Protein 7X0Q (pdb70)

Radius of gyration: 29.82 Å; Cα contacts (8 Å, |Δi|>4): 1550; chains: 2; bounding box: 82×81×78 Å

Nearest PDB structures (foldseek):
  7x0q-assembly1_A  TM=1.003E+00  e=7.543E-80  Acetivibrio thermocellus
  7x0q-assembly1_B  TM=9.774E-01  e=6.008E-69  Acetivibrio thermocellus
  4khz-assembly1_B  TM=9.292E-01  e=1.402E-46  Escherichia coli DH1
  8hps-assembly1_D  TM=8.990E-01  e=1.127E-43  Mycolicibacterium smegmatis MC2 155
  8hpr-assembly1_D  TM=8.866E-01  e=1.127E-43  Mycolicibacterium smegmatis MC2 155

Foldseek 3Di:
DKWWAQFWDADPPRRIQAGGDTDDDDWLFFEEEEEAPSLCLVVVLCQVQQNDATPDTFMDQPHDTPRPPHNLRQQEAEDEPVPDQDQPDFLLVSLLPNCCPPPPPPVLSVVQLVVLCVLLVNVVRRGPGSVVDDLLSVLSSSVNSRSSSLGQEYEYEASLPRDDDPSSVVVQVSVQVVSVPSSGHYYYYHHDQCCLQPHGQWYWYGDSNYTQDIGRSVCLQQPRFFQCSQQVHDPPGWFKAKWAWAQDPNWIWIDGPHAIATADPPDHDDRHGHIWMKTDHQQQFEAPVVQCVVQVVQKAKWAWADWDADQQWIWTWTDGHNGIDIHTYHRDDPDDHGDIGITGHNNVRMWIAHPVVRTTPD/DKWWAQFWDADPPRHTQAGGDGDDDDWLFAEEEEEDPSLNSVVVLCQLLPNDATPDTFMDQPHDTCSPPHNVPQQEQEQAPPLDFDQPAFLQVSLQPLVDPPPVSVVLLCVLCLLVCNVRRGPGVVVDDQQNVLSSSVSSSLSRLGQEYRYAASRVSPDVVSSVSVLVVVQVSSVPSSHHYYYYDHDQVSQQPRGQWYWYGYNNRTQDIGHSVCLQQPPFFQCSQQPHDPPGWDKFKWAWECDPNWIWTDGDNAIGIADDPDDPVRHRHIWMKTGGQAQFEQDVVCCVVQVNAKAKWAWADWDADQQWIWTWTGGRHDIDIHTYHGDDPDDHGDIGIIGGNNVRMWIAHPPVRTTPD

Structure (mmCIF, N/CA/C/O backbone):
data_7X0Q
#
_entry.id   7X0Q
#
_cell.length_a   104.390
_cell.length_b   104.390
_cell.length_c   167.780
_cell.angle_alpha   90.000
_cell.angle_beta   90.000
_cell.angle_gamma   90.000
#
_symmetry.space_group_name_H-M   'P 43 21 2'
#
loop_
_atom_site.group_PDB
_atom_site.id
_atom_site.type_symbol
_atom_site.label_atom_id
_atom_site.label_alt_id
_atom_site.label_comp_id
_atom_site.label_asym_id
_atom_site.label_entity_id
_atom_site.label_seq_id
_atom_site.pdbx_PDB_ins_code
_atom_site.Cartn_x
_atom_site.Cartn_y
_atom_site.Cartn_z
_atom_site.occupancy
_atom_site.B_iso_or_equiv
_atom_site.auth_seq_id
_atom_site.auth_comp_id
_atom_site.auth_asym_id
_atom_site.auth_atom_id
_atom_site.pdbx_PDB_model_num
ATOM 1 N N . SER A 1 3 ? 13.520 4.316 22.333 1.00 79.81 3 SER A N 1
ATOM 2 C CA . SER A 1 3 ? 13.170 5.731 22.432 1.00 95.23 3 SER A CA 1
ATOM 3 C C . SER A 1 3 ? 13.502 6.477 21.134 1.00 96.68 3 SER A C 1
ATOM 4 O O . SER A 1 3 ? 14.563 6.268 20.545 1.00 78.80 3 SER A O 1
ATOM 7 N N . VAL A 1 4 ? 12.589 7.343 20.689 1.00 75.53 4 VAL A N 1
ATOM 8 C CA . VAL A 1 4 ? 12.793 8.168 19.500 1.00 74.31 4 VAL A CA 1
ATOM 9 C C . VAL A 1 4 ? 12.360 9.593 19.812 1.00 95.06 4 VAL A C 1
ATOM 10 O O . VAL A 1 4 ? 11.310 9.817 20.423 1.00 102.06 4 VAL A O 1
ATOM 14 N N . LYS A 1 5 ? 13.183 10.556 19.399 1.00 75.95 5 LYS A N 1
ATOM 15 C CA . LYS A 1 5 ? 12.912 11.974 19.589 1.00 85.81 5 LYS A CA 1
ATOM 16 C C . LYS A 1 5 ? 13.064 12.671 18.249 1.00 84.70 5 LYS A C 1
ATOM 17 O O . LYS A 1 5 ? 14.034 12.427 17.525 1.00 88.12 5 LYS A O 1
ATOM 23 N N . LEU A 1 6 ? 12.096 13.516 17.914 1.00 78.02 6 LEU A N 1
ATOM 24 C CA . LEU A 1 6 ? 12.176 14.386 16.744 1.00 90.58 6 LEU A CA 1
ATOM 25 C C . LEU A 1 6 ? 12.031 15.825 17.227 1.00 93.72 6 LEU A C 1
ATOM 26 O O . LEU A 1 6 ? 10.941 16.236 17.645 1.00 75.66 6 LEU A O 1
ATOM 31 N N . LYS A 1 7 ? 13.123 16.586 17.167 1.00 96.66 7 LYS A N 1
ATOM 32 C CA . LYS A 1 7 ? 13.168 17.948 17.695 1.00 99.50 7 LYS A CA 1
ATOM 33 C C . LYS A 1 7 ? 13.049 18.935 16.541 1.00 81.13 7 LYS A C 1
ATOM 34 O O . LYS A 1 7 ? 13.981 19.086 15.746 1.00 92.26 7 LYS A O 1
ATOM 40 N N . GLY A 1 8 ? 11.901 19.606 16.463 1.00 80.45 8 GLY A N 1
ATOM 41 C CA . GLY A 1 8 ? 11.662 20.675 15.511 1.00 82.08 8 GLY A CA 1
ATOM 42 C C . GLY A 1 8 ? 11.929 20.310 14.067 1.00 87.92 8 GLY A C 1
ATOM 43 O O . GLY A 1 8 ? 12.640 21.026 13.356 1.00 98.39 8 GLY A O 1
ATOM 44 N N . VAL A 1 9 ? 11.352 19.206 13.624 1.00 76.42 9 VAL A N 1
ATOM 45 C CA . VAL A 1 9 ? 11.663 18.634 12.324 1.00 82.11 9 VAL A CA 1
ATOM 46 C C . VAL A 1 9 ? 10.721 19.196 11.274 1.00 74.16 9 VAL A C 1
ATOM 47 O O . VAL A 1 9 ? 9.498 19.249 11.480 1.00 73.00 9 VAL A O 1
ATOM 51 N N . TYR A 1 10 ? 11.287 19.607 10.145 1.00 75.04 10 TYR A N 1
ATOM 52 C CA . TYR A 1 10 ? 10.546 20.094 8.991 1.00 82.11 10 TYR A CA 1
ATOM 53 C C . TYR A 1 10 ? 10.853 19.219 7.784 1.00 83.06 10 TYR A C 1
ATOM 54 O O . TYR A 1 10 ? 11.915 18.593 7.711 1.00 82.23 10 TYR A O 1
ATOM 63 N N . LYS A 1 11 ? 9.929 19.175 6.827 1.00 72.25 11 LYS A N 1
ATOM 64 C CA . LYS A 1 11 ? 10.281 18.719 5.481 1.00 86.61 11 LYS A CA 1
ATOM 65 C C . LYS A 1 11 ? 9.515 19.537 4.463 1.00 80.56 11 LYS A C 1
ATOM 66 O O . LYS A 1 11 ? 8.285 19.640 4.534 1.00 71.96 11 LYS A O 1
ATOM 72 N N . ARG A 1 12 ? 10.268 20.054 3.495 1.00 83.47 12 ARG A N 1
ATOM 73 C CA . ARG A 1 12 ? 9.708 20.827 2.429 1.00 100.56 12 ARG A CA 1
ATOM 74 C C . ARG A 1 12 ? 9.872 20.143 1.104 1.00 89.56 12 ARG A C 1
ATOM 75 O O . ARG A 1 12 ? 10.903 19.572 0.823 1.00 82.90 12 ARG A O 1
ATOM 83 N N . TYR A 1 13 ? 8.878 20.267 0.259 1.00 99.12 13 TYR A N 1
ATOM 84 C CA . TYR A 1 13 ? 8.855 19.603 -1.037 1.00 94.34 13 TYR A CA 1
ATOM 85 C C . TYR A 1 13 ? 9.499 20.486 -2.092 1.00 91.03 13 TYR A C 1
ATOM 86 O O . TYR A 1 13 ? 9.807 21.655 -1.840 1.00 84.10 13 TYR A O 1
ATOM 95 N N . PRO A 1 14 ? 9.764 19.948 -3.285 1.00 89.02 14 PRO A N 1
ATOM 96 C CA . PRO A 1 14 ? 10.090 20.821 -4.416 1.00 94.27 14 PRO A CA 1
ATOM 97 C C . PRO A 1 14 ? 9.063 21.937 -4.539 1.00 96.17 14 PRO A C 1
ATOM 98 O O . PRO A 1 14 ? 7.857 21.712 -4.426 1.00 92.39 14 PRO A O 1
ATOM 102 N N . GLY A 1 15 ? 9.548 23.154 -4.770 1.00 95.57 15 GLY A N 1
ATOM 103 C CA . GLY A 1 15 ? 8.680 24.308 -4.851 1.00 100.29 15 GLY A CA 1
ATOM 104 C C . GLY A 1 15 ? 8.484 25.067 -3.557 1.00 98.91 15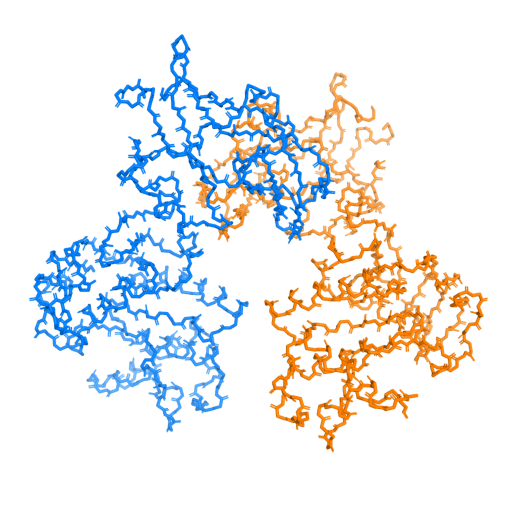 GLY A C 1
ATOM 105 O O . GLY A 1 15 ? 7.711 26.034 -3.539 1.00 91.30 15 GLY A O 1
ATOM 106 N N . GLY A 1 16 ? 9.150 24.663 -2.474 1.00 110.32 16 GLY A N 1
ATOM 107 C CA . GLY A 1 16 ? 9.077 25.358 -1.206 1.00 107.76 16 GLY A CA 1
ATOM 108 C C . GLY A 1 16 ? 7.933 24.959 -0.295 1.00 107.06 16 GLY A C 1
ATOM 109 O O . GLY A 1 16 ? 7.905 25.404 0.859 1.00 110.94 16 GLY A O 1
ATOM 110 N N . VAL A 1 17 ? 6.986 24.146 -0.771 1.00 90.02 17 VAL A N 1
ATOM 111 C CA . VAL A 1 17 ? 5.865 23.718 0.060 1.00 84.35 17 VAL A CA 1
ATOM 112 C C . VAL A 1 17 ? 6.388 22.850 1.197 1.00 93.96 17 VAL A C 1
ATOM 113 O O . VAL A 1 17 ? 7.171 21.918 0.975 1.00 104.75 17 VAL A O 1
ATOM 117 N N . THR A 1 18 ? 5.946 23.142 2.419 1.00 84.47 18 THR A N 1
ATOM 118 C CA . THR A 1 18 ? 6.404 22.426 3.603 1.00 87.11 18 THR A CA 1
ATOM 119 C C . THR A 1 18 ? 5.425 21.305 3.919 1.00 86.96 18 THR A C 1
ATOM 120 O O . THR A 1 18 ? 4.239 21.557 4.163 1.00 82.73 18 THR A O 1
ATOM 124 N N . ALA A 1 19 ? 5.928 20.070 3.910 1.00 81.79 19 ALA A N 1
ATOM 125 C CA . ALA A 1 19 ? 5.095 18.901 4.150 1.00 72.55 19 ALA A CA 1
ATOM 126 C C . ALA A 1 19 ? 4.946 18.622 5.637 1.00 71.55 19 ALA A C 1
ATOM 127 O O . ALA A 1 19 ? 3.852 18.307 6.111 1.00 83.35 19 ALA A O 1
ATOM 129 N N . VAL A 1 20 ? 6.049 18.691 6.375 1.00 68.48 20 VAL A N 1
ATOM 130 C CA . VAL A 1 20 ? 6.061 18.505 7.818 1.00 82.74 20 VAL 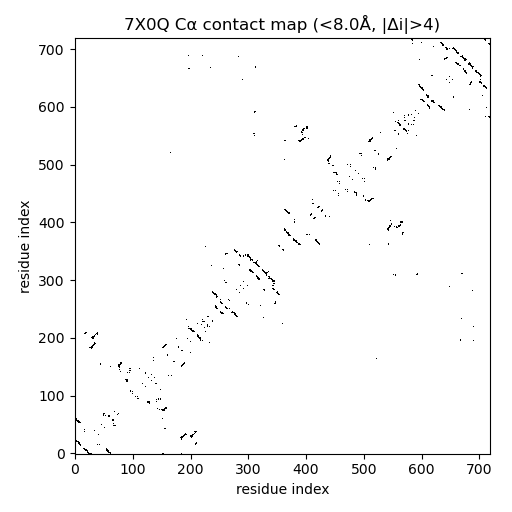A CA 1
ATOM 131 C C . VAL A 1 20 ? 6.532 19.814 8.443 1.00 95.80 20 VAL A C 1
ATOM 132 O O . VAL A 1 20 ? 7.592 20.331 8.078 1.00 107.49 20 VAL A O 1
ATOM 136 N N . ASN A 1 21 ? 5.732 20.364 9.358 1.00 99.91 21 ASN A N 1
ATOM 137 C CA . ASN A 1 21 ? 5.966 21.701 9.902 1.00 102.20 21 ASN A CA 1
ATOM 138 C C . ASN A 1 21 ? 6.128 21.636 11.418 1.00 97.53 21 ASN A C 1
ATOM 139 O O . ASN A 1 21 ? 5.140 21.470 12.145 1.00 99.69 21 ASN A O 1
ATOM 144 N N . ASP A 1 22 ? 7.369 21.791 11.882 1.00 91.95 22 ASP A N 1
ATOM 145 C CA . ASP A 1 22 ? 7.718 21.834 13.305 1.00 93.34 22 ASP A CA 1
ATOM 146 C C . ASP A 1 22 ? 7.140 20.628 14.049 1.00 95.25 22 ASP A C 1
ATOM 147 O O . ASP A 1 22 ? 6.299 20.743 14.944 1.00 91.88 22 ASP A O 1
ATOM 152 N N . PHE A 1 23 ? 7.636 19.455 13.661 1.00 72.99 23 PHE A N 1
ATOM 153 C CA . PHE A 1 23 ? 7.230 18.172 14.229 1.00 75.62 23 PHE A CA 1
ATOM 154 C C . PHE A 1 23 ? 8.070 17.881 15.471 1.00 92.56 23 PHE A C 1
ATOM 155 O O . PHE A 1 23 ? 9.270 17.607 15.363 1.00 98.70 23 PHE A O 1
ATOM 163 N N . ASN A 1 24 ? 7.446 17.936 16.652 1.00 73.05 24 ASN A N 1
ATOM 164 C CA . ASN A 1 24 ? 8.135 17.686 17.917 1.00 84.82 24 ASN A CA 1
ATOM 165 C C . ASN A 1 24 ? 7.392 16.678 18.784 1.00 86.49 24 ASN A C 1
ATOM 166 O O . ASN A 1 24 ? 6.195 16.844 19.036 1.00 86.82 24 ASN A O 1
ATOM 171 N N . LEU A 1 25 ? 8.099 15.639 19.238 1.00 82.35 25 LEU A N 1
ATOM 172 C CA . LEU A 1 25 ? 7.563 14.663 20.184 1.00 79.68 25 LEU A CA 1
ATOM 173 C C . LEU A 1 25 ? 8.671 13.699 20.597 1.00 84.58 25 LEU A C 1
ATOM 174 O O . LEU A 1 25 ? 9.550 13.381 19.792 1.00 77.78 25 LEU A O 1
ATOM 179 N N . ASP A 1 26 ? 8.634 13.257 21.855 1.00 86.58 26 ASP A N 1
ATOM 180 C CA . ASP A 1 26 ? 9.627 12.334 22.409 1.00 85.66 26 ASP A CA 1
ATOM 181 C C . ASP A 1 26 ? 8.939 11.007 22.730 1.00 95.21 26 ASP A C 1
ATOM 182 O O . ASP A 1 26 ? 8.185 10.902 23.700 1.00 82.66 26 ASP A O 1
ATOM 187 N N . ILE A 1 27 ? 9.190 10.004 21.896 1.00 86.94 27 ILE A N 1
ATOM 188 C CA . ILE A 1 27 ? 8.662 8.660 22.108 1.00 75.82 27 ILE A CA 1
ATOM 189 C C . ILE A 1 27 ? 9.509 7.954 23.159 1.00 84.88 27 ILE A C 1
ATOM 190 O O . ILE A 1 27 ? 10.718 7.782 22.978 1.00 98.11 27 ILE A O 1
ATOM 195 N N . GLU A 1 28 ? 8.882 7.539 24.257 1.00 84.53 28 GLU A N 1
ATOM 196 C CA . GLU A 1 28 ? 9.601 6.715 25.216 1.00 79.00 28 GLU A CA 1
ATOM 197 C C . GLU A 1 28 ? 9.805 5.311 24.655 1.00 89.09 28 GLU A C 1
ATOM 198 O O . GLU A 1 28 ? 9.074 4.856 23.771 1.00 75.17 28 GLU A O 1
ATOM 204 N N . ASP A 1 29 ? 10.826 4.628 25.164 1.00 102.16 29 ASP A N 1
ATOM 205 C CA . ASP A 1 29 ? 11.093 3.273 24.708 1.00 93.36 29 ASP A CA 1
ATOM 206 C C . ASP A 1 29 ? 9.940 2.359 25.109 1.00 99.75 29 ASP A C 1
ATOM 207 O O . ASP A 1 29 ? 9.241 2.606 26.095 1.00 98.00 29 ASP A O 1
ATOM 212 N N . LYS A 1 30 ? 9.726 1.305 24.317 1.00 108.27 30 LYS A N 1
ATOM 213 C CA . LYS A 1 30 ? 8.645 0.345 24.559 1.00 109.04 30 LYS A CA 1
ATOM 214 C C . LYS A 1 30 ? 7.280 1.021 24.447 1.00 112.79 30 LYS A C 1
ATOM 215 O O . LYS A 1 30 ? 6.372 0.759 25.240 1.00 121.39 30 LYS A O 1
ATOM 221 N N . GLU A 1 31 ? 7.120 1.887 23.445 1.00 105.81 31 GLU A N 1
ATOM 222 C CA . GLU A 1 31 ? 5.892 2.655 23.287 1.00 97.99 31 GLU A CA 1
ATOM 223 C C . GLU A 1 31 ? 5.308 2.442 21.900 1.00 98.90 31 GLU A C 1
ATOM 224 O O . GLU A 1 31 ? 6.038 2.281 20.916 1.00 102.44 31 GLU A O 1
ATOM 230 N N . PHE A 1 32 ? 3.977 2.430 21.848 1.00 83.21 32 PHE A N 1
ATOM 231 C CA . PHE A 1 32 ? 3.198 2.257 20.630 1.00 75.62 32 PHE A CA 1
ATOM 232 C C . PHE A 1 32 ? 2.592 3.605 20.267 1.00 85.33 32 PHE A C 1
ATOM 233 O O . PHE A 1 32 ? 1.665 4.079 20.927 1.00 91.32 32 PHE A O 1
ATOM 241 N N . ILE A 1 33 ? 3.108 4.205 19.208 1.00 81.66 33 ILE A N 1
ATOM 242 C CA . ILE A 1 33 ? 2.652 5.504 18.735 1.00 89.02 33 ILE A CA 1
ATOM 243 C C . ILE A 1 33 ? 1.934 5.303 17.408 1.00 80.20 33 ILE A C 1
ATOM 244 O O . ILE A 1 33 ? 2.378 4.524 16.557 1.00 67.84 33 ILE A O 1
ATOM 249 N N . ILE A 1 34 ? 0.797 5.971 17.249 1.00 76.02 34 ILE A N 1
ATOM 250 C CA . ILE A 1 34 ? 0.029 5.919 16.013 1.00 70.30 34 ILE A CA 1
ATOM 251 C C . ILE A 1 34 ? 0.046 7.299 15.373 1.00 69.80 34 ILE A C 1
ATOM 252 O O . ILE A 1 34 ? -0.210 8.307 16.046 1.00 66.36 34 ILE A O 1
ATOM 257 N N . LEU A 1 35 ? 0.325 7.342 14.072 1.00 69.30 35 LEU A N 1
ATOM 258 C CA . LEU A 1 35 ? 0.245 8.565 13.280 1.00 62.45 35 LEU A CA 1
ATOM 259 C C . LEU A 1 35 ? -0.999 8.448 12.408 1.00 65.69 35 LEU A C 1
ATOM 260 O O . LEU A 1 35 ? -1.021 7.658 11.459 1.00 87.57 35 LEU A O 1
ATOM 265 N N . VAL A 1 36 ? -2.029 9.231 12.723 1.00 63.86 36 VAL A N 1
ATOM 266 C CA . VAL A 1 36 ? -3.247 9.262 11.925 1.00 74.48 36 VAL A CA 1
ATOM 267 C C . VAL A 1 36 ? -3.443 10.666 11.369 1.00 67.39 36 VAL A C 1
ATOM 268 O O . VAL A 1 36 ? -2.905 11.652 11.881 1.00 68.50 36 VAL A O 1
ATOM 272 N N . GLY A 1 37 ? -4.223 10.741 10.296 1.00 71.77 37 GLY A N 1
ATOM 273 C CA . GLY A 1 37 ? -4.552 11.997 9.671 1.00 71.03 37 GLY A CA 1
ATOM 274 C C . GLY A 1 37 ? -5.013 11.791 8.245 1.00 77.05 37 GLY A C 1
ATOM 275 O O . GLY A 1 37 ? -4.855 10.711 7.666 1.00 85.50 37 GLY A O 1
ATOM 276 N N . PRO A 1 38 ? -5.609 12.824 7.653 1.00 78.60 38 PRO A N 1
ATOM 277 C CA . PRO A 1 38 ? -6.060 12.725 6.262 1.00 77.52 38 PRO A CA 1
ATOM 278 C C . PRO A 1 38 ? -4.894 12.476 5.319 1.00 66.70 38 PRO A C 1
ATOM 279 O O . PRO A 1 38 ? -3.719 12.510 5.692 1.00 75.72 38 PRO A O 1
ATOM 283 N N . SER A 1 39 ? -5.242 12.211 4.065 1.00 71.40 39 SER A N 1
ATOM 284 C CA . SER A 1 39 ? -4.229 11.938 3.061 1.00 75.95 39 SER A CA 1
ATOM 285 C C . SER A 1 39 ? -3.376 13.174 2.818 1.00 82.80 39 SER A C 1
ATOM 286 O O . SER A 1 39 ? -3.873 14.304 2.810 1.00 103.21 39 SER A O 1
ATOM 289 N N . GLY A 1 40 ? -2.078 12.956 2.629 1.00 69.69 40 GLY A N 1
ATOM 290 C CA . GLY A 1 40 ? -1.182 14.074 2.434 1.00 82.98 40 GLY A CA 1
ATOM 291 C C . GLY A 1 40 ? -0.934 14.927 3.655 1.00 80.74 40 GLY A C 1
ATOM 292 O O . GLY A 1 40 ? -0.369 16.016 3.520 1.00 86.09 40 GLY A O 1
ATOM 293 N N . CYS A 1 41 ? -1.340 14.475 4.844 1.00 64.57 41 CYS A N 1
ATOM 294 C CA . CYS A 1 41 ? -1.086 15.213 6.075 1.00 65.14 41 CYS A CA 1
ATOM 295 C C . CYS A 1 41 ? 0.359 15.108 6.533 1.00 77.26 41 CYS A C 1
ATOM 296 O O . CYS A 1 41 ? 0.696 15.646 7.592 1.00 74.52 41 CYS A O 1
ATOM 299 N N . GLY A 1 42 ? 1.214 14.458 5.752 1.00 90.60 42 GLY A N 1
ATOM 300 C CA . GLY A 1 42 ? 2.603 14.284 6.109 1.00 82.90 42 GLY A CA 1
ATOM 301 C C . GLY A 1 42 ? 2.905 13.089 6.984 1.00 79.64 42 GLY A C 1
ATOM 302 O O . GLY A 1 42 ? 4.072 12.890 7.338 1.00 88.90 42 GLY A O 1
ATOM 303 N N . LYS A 1 43 ? 1.898 12.290 7.348 1.00 71.45 43 LYS A N 1
ATOM 304 C CA . LYS A 1 43 ? 2.155 11.144 8.216 1.00 82.38 43 LYS A CA 1
ATOM 305 C C . LYS A 1 43 ? 3.100 10.153 7.545 1.00 77.34 43 LYS A C 1
ATOM 306 O O . LYS A 1 43 ? 4.028 9.639 8.182 1.00 57.01 43 LYS A O 1
ATOM 312 N N . THR A 1 44 ? 2.884 9.874 6.258 1.00 75.95 44 THR A N 1
ATOM 313 C CA . THR A 1 44 ? 3.790 8.980 5.547 1.00 56.79 44 THR A CA 1
ATOM 314 C C . THR A 1 44 ? 5.169 9.610 5.407 1.00 77.16 44 THR A C 1
ATOM 315 O O . THR A 1 44 ? 6.187 8.926 5.564 1.00 79.11 44 THR A O 1
ATOM 319 N N . THR A 1 45 ? 5.223 10.921 5.156 1.00 81.02 45 THR A N 1
ATOM 320 C CA . THR A 1 45 ? 6.505 11.604 5.017 1.00 76.75 45 THR A CA 1
ATOM 321 C C . THR A 1 45 ? 7.329 11.477 6.291 1.00 74.63 45 THR A C 1
ATOM 322 O O . THR A 1 45 ? 8.528 11.176 6.245 1.00 61.37 45 THR A O 1
ATOM 326 N N . THR A 1 46 ? 6.693 11.708 7.442 1.00 73.81 46 THR A N 1
ATOM 327 C CA . THR A 1 46 ? 7.395 11.625 8.717 1.00 64.23 46 THR A CA 1
ATOM 328 C C . THR A 1 46 ? 8.008 10.246 8.925 1.00 68.80 46 THR A C 1
ATOM 329 O O . THR A 1 46 ? 9.159 10.130 9.362 1.00 75.05 46 THR A O 1
ATOM 333 N N . LEU A 1 47 ? 7.260 9.190 8.602 1.00 80.06 47 LEU A N 1
ATOM 334 C CA . LEU A 1 47 ? 7.797 7.839 8.725 1.00 64.43 47 LEU A CA 1
ATOM 335 C C . LEU A 1 47 ? 9.009 7.653 7.822 1.00 60.77 47 LEU A C 1
ATOM 336 O O . LEU A 1 47 ? 10.045 7.126 8.246 1.00 70.30 47 LEU A O 1
ATOM 341 N N . ARG A 1 48 ? 8.888 8.086 6.564 1.00 61.99 48 ARG A N 1
ATOM 342 C CA . ARG A 1 48 ? 9.997 8.012 5.619 1.00 66.74 48 ARG A CA 1
ATOM 343 C C . ARG A 1 48 ? 11.230 8.738 6.130 1.00 88.74 48 ARG A C 1
ATOM 344 O O . ARG A 1 48 ? 12.359 8.369 5.784 1.00 89.05 48 ARG A O 1
ATOM 352 N N . MET A 1 49 ? 11.035 9.766 6.955 1.00 91.85 49 MET A N 1
ATOM 353 C CA . MET A 1 49 ? 12.161 10.493 7.521 1.00 95.79 49 MET A CA 1
ATOM 354 C C . MET A 1 49 ? 12.730 9.766 8.729 1.00 95.71 49 MET A C 1
ATOM 355 O O . MET A 1 49 ? 13.948 9.754 8.933 1.00 93.38 49 MET A O 1
ATOM 360 N N . VAL A 1 50 ? 11.862 9.157 9.542 1.00 83.90 50 VAL A N 1
ATOM 361 C CA . VAL A 1 50 ? 12.342 8.310 10.629 1.00 78.62 50 VAL A CA 1
ATOM 362 C C . VAL A 1 50 ? 13.066 7.095 10.067 1.00 84.96 50 VAL A C 1
ATOM 363 O O . VAL A 1 50 ? 14.073 6.639 10.623 1.00 88.04 50 VAL A O 1
ATOM 367 N N . ALA A 1 51 ? 12.568 6.558 8.950 1.00 70.67 51 ALA A N 1
ATOM 368 C CA . ALA A 1 51 ? 13.187 5.393 8.329 1.00 79.56 51 ALA A CA 1
ATOM 369 C C . ALA A 1 51 ? 14.487 5.725 7.610 1.00 90.88 51 ALA A C 1
ATOM 370 O O . ALA A 1 51 ? 15.319 4.832 7.426 1.00 85.07 51 ALA A O 1
ATOM 372 N N . GLY A 1 52 ? 14.683 6.974 7.199 1.00 88.10 52 GLY A N 1
ATOM 373 C CA . GLY A 1 52 ? 15.868 7.340 6.447 1.00 79.43 52 GLY A CA 1
ATOM 374 C C . GLY A 1 52 ? 15.715 7.279 4.947 1.00 70.39 52 GLY A C 1
ATOM 375 O O . GLY A 1 52 ? 16.726 7.232 4.239 1.00 72.60 52 GLY A O 1
ATOM 376 N N . LEU A 1 53 ? 14.483 7.276 4.438 1.00 73.67 53 LEU A N 1
ATOM 377 C CA . LEU A 1 53 ? 14.239 7.179 3.003 1.00 75.86 53 LEU A CA 1
ATOM 378 C C . LEU A 1 53 ? 14.099 8.546 2.351 1.00 83.57 53 LEU A C 1
ATOM 379 O O . LEU A 1 53 ? 14.362 8.687 1.151 1.00 80.63 53 LEU A O 1
ATOM 384 N N . GLU A 1 54 ? 13.694 9.552 3.118 1.00 86.62 54 GLU A N 1
ATOM 385 C CA . GLU A 1 54 ? 13.741 10.942 2.701 1.00 89.50 54 GLU A CA 1
ATOM 386 C C . GLU A 1 54 ? 14.660 11.704 3.645 1.00 78.63 54 GLU A C 1
ATOM 387 O O . GLU A 1 54 ? 14.804 11.342 4.816 1.00 70.37 54 GLU A O 1
ATOM 393 N N . GLU A 1 55 ? 15.302 12.746 3.129 1.00 87.95 55 GLU A N 1
ATOM 394 C CA . GLU A 1 55 ? 16.177 13.544 3.974 1.00 98.62 55 GLU A CA 1
ATOM 395 C C . GLU A 1 55 ? 15.355 14.494 4.831 1.00 73.96 55 GLU A C 1
ATOM 396 O O . GLU A 1 55 ? 14.205 14.811 4.522 1.00 72.39 55 GLU A O 1
ATOM 402 N N . ILE A 1 56 ? 15.940 14.926 5.940 1.00 95.25 56 ILE A N 1
ATOM 403 C CA . ILE A 1 56 ? 15.281 15.867 6.841 1.00 79.67 56 ILE A CA 1
ATOM 404 C C . ILE A 1 56 ? 15.743 17.274 6.488 1.00 77.69 56 ILE A C 1
ATOM 405 O O . ILE A 1 56 ? 16.927 17.589 6.590 1.00 96.71 56 ILE A O 1
ATOM 410 N N . THR A 1 57 ? 14.824 18.115 6.036 1.00 77.27 57 THR A N 1
ATOM 411 C CA . THR A 1 57 ? 15.195 19.490 5.680 1.00 98.83 57 THR A CA 1
ATOM 412 C C . THR A 1 57 ? 15.800 20.239 6.850 1.00 82.20 57 THR A C 1
ATOM 413 O O . THR A 1 57 ? 16.819 20.948 6.700 1.00 89.80 57 THR A O 1
ATOM 417 N N . GLU A 1 58 ? 15.131 20.204 7.990 1.00 84.48 58 GLU A N 1
ATOM 418 C CA . GLU A 1 58 ? 15.551 20.967 9.146 1.00 99.54 58 GLU A CA 1
ATOM 419 C C . GLU A 1 58 ? 15.051 20.211 10.357 1.00 99.87 58 GLU A C 1
ATOM 420 O O . GLU A 1 58 ? 14.001 19.562 10.311 1.00 93.17 58 GLU A O 1
ATOM 422 N N . GLY A 1 59 ? 15.820 20.265 11.425 1.00 104.70 59 GLY A N 1
ATOM 423 C CA . GLY A 1 59 ? 15.448 19.611 12.661 1.00 104.63 59 GLY A CA 1
ATOM 424 C C . GLY A 1 59 ? 16.401 18.491 13.035 1.00 101.80 59 GLY A C 1
ATOM 425 O O . GLY A 1 59 ? 17.398 18.224 12.366 1.00 103.65 59 GLY A O 1
ATOM 426 N N . GLU A 1 60 ? 16.061 17.788 14.099 1.00 93.86 60 GLU A N 1
ATOM 427 C CA . GLU A 1 60 ? 16.919 16.726 14.566 1.00 99.48 60 GLU A CA 1
ATOM 428 C C . GLU A 1 60 ? 16.220 15.426 14.938 1.00 110.73 60 GLU A C 1
ATOM 429 O O . GLU A 1 60 ? 15.342 15.429 15.781 1.00 126.95 60 GLU A O 1
ATOM 435 N N . LEU A 1 61 ? 16.631 14.304 14.348 1.00 106.38 61 LEU A N 1
ATOM 436 C CA . LEU A 1 61 ? 16.064 13.013 14.721 1.00 81.55 61 LEU A CA 1
ATOM 437 C C . LEU A 1 61 ? 17.034 12.242 15.563 1.00 84.97 61 LEU A C 1
ATOM 438 O O . LEU A 1 61 ? 18.175 12.076 15.194 1.00 83.31 61 LEU A O 1
ATOM 443 N N . TYR A 1 62 ? 16.578 11.775 16.706 1.00 96.43 62 TYR A N 1
ATOM 444 C CA . TYR A 1 62 ? 17.421 11.021 17.601 1.00 101.95 62 TYR A CA 1
ATOM 445 C C . TYR A 1 62 ? 16.818 9.684 17.926 1.00 101.92 62 TYR A C 1
ATOM 446 O O . TYR A 1 62 ? 15.840 9.612 18.652 1.00 101.90 62 TYR A O 1
ATOM 455 N N . ILE A 1 63 ? 17.401 8.613 17.425 1.00 94.93 63 ILE A N 1
ATOM 456 C CA . ILE A 1 63 ? 16.927 7.309 17.810 1.00 86.41 63 ILE A CA 1
ATOM 457 C C . ILE A 1 63 ? 17.858 6.929 18.914 1.00 84.90 63 ILE A C 1
ATOM 458 O O . ILE A 1 63 ? 19.058 6.946 18.740 1.00 91.67 63 ILE A O 1
ATOM 463 N N . GLY A 1 64 ? 17.312 6.633 20.071 1.00 85.38 64 GLY A N 1
ATOM 464 C CA . GLY A 1 64 ? 18.127 6.213 21.179 1.00 89.40 64 GLY A CA 1
ATOM 465 C C . GLY A 1 64 ? 18.759 7.365 21.887 1.00 116.30 64 GLY A C 1
ATOM 466 O O . GLY A 1 64 ? 18.231 7.852 22.879 1.00 127.40 64 GLY A O 1
ATOM 467 N N . ASP A 1 65 ? 19.897 7.805 21.389 1.00 122.55 65 ASP A N 1
ATOM 468 C CA . ASP A 1 65 ? 20.572 8.929 21.972 1.00 136.66 65 ASP A CA 1
ATOM 469 C C . ASP A 1 65 ? 21.410 9.495 20.868 1.00 134.66 65 ASP A C 1
ATOM 470 O O . ASP A 1 65 ? 22.114 10.471 21.071 1.00 146.45 65 ASP A O 1
ATOM 475 N N . LYS A 1 66 ? 21.349 8.887 19.692 1.00 119.63 66 LYS A N 1
ATOM 476 C CA . LYS A 1 66 ? 22.203 9.334 18.618 1.00 103.75 66 LYS A CA 1
ATOM 477 C C . LYS A 1 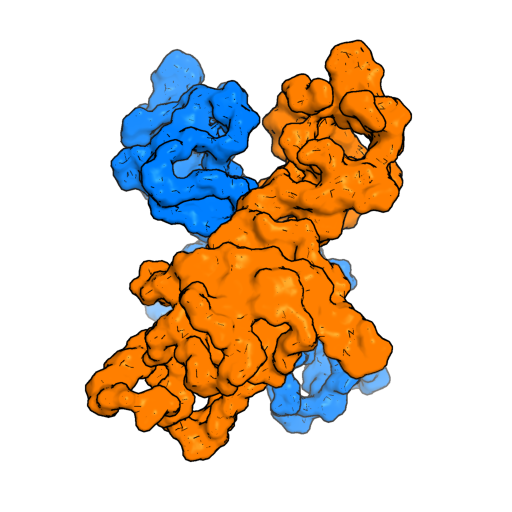66 ? 21.448 10.020 17.538 1.00 97.52 66 LYS A C 1
ATOM 478 O O . LYS A 1 66 ? 20.345 9.642 17.223 1.00 96.38 66 LYS A O 1
ATOM 484 N N . LEU A 1 67 ? 22.063 11.026 16.943 1.00 104.36 67 LEU A N 1
ATOM 485 C CA . LEU A 1 67 ? 21.425 11.760 15.877 1.00 111.57 67 LEU A CA 1
ATOM 486 C C . LEU A 1 67 ? 21.580 10.949 14.642 1.00 108.21 67 LEU A C 1
ATOM 487 O O . LEU A 1 67 ? 22.676 10.531 14.309 1.00 91.74 67 LEU A O 1
ATOM 492 N N . VAL A 1 68 ? 20.488 10.729 13.936 1.00 98.51 68 VAL A N 1
ATOM 493 C CA . VAL A 1 68 ? 20.553 9.843 12.809 1.00 110.15 68 VAL A CA 1
ATOM 494 C C . VAL A 1 68 ? 20.124 10.453 11.522 1.00 107.40 68 VAL A C 1
ATOM 495 O O . VAL A 1 68 ? 19.766 9.747 10.614 1.00 116.29 68 VAL A O 1
ATOM 499 N N . ASN A 1 69 ? 20.168 11.758 11.421 1.00 95.89 69 ASN A N 1
ATOM 500 C CA . ASN A 1 69 ? 19.670 12.392 10.226 1.00 104.71 69 ASN A CA 1
ATOM 501 C C . ASN A 1 69 ? 20.525 11.983 9.060 1.00 102.49 69 ASN A C 1
ATOM 502 O O . ASN A 1 69 ? 20.035 11.831 7.954 1.00 81.97 69 ASN A O 1
ATOM 507 N N . ASP A 1 70 ? 21.808 11.815 9.298 1.00 86.71 70 ASP A N 1
ATOM 508 C CA . ASP A 1 70 ? 22.746 11.474 8.236 1.00 96.29 70 ASP A CA 1
ATOM 509 C C . ASP A 1 70 ? 23.251 10.041 8.365 1.00 104.22 70 ASP A C 1
ATOM 510 O O . ASP A 1 70 ? 24.361 9.725 7.934 1.00 92.75 70 ASP A O 1
ATOM 515 N N . VAL A 1 71 ? 22.441 9.168 8.953 1.00 109.42 71 VAL A N 1
ATOM 516 C CA . VAL A 1 71 ? 22.745 7.747 9.066 1.00 87.87 71 VAL A CA 1
ATOM 517 C C . VAL A 1 71 ? 21.877 6.993 8.068 1.00 90.22 71 VAL A C 1
ATOM 518 O O . VAL A 1 71 ? 20.669 7.241 7.978 1.00 93.41 71 VAL A O 1
ATOM 522 N N . ALA A 1 72 ? 22.495 6.093 7.307 1.00 94.74 72 ALA A N 1
ATOM 523 C CA . ALA A 1 72 ? 21.751 5.293 6.349 1.00 88.79 72 ALA A CA 1
ATOM 524 C C . ALA A 1 72 ? 20.726 4.423 7.075 1.00 95.35 72 ALA A C 1
ATOM 525 O O . ALA A 1 72 ? 20.977 3.970 8.196 1.00 103.83 72 ALA A O 1
ATOM 527 N N . PRO A 1 73 ? 19.561 4.179 6.457 1.00 99.01 73 PRO A N 1
ATOM 528 C CA . PRO A 1 73 ? 18.511 3.382 7.129 1.00 96.27 73 PRO A CA 1
ATOM 529 C C . PRO A 1 73 ? 18.982 2.057 7.701 1.00 84.76 73 PRO A C 1
ATOM 530 O O . PRO A 1 73 ? 18.573 1.674 8.802 1.00 91.62 73 PRO A O 1
ATOM 534 N N . LYS A 1 74 ? 19.839 1.348 6.967 1.00 80.95 74 LYS A N 1
ATOM 535 C CA . LYS A 1 74 ? 20.269 0.012 7.354 1.00 102.36 74 LYS A CA 1
ATOM 536 C C . LYS A 1 74 ? 21.193 0.042 8.563 1.00 102.56 74 LYS A C 1
ATOM 537 O O . LYS A 1 74 ? 21.289 -0.958 9.285 1.00 99.78 74 LYS A O 1
ATOM 543 N N . ASP A 1 75 ? 21.885 1.159 8.787 1.00 95.09 75 ASP A N 1
ATOM 544 C CA . ASP A 1 75 ? 22.714 1.357 9.966 1.00 96.80 75 ASP A CA 1
ATOM 545 C C . ASP A 1 75 ? 21.947 2.062 11.076 1.00 92.26 75 ASP A C 1
ATOM 546 O O . ASP A 1 75 ? 22.562 2.596 12.006 1.00 108.58 75 ASP A O 1
ATOM 551 N N . ARG A 1 76 ? 20.614 2.058 11.005 1.00 94.35 76 ARG A N 1
ATOM 552 C CA . ARG A 1 76 ? 19.771 2.715 11.993 1.00 81.90 76 ARG A CA 1
ATOM 553 C C . ARG A 1 76 ? 19.112 1.727 12.936 1.00 84.89 76 ARG A C 1
ATOM 554 O O . ARG A 1 76 ? 18.443 2.153 13.883 1.00 93.19 76 ARG A O 1
ATOM 562 N N . ASP A 1 77 ? 19.308 0.428 12.718 1.00 92.09 77 ASP A N 1
ATOM 563 C CA . ASP A 1 77 ? 18.644 -0.614 13.491 1.00 84.85 77 ASP A CA 1
ATOM 564 C C . ASP A 1 77 ? 17.129 -0.398 13.487 1.00 81.97 77 ASP A C 1
ATOM 565 O O . ASP A 1 77 ? 16.501 -0.165 14.520 1.00 77.41 77 ASP A O 1
ATOM 570 N N . ILE A 1 78 ? 16.550 -0.469 12.286 1.00 89.13 78 ILE A N 1
ATOM 571 C CA . ILE A 1 78 ? 15.123 -0.246 12.081 1.00 83.41 78 ILE A CA 1
ATOM 572 C C . ILE A 1 78 ? 14.509 -1.449 11.381 1.00 97.06 78 ILE A C 1
ATOM 573 O O . ILE A 1 78 ? 15.078 -1.982 10.423 1.00 101.56 78 ILE A O 1
ATOM 578 N N . ALA A 1 79 ? 13.347 -1.880 11.865 1.00 74.16 79 ALA A N 1
ATOM 579 C CA . ALA A 1 79 ? 12.522 -2.849 11.160 1.00 72.95 79 ALA A CA 1
ATOM 580 C C . ALA A 1 79 ? 11.396 -2.096 10.471 1.00 72.76 79 ALA A C 1
ATOM 581 O O . ALA A 1 79 ? 10.738 -1.253 11.089 1.00 71.23 79 ALA A O 1
ATOM 583 N N . MET A 1 80 ? 11.189 -2.385 9.193 1.00 77.23 80 MET A N 1
ATOM 584 C CA . MET A 1 80 ? 10.183 -1.700 8.397 1.00 78.44 80 MET A CA 1
ATOM 585 C C . MET A 1 80 ? 9.238 -2.725 7.794 1.00 77.86 80 MET A C 1
ATOM 586 O O . MET A 1 80 ? 9.685 -3.718 7.209 1.00 90.42 80 MET A O 1
ATOM 591 N N . VAL A 1 81 ? 7.939 -2.489 7.935 1.00 79.65 81 VAL A N 1
ATOM 592 C CA . VAL A 1 81 ? 6.950 -3.166 7.109 1.00 88.06 81 VAL A CA 1
ATOM 593 C C . VAL A 1 81 ? 6.197 -2.048 6.392 1.00 82.16 81 VAL A C 1
ATOM 594 O O . VAL A 1 81 ? 5.404 -1.305 6.984 1.00 77.64 81 VAL A O 1
ATOM 598 N N . PHE A 1 82 ? 6.516 -1.878 5.118 1.00 86.21 82 PHE A N 1
ATOM 599 C CA . PHE A 1 82 ? 5.928 -0.885 4.235 1.00 97.49 82 PHE A CA 1
ATOM 600 C C . PHE A 1 82 ? 5.326 -1.596 3.035 1.00 121.77 82 PHE A C 1
ATOM 601 O O . PHE A 1 82 ? 5.350 -2.825 2.930 1.00 120.74 82 PHE A O 1
ATOM 609 N N . GLN A 1 83 ? 4.773 -0.803 2.124 1.00 147.95 83 GLN A N 1
ATOM 610 C CA . GLN A 1 83 ? 4.330 -1.336 0.845 1.00 164.77 83 GLN A CA 1
ATOM 611 C C . GLN A 1 83 ? 5.499 -1.546 -0.106 1.00 168.68 83 GLN A C 1
ATOM 612 O O . GLN A 1 83 ? 5.284 -1.922 -1.262 1.00 166.20 83 GLN A O 1
ATOM 618 N N . ASN A 1 84 ? 6.729 -1.314 0.362 1.00 173.58 84 ASN A N 1
ATOM 619 C CA . ASN A 1 84 ? 7.906 -1.667 -0.417 1.00 174.58 84 ASN A CA 1
ATOM 620 C C . ASN A 1 84 ? 8.251 -3.133 -0.236 1.00 171.15 84 ASN A C 1
ATOM 621 O O . ASN A 1 84 ? 8.751 -3.768 -1.168 1.00 175.05 84 ASN A O 1
ATOM 626 N N . TYR A 1 85 ? 7.974 -3.684 0.944 1.00 166.16 85 TYR A N 1
ATOM 627 C CA . TYR A 1 85 ? 8.420 -5.023 1.299 1.00 152.41 85 TYR A CA 1
ATOM 628 C C . TYR A 1 85 ? 7.700 -6.118 0.520 1.00 129.63 85 TYR A C 1
ATOM 629 O O . TYR A 1 85 ? 6.995 -6.940 1.111 1.00 122.16 85 TYR A O 1
ATOM 631 N N . ALA A 1 86 ? 7.882 -6.161 -0.796 1.00 122.05 86 ALA A N 1
ATOM 632 C CA . ALA A 1 86 ? 7.526 -7.360 -1.535 1.00 119.22 86 ALA A CA 1
ATOM 633 C C . ALA A 1 86 ? 8.457 -8.476 -1.093 1.00 118.23 86 ALA A C 1
ATOM 634 O O . ALA A 1 86 ? 9.679 -8.300 -1.088 1.00 131.45 86 ALA A O 1
ATOM 636 N N . LEU A 1 87 ? 7.891 -9.617 -0.705 1.00 105.23 87 LEU A N 1
ATOM 637 C CA . LEU A 1 87 ? 8.741 -10.740 -0.341 1.00 95.25 87 LEU A CA 1
ATOM 638 C C . LEU A 1 87 ? 9.528 -11.174 -1.565 1.00 111.74 87 LEU A C 1
ATOM 639 O O . LEU A 1 87 ? 9.096 -10.980 -2.704 1.00 124.56 87 LEU A O 1
ATOM 644 N N . TYR A 1 88 ? 10.690 -11.761 -1.332 1.00 101.67 88 TYR A N 1
ATOM 645 C CA . TYR A 1 88 ? 11.536 -12.116 -2.461 1.00 89.99 88 TYR A CA 1
ATOM 646 C C . TYR A 1 88 ? 10.881 -13.254 -3.226 1.00 99.67 88 TYR A C 1
ATOM 647 O O . TYR A 1 88 ? 10.606 -14.312 -2.640 1.00 93.81 88 TYR A O 1
ATOM 656 N N . PRO A 1 89 ? 10.629 -13.089 -4.524 1.00 114.82 89 PRO A N 1
ATOM 657 C CA . PRO A 1 89 ? 9.712 -14.012 -5.221 1.00 125.03 89 PRO A CA 1
ATOM 658 C C . PRO A 1 89 ? 10.151 -15.467 -5.222 1.00 127.47 89 PRO A C 1
ATOM 659 O O . PRO A 1 89 ? 9.307 -16.357 -5.059 1.00 138.53 89 PRO A O 1
ATOM 663 N N . HIS A 1 90 ? 11.440 -15.744 -5.397 1.00 116.01 90 HIS A N 1
ATOM 664 C CA . HIS A 1 90 ? 11.928 -17.110 -5.567 1.00 117.91 90 HIS A CA 1
ATOM 665 C C . HIS A 1 90 ? 12.687 -17.603 -4.339 1.00 109.34 90 HIS A C 1
ATOM 666 O O . HIS A 1 90 ? 13.693 -18.305 -4.444 1.00 119.54 90 HIS A O 1
ATOM 673 N N . MET A 1 91 ? 12.207 -17.234 -3.159 1.00 86.11 91 MET A N 1
ATOM 674 C CA . MET A 1 91 ? 12.777 -17.702 -1.906 1.00 83.63 91 MET A CA 1
ATOM 675 C C . MET A 1 91 ? 11.668 -18.231 -1.012 1.00 91.80 91 MET A C 1
ATOM 676 O O . MET A 1 91 ? 10.532 -17.750 -1.062 1.00 108.46 91 MET A O 1
ATOM 681 N N . SER A 1 92 ? 11.996 -19.234 -0.203 1.00 85.93 92 SER A N 1
ATOM 682 C CA . SER A 1 92 ? 11.008 -19.729 0.740 1.00 94.46 92 SER A CA 1
ATOM 683 C C . SER A 1 92 ? 10.728 -18.637 1.763 1.00 84.67 92 SER A C 1
ATOM 684 O O . SER A 1 92 ? 11.547 -17.740 1.981 1.00 80.48 92 SER A O 1
ATOM 687 N N . VAL A 1 93 ? 9.543 -18.691 2.377 1.00 79.91 93 VAL A N 1
ATOM 688 C CA . VAL A 1 93 ? 9.248 -17.726 3.435 1.00 79.61 93 VAL A CA 1
ATOM 689 C C . VAL A 1 93 ? 10.315 -17.792 4.523 1.00 80.37 93 VAL A C 1
ATOM 690 O O . VAL A 1 93 ? 10.632 -16.773 5.148 1.00 90.99 93 VAL A O 1
ATOM 694 N N . PHE A 1 94 ? 10.857 -18.985 4.800 1.00 87.74 94 PHE A N 1
ATOM 695 C CA . PHE A 1 94 ? 11.960 -19.081 5.752 1.00 93.63 94 PHE A CA 1
ATOM 696 C C . PHE A 1 94 ? 13.106 -18.175 5.321 1.00 85.17 94 PHE A C 1
ATOM 697 O O . PHE A 1 94 ? 13.519 -17.276 6.062 1.00 87.21 94 PHE A O 1
ATOM 705 N N . ASP A 1 95 ? 13.655 -18.422 4.126 1.00 67.04 95 ASP A N 1
ATOM 706 C CA . ASP A 1 95 ? 14.746 -17.590 3.630 1.00 69.61 95 ASP A CA 1
ATOM 707 C C . ASP A 1 95 ? 14.329 -16.130 3.543 1.00 82.07 95 ASP A C 1
ATOM 708 O O . ASP A 1 95 ? 15.166 -15.234 3.711 1.00 109.20 95 ASP A O 1
ATOM 713 N N . ASN A 1 96 ? 13.040 -15.870 3.306 1.00 81.77 96 ASN A N 1
ATOM 714 C CA . ASN A 1 96 ? 12.557 -14.494 3.262 1.00 76.10 96 ASN A CA 1
ATOM 715 C C . ASN A 1 96 ? 12.517 -13.879 4.651 1.00 75.47 96 ASN A C 1
ATOM 716 O O . ASN A 1 96 ? 12.657 -12.659 4.793 1.00 82.71 96 ASN A O 1
ATOM 721 N N . MET A 1 97 ? 12.386 -14.711 5.684 1.00 78.84 97 MET A N 1
ATOM 722 C CA . MET A 1 97 ? 12.447 -14.239 7.056 1.00 71.27 97 MET A CA 1
ATOM 723 C C . MET A 1 97 ? 13.858 -14.275 7.609 1.00 88.51 97 MET A C 1
ATOM 724 O O . MET A 1 97 ? 14.124 -13.634 8.629 1.00 104.27 97 MET A O 1
ATOM 729 N N . ALA A 1 98 ? 14.762 -15.011 6.971 1.00 88.64 98 ALA A N 1
ATOM 730 C CA . ALA A 1 98 ? 16.138 -15.077 7.426 1.00 95.78 98 ALA A CA 1
ATOM 731 C C . ALA A 1 98 ? 17.033 -14.121 6.657 1.00 100.99 98 ALA A C 1
ATOM 732 O O . ALA A 1 98 ? 18.242 -14.084 6.906 1.00 114.90 98 ALA A O 1
ATOM 734 N N . PHE A 1 99 ? 16.457 -13.313 5.769 1.00 95.87 99 PHE A N 1
ATOM 735 C CA . PHE A 1 99 ? 17.238 -12.354 5.013 1.00 104.39 99 PHE A CA 1
ATOM 736 C C . PHE A 1 99 ? 17.552 -11.160 5.905 1.00 125.49 99 PHE A C 1
ATOM 737 O O . PHE A 1 99 ? 16.899 -10.927 6.927 1.00 139.15 99 PHE A O 1
ATOM 745 N N . GLY A 1 100 ? 18.567 -10.401 5.516 1.00 128.17 100 GLY A N 1
ATOM 746 C CA . GLY A 1 100 ? 18.980 -9.289 6.343 1.00 137.01 100 GLY A CA 1
ATOM 747 C C . GLY A 1 100 ? 19.799 -9.849 7.486 1.00 139.53 100 GLY A C 1
ATOM 748 O O . GLY A 1 100 ? 20.970 -9.501 7.660 1.00 149.24 100 GLY A O 1
ATOM 749 N N . LEU A 1 101 ? 19.176 -10.732 8.274 1.00 120.72 101 LEU A N 1
ATOM 750 C CA . LEU A 1 101 ? 19.914 -11.478 9.284 1.00 125.72 101 LEU A CA 1
ATOM 751 C C . LEU A 1 101 ? 20.984 -12.349 8.640 1.00 142.56 101 LEU A C 1
ATOM 752 O O . LEU A 1 101 ? 22.011 -12.633 9.265 1.00 153.89 101 LEU A O 1
ATOM 757 N N . LYS A 1 102 ? 20.766 -12.770 7.389 1.00 148.46 102 LYS A N 1
ATOM 758 C CA . LYS A 1 102 ? 21.731 -13.602 6.684 1.00 160.05 102 LYS A CA 1
ATOM 759 C C . LYS A 1 102 ? 22.957 -12.822 6.234 1.00 162.82 102 LYS A C 1
ATOM 760 O O . LYS A 1 102 ? 24.006 -13.428 6.006 1.00 177.12 102 LYS A O 1
ATOM 766 N N . LEU A 1 103 ? 22.854 -11.510 6.066 1.00 150.73 103 LEU A N 1
ATOM 767 C CA . LEU A 1 103 ? 24.037 -10.732 5.732 1.00 148.51 103 LEU A CA 1
ATOM 768 C C . LEU A 1 103 ? 24.345 -9.653 6.75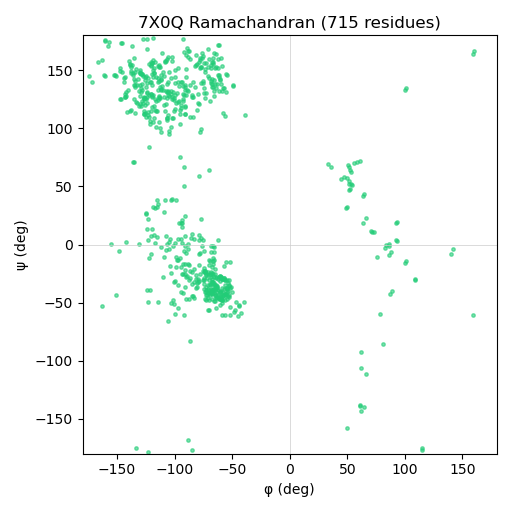4 1.00 155.09 103 LEU A C 1
ATOM 769 O O . LEU A 1 103 ? 25.257 -8.849 6.535 1.00 158.32 103 LEU A O 1
ATOM 774 N N . ARG A 1 104 ? 23.628 -9.634 7.871 1.00 148.18 104 ARG A N 1
ATOM 775 C CA . ARG A 1 104 ? 24.073 -8.920 9.060 1.00 143.52 104 ARG A CA 1
ATOM 776 C C . ARG A 1 104 ? 24.865 -9.888 9.940 1.00 161.14 104 ARG A C 1
ATOM 777 O O . ARG A 1 104 ? 24.452 -10.272 11.037 1.00 172.92 104 ARG A O 1
ATOM 779 N N . LYS A 1 105 ? 26.022 -10.299 9.412 1.00 161.36 105 LYS A N 1
ATOM 780 C CA . LYS A 1 105 ? 27.009 -11.085 10.154 1.00 162.61 105 LYS A CA 1
ATOM 781 C C . LYS A 1 105 ? 26.422 -12.424 10.617 1.00 162.44 105 LYS A C 1
ATOM 782 O O . LYS A 1 105 ? 26.141 -12.636 11.796 1.00 158.54 105 LYS A O 1
ATOM 784 N N . VAL A 1 106 ? 26.234 -13.312 9.640 1.00 173.56 106 VAL A N 1
ATOM 785 C CA . VAL A 1 106 ? 25.476 -14.561 9.765 1.00 182.03 106 VAL A CA 1
ATOM 786 C C . VAL A 1 106 ? 25.682 -15.280 11.094 1.00 186.82 106 VAL A C 1
ATOM 787 O O . VAL A 1 106 ? 26.776 -15.797 11.361 1.00 187.31 106 VAL A O 1
ATOM 791 N N . PRO A 1 107 ? 24.661 -15.340 11.949 1.00 176.80 107 PRO A N 1
ATOM 792 C CA . PRO A 1 107 ? 24.577 -16.366 13.009 1.00 167.54 107 PRO A CA 1
ATOM 793 C C . PRO A 1 107 ? 23.736 -17.550 12.539 1.00 147.32 107 PRO A C 1
ATOM 794 O O . PRO A 1 107 ? 22.575 -17.725 12.935 1.00 142.53 107 PRO A O 1
ATOM 798 N N . LYS A 1 108 ? 24.331 -18.370 11.665 1.00 142.33 108 LYS A N 1
ATOM 799 C CA . LYS A 1 108 ? 23.641 -19.486 11.020 1.00 128.73 108 LYS A CA 1
ATOM 800 C C . LYS A 1 108 ? 22.739 -20.282 11.960 1.00 123.81 108 LYS A C 1
ATOM 801 O O . LYS A 1 108 ? 21.531 -20.398 11.726 1.00 120.14 108 LYS A O 1
ATOM 803 N N . ASP A 1 109 ? 23.312 -20.849 13.026 1.00 130.53 109 ASP A N 1
ATOM 804 C CA . ASP A 1 109 ? 22.502 -21.555 14.017 1.00 128.31 109 ASP A CA 1
ATOM 805 C C . ASP A 1 109 ? 21.488 -20.619 14.665 1.00 131.33 109 ASP A C 1
ATOM 806 O O . ASP A 1 109 ? 20.288 -20.916 14.715 1.00 123.14 109 ASP A O 1
ATOM 811 N N . GLU A 1 110 ? 21.957 -19.477 15.167 1.00 139.38 110 GLU A N 1
ATOM 812 C CA . GLU A 1 110 ? 21.106 -18.493 15.824 1.00 137.34 110 GLU A CA 1
ATOM 813 C C . GLU A 1 110 ? 20.151 -17.803 14.858 1.00 120.85 110 GLU A C 1
ATOM 814 O O . GLU A 1 110 ? 19.340 -16.984 15.302 1.00 113.60 110 GLU A O 1
ATOM 820 N N . ILE A 1 111 ? 20.203 -18.119 13.567 1.00 111.42 111 ILE A N 1
ATOM 821 C CA . ILE A 1 111 ? 19.197 -17.604 12.645 1.00 102.15 111 ILE A CA 1
ATOM 822 C C . ILE A 1 111 ? 18.019 -18.558 12.525 1.00 111.57 111 ILE A C 1
ATOM 823 O O . ILE A 1 111 ? 16.871 -18.119 12.456 1.00 117.99 111 ILE A O 1
ATOM 828 N N . LYS A 1 112 ? 18.272 -19.867 12.562 1.00 104.24 112 LYS A N 1
ATOM 829 C CA . LYS A 1 112 ? 17.170 -20.821 12.559 1.00 111.71 112 LYS A CA 1
ATOM 830 C C . LYS A 1 112 ? 16.336 -20.702 13.828 1.00 105.73 112 LYS A C 1
ATOM 831 O O . LYS A 1 112 ? 15.101 -20.719 13.774 1.00 93.63 112 LYS A O 1
ATOM 833 N N . ARG A 1 113 ? 16.999 -20.582 14.981 1.00 101.26 113 ARG A N 1
ATOM 834 C CA . ARG A 1 113 ? 16.282 -20.480 16.246 1.00 103.04 113 ARG A CA 1
ATOM 835 C C . ARG A 1 113 ? 15.356 -19.269 16.272 1.00 111.90 113 ARG A C 1
ATOM 836 O O . ARG A 1 113 ? 14.193 -19.374 16.679 1.00 119.26 113 ARG A O 1
ATOM 838 N N . ARG A 1 114 ? 15.855 -18.104 15.848 1.00 116.06 114 ARG A N 1
ATOM 839 C CA . ARG A 1 114 ? 15.042 -16.890 15.905 1.00 120.55 114 ARG A CA 1
ATOM 840 C C . ARG A 1 114 ? 13.946 -16.890 14.841 1.00 116.49 114 ARG A C 1
ATOM 841 O O . ARG A 1 114 ? 12.813 -16.475 15.118 1.00 115.90 114 ARG A O 1
ATOM 849 N N . VAL A 1 115 ? 14.262 -17.336 13.621 1.00 108.74 115 VAL A N 1
ATOM 850 C CA . VAL A 1 115 ? 13.256 -17.380 12.559 1.00 108.88 115 VAL A CA 1
ATOM 851 C C . VAL A 1 115 ? 12.080 -18.257 12.971 1.00 113.05 115 VAL A C 1
ATOM 852 O O . VAL A 1 115 ? 10.921 -17.950 12.666 1.00 121.15 115 VAL A O 1
ATOM 856 N N . LEU A 1 116 ? 12.352 -19.358 13.677 1.00 102.10 116 LEU A N 1
ATOM 857 C CA . LEU A 1 116 ? 11.279 -20.277 14.028 1.00 107.71 116 LEU A CA 1
ATOM 858 C C . LEU A 1 116 ? 10.534 -19.825 15.273 1.00 118.26 116 LEU A C 1
ATOM 859 O O . LEU A 1 116 ? 9.373 -20.207 15.462 1.00 111.25 116 LEU A O 1
ATOM 864 N N . GLU A 1 117 ? 11.151 -18.981 16.098 1.00 126.28 117 GLU A N 1
ATOM 865 C CA . GLU A 1 117 ? 10.408 -18.363 17.184 1.00 127.67 117 GLU A CA 1
ATOM 866 C C . GLU A 1 117 ? 9.491 -17.266 16.657 1.00 118.97 117 GLU A C 1
ATOM 867 O O . GLU A 1 117 ? 8.363 -17.110 17.139 1.00 124.78 117 GLU A O 1
ATOM 873 N N . ALA A 1 118 ? 9.952 -16.500 15.662 1.00 108.51 118 ALA A N 1
ATOM 874 C CA . ALA A 1 118 ? 9.061 -15.545 15.012 1.00 92.92 118 ALA A CA 1
ATOM 875 C C . ALA A 1 118 ? 7.967 -16.246 14.219 1.00 96.50 118 ALA A C 1
ATOM 876 O O . ALA A 1 118 ? 6.859 -15.713 14.088 1.00 103.59 118 ALA A O 1
ATOM 878 N N . ALA A 1 119 ? 8.248 -17.444 13.701 1.00 99.23 119 ALA A N 1
ATOM 879 C CA . ALA A 1 119 ? 7.228 -18.195 12.976 1.00 94.71 119 ALA A CA 1
ATOM 880 C C . ALA A 1 119 ? 6.177 -18.771 13.915 1.00 99.21 119 ALA A C 1
ATOM 881 O O . ALA A 1 119 ? 4.977 -18.721 13.617 1.00 103.09 119 ALA A O 1
ATOM 883 N N . LYS A 1 120 ? 6.607 -19.344 15.043 1.00 100.14 120 LYS A N 1
ATOM 884 C CA . LYS A 1 120 ? 5.652 -19.861 16.018 1.00 110.50 120 LYS A CA 1
ATOM 885 C C . LYS A 1 120 ? 4.784 -18.770 16.634 1.00 114.38 120 LYS A C 1
ATOM 886 O O . LYS A 1 120 ? 3.640 -19.041 17.016 1.00 127.43 120 LYS A O 1
ATOM 892 N N . ILE A 1 121 ? 5.291 -17.538 16.736 1.00 101.15 121 ILE A N 1
ATOM 893 C CA . ILE A 1 121 ? 4.467 -16.454 17.264 1.00 100.20 121 ILE A CA 1
ATOM 894 C C . ILE A 1 121 ? 3.329 -16.126 16.308 1.00 98.66 121 ILE A C 1
ATOM 895 O O . ILE A 1 121 ? 2.195 -15.872 16.732 1.00 110.33 121 ILE A O 1
ATOM 897 N N . LEU A 1 122 ? 3.607 -16.144 15.007 1.00 86.84 122 LEU A N 1
ATOM 898 C CA . LEU A 1 122 ? 2.619 -15.807 13.992 1.00 89.11 122 LEU A CA 1
ATOM 899 C C . LEU A 1 122 ? 1.880 -17.020 13.450 1.00 87.17 122 LEU A C 1
ATOM 900 O O . LEU A 1 122 ? 1.017 -16.857 12.582 1.00 84.48 122 LEU A O 1
ATOM 905 N N . ASP A 1 123 ? 2.176 -18.215 13.956 1.00 91.28 123 ASP A N 1
ATOM 906 C CA . ASP A 1 123 ? 1.569 -19.454 13.473 1.00 99.94 123 ASP A CA 1
ATOM 907 C C . ASP A 1 123 ? 1.676 -19.571 11.952 1.00 102.82 123 ASP A C 1
ATOM 908 O O . ASP A 1 123 ? 0.713 -19.901 11.255 1.00 114.27 123 ASP A O 1
ATOM 913 N N . ILE A 1 124 ? 2.874 -19.297 11.435 1.00 97.00 124 ILE A N 1
ATOM 914 C CA . ILE A 1 124 ? 3.174 -19.436 10.014 1.00 96.46 124 ILE A CA 1
ATOM 915 C C . ILE A 1 124 ? 4.209 -20.517 9.763 1.00 94.17 124 ILE A C 1
ATOM 916 O O . ILE A 1 124 ? 4.670 -20.678 8.624 1.00 90.16 124 ILE A O 1
ATOM 921 N N . GLU A 1 125 ? 4.597 -21.261 10.801 1.00 110.96 125 GLU A N 1
ATOM 922 C CA . GLU A 1 125 ? 5.631 -22.282 10.663 1.00 116.86 125 GLU A CA 1
ATOM 923 C C . GLU A 1 125 ? 5.284 -23.351 9.641 1.00 117.26 125 GLU A C 1
ATOM 924 O O . GLU A 1 125 ? 6.190 -23.936 9.041 1.00 123.85 125 GLU A O 1
ATOM 930 N N . HIS A 1 126 ? 4.001 -23.643 9.437 1.00 116.98 126 HIS A N 1
ATOM 931 C CA . HIS A 1 126 ? 3.635 -24.654 8.452 1.00 119.98 126 HIS A CA 1
ATOM 932 C C . HIS A 1 126 ? 3.694 -24.115 7.029 1.00 107.71 126 HIS A C 1
ATOM 933 O O . HIS A 1 126 ? 3.288 -24.817 6.094 1.00 109.79 126 HIS A O 1
ATOM 940 N N . LEU A 1 127 ? 4.217 -22.905 6.841 1.00 100.79 127 LEU A N 1
ATOM 941 C CA . LEU A 1 127 ? 4.340 -22.285 5.534 1.00 96.62 127 LEU A CA 1
ATOM 942 C C . LEU A 1 127 ? 5.795 -22.035 5.179 1.00 95.49 127 LEU A C 1
ATOM 943 O O . LEU A 1 127 ? 6.076 -21.395 4.157 1.00 96.31 127 LEU A O 1
ATOM 948 N N . LEU A 1 128 ? 6.725 -22.551 5.987 1.00 86.25 128 LEU A N 1
ATOM 949 C CA . LEU A 1 128 ? 8.120 -22.131 5.905 1.00 79.80 128 LEU A CA 1
ATOM 950 C C . LEU A 1 128 ? 8.748 -22.511 4.572 1.00 86.36 128 LEU A C 1
ATOM 951 O O . LEU A 1 128 ? 9.698 -21.858 4.126 1.00 86.30 128 LEU A O 1
ATOM 956 N N . GLU A 1 129 ? 8.227 -23.542 3.915 1.00 83.90 129 GLU A N 1
ATOM 957 C CA . GLU A 1 129 ? 8.752 -23.964 2.629 1.00 87.95 129 GLU A CA 1
ATOM 958 C C . GLU A 1 129 ? 7.899 -23.499 1.460 1.00 81.24 129 GLU A C 1
ATOM 959 O O . GLU A 1 129 ? 8.254 -23.774 0.308 1.00 83.58 129 GLU A O 1
ATOM 965 N N . ARG A 1 130 ? 6.796 -22.800 1.711 1.00 89.87 130 ARG A N 1
ATOM 966 C CA . ARG A 1 130 ? 6.079 -22.225 0.588 1.00 92.32 130 ARG A CA 1
ATOM 967 C C . ARG A 1 130 ? 6.814 -20.992 0.073 1.00 87.74 130 ARG A C 1
ATOM 968 O O . ARG A 1 130 ? 7.686 -20.427 0.742 1.00 90.19 130 ARG A O 1
ATOM 976 N N . LYS A 1 131 ? 6.445 -20.572 -1.129 1.00 83.80 131 LYS A N 1
ATOM 977 C CA . LYS A 1 131 ? 7.047 -19.397 -1.732 1.00 87.41 131 LYS A CA 1
ATOM 978 C C . LYS A 1 131 ? 6.015 -18.279 -1.877 1.00 89.79 131 LYS A C 1
ATOM 979 O O . LYS A 1 131 ? 4.812 -18.556 -1.949 1.00 74.76 131 LYS A O 1
ATOM 985 N N . PRO A 1 132 ? 6.446 -17.010 -1.907 1.00 91.97 132 PRO A N 1
ATOM 986 C CA . PRO A 1 132 ? 5.481 -15.895 -1.809 1.00 103.21 132 PRO A CA 1
ATOM 987 C C . PRO A 1 132 ? 4.341 -15.962 -2.806 1.00 97.73 132 PRO A C 1
ATOM 988 O O . PRO A 1 132 ? 3.237 -15.495 -2.505 1.00 76.64 132 PRO A O 1
ATOM 992 N N . LYS A 1 133 ? 4.568 -16.543 -3.988 1.00 106.44 133 LYS A N 1
ATOM 993 C CA . LYS A 1 133 ? 3.503 -16.561 -4.981 1.00 94.88 133 LYS A CA 1
ATOM 994 C C . LYS A 1 133 ? 2.400 -17.536 -4.590 1.00 95.29 133 LYS A C 1
ATOM 995 O O . LYS A 1 133 ? 1.243 -17.336 -4.959 1.00 82.76 133 LYS A O 1
ATOM 1001 N N . ALA A 1 134 ? 2.720 -18.562 -3.803 1.00 97.01 134 ALA A N 1
ATOM 1002 C CA . ALA A 1 134 ? 1.697 -19.498 -3.352 1.00 75.74 134 ALA A CA 1
ATOM 1003 C C . ALA A 1 134 ? 0.881 -18.947 -2.194 1.00 68.38 134 ALA A C 1
ATOM 1004 O O . ALA A 1 134 ? -0.216 -19.450 -1.930 1.00 85.43 134 ALA A O 1
ATOM 1006 N N . LEU A 1 135 ? 1.379 -17.918 -1.517 1.00 81.24 135 LEU A N 1
ATOM 1007 C CA . LEU A 1 135 ? 0.700 -17.339 -0.372 1.00 82.68 135 LEU A CA 1
ATOM 1008 C C . LEU A 1 135 ? -0.393 -16.366 -0.801 1.00 80.60 135 LEU A C 1
ATOM 1009 O O . LEU A 1 135 ? -0.444 -15.901 -1.943 1.00 92.37 135 LEU A O 1
ATOM 1014 N N . SER A 1 136 ? -1.275 -16.065 0.150 1.00 73.26 136 SER A N 1
ATOM 1015 C CA . SER A 1 136 ? -2.311 -15.054 0.021 1.00 77.59 136 SER A CA 1
ATOM 1016 C C . SER A 1 136 ? -1.966 -13.823 0.850 1.00 88.19 136 SER A C 1
ATOM 1017 O O . SER A 1 136 ? -1.186 -13.891 1.804 1.00 97.55 136 SER A O 1
ATOM 1020 N N . GLY A 1 137 ? -2.593 -12.703 0.478 1.00 96.97 137 GLY A N 1
ATOM 1021 C CA . GLY A 1 137 ? -2.366 -11.397 1.073 1.00 62.44 137 GLY A CA 1
ATOM 1022 C C . GLY A 1 137 ? -2.192 -11.432 2.575 1.00 69.82 137 GLY A C 1
ATOM 1023 O O . GLY A 1 137 ? -1.241 -10.855 3.112 1.00 83.64 137 GLY A O 1
ATOM 1024 N N . GLY A 1 138 ? -3.107 -12.117 3.265 1.00 75.06 138 GLY A N 1
ATOM 1025 C CA . GLY A 1 138 ? -3.052 -12.146 4.716 1.00 75.55 138 GLY A CA 1
ATOM 1026 C C . GLY A 1 138 ? -1.836 -12.887 5.231 1.00 64.89 138 GLY A C 1
ATOM 1027 O O . GLY A 1 138 ? -1.213 -12.470 6.212 1.00 66.06 138 GLY A O 1
ATOM 1028 N N . GLN A 1 139 ? -1.482 -14.001 4.583 1.00 74.28 139 GLN A N 1
ATOM 1029 C CA . GLN A 1 139 ? -0.322 -14.768 5.032 1.00 77.95 139 GLN A CA 1
ATOM 1030 C C . GLN A 1 139 ? 0.967 -14.010 4.753 1.00 79.63 139 GLN A C 1
ATOM 1031 O O . GLN A 1 139 ? 1.867 -13.976 5.598 1.00 90.51 139 GLN A O 1
ATOM 1037 N N . ARG A 1 140 ? 1.071 -13.383 3.577 1.00 70.20 140 ARG A N 1
ATOM 1038 C CA . ARG A 1 140 ? 2.276 -12.625 3.266 1.00 79.23 140 ARG A CA 1
ATOM 1039 C C . ARG A 1 140 ? 2.412 -11.381 4.134 1.00 90.08 140 ARG A C 1
ATOM 1040 O O . ARG A 1 140 ? 3.532 -10.896 4.322 1.00 93.89 140 ARG A O 1
ATOM 1048 N N . GLN A 1 141 ? 1.306 -10.852 4.669 1.00 88.98 141 GLN A N 1
ATOM 1049 C CA . GLN A 1 141 ? 1.425 -9.766 5.633 1.00 96.89 141 GLN A CA 1
ATOM 1050 C C . GLN A 1 141 ? 1.908 -10.285 6.977 1.00 97.85 141 GLN A C 1
ATOM 1051 O O . GLN A 1 141 ? 2.605 -9.567 7.702 1.00 109.27 141 GLN A O 1
ATOM 1057 N N . ARG A 1 142 ? 1.565 -11.529 7.317 1.00 92.95 142 ARG A N 1
ATOM 1058 C CA . ARG A 1 142 ? 2.140 -12.138 8.508 1.00 73.99 142 ARG A CA 1
ATOM 1059 C C . ARG A 1 142 ? 3.605 -12.488 8.275 1.00 75.72 142 ARG A C 1
ATOM 1060 O O . ARG A 1 142 ? 4.445 -12.284 9.157 1.00 78.21 142 ARG A O 1
ATOM 1068 N N . VAL A 1 143 ? 3.939 -12.977 7.077 1.00 85.78 143 VAL A N 1
ATOM 1069 C CA . VAL A 1 143 ? 5.333 -13.279 6.750 1.00 77.10 143 VAL A CA 1
ATOM 1070 C C . VAL A 1 143 ? 6.166 -12.004 6.767 1.00 88.62 143 VAL A C 1
ATOM 1071 O O . VAL A 1 143 ? 7.222 -11.939 7.410 1.00 106.06 143 VAL A O 1
ATOM 1075 N N . ALA A 1 144 ? 5.643 -10.934 6.195 1.00 93.49 144 ALA A N 1
ATOM 1076 C CA . ALA A 1 144 ? 6.385 -9.679 6.155 1.00 80.08 144 ALA A CA 1
ATOM 1077 C C . ALA A 1 144 ? 6.611 -9.154 7.528 1.00 80.68 144 ALA A C 1
ATOM 1078 O O . ALA A 1 144 ? 7.640 -8.568 7.806 1.00 95.68 144 ALA A O 1
ATOM 1080 N N . LEU A 1 145 ? 5.655 -9.364 8.400 1.00 72.49 145 LEU A N 1
ATOM 1081 C CA . LEU A 1 145 ? 5.857 -8.947 9.748 1.00 77.21 145 LEU A CA 1
ATOM 1082 C C . LEU A 1 145 ? 6.985 -9.757 10.271 1.00 87.29 145 LEU A C 1
ATOM 1083 O O . LEU A 1 145 ? 7.887 -9.221 10.852 1.00 85.50 145 LEU A O 1
ATOM 1088 N N . GLY A 1 146 ? 6.962 -11.055 10.037 1.00 91.31 146 GLY A N 1
ATOM 1089 C CA . GLY A 1 146 ? 7.981 -11.945 10.551 1.00 82.35 146 GLY A CA 1
ATOM 1090 C C . GLY A 1 146 ? 9.419 -11.640 10.280 1.00 83.07 146 GLY A C 1
ATOM 1091 O O . GLY A 1 146 ? 10.256 -11.871 11.125 1.00 86.61 146 GLY A O 1
ATOM 1092 N N . ARG A 1 147 ? 9.722 -11.086 9.125 1.00 98.14 147 ARG A N 1
ATOM 1093 C CA . ARG A 1 147 ? 11.086 -10.692 8.834 1.00 109.62 147 ARG A CA 1
ATOM 1094 C C . ARG A 1 147 ? 11.544 -9.564 9.722 1.00 103.99 147 ARG A C 1
ATOM 1095 O O . ARG A 1 147 ? 12.719 -9.233 9.750 1.00 108.80 147 ARG A O 1
ATOM 1103 N N . ALA A 1 148 ? 10.622 -8.948 10.431 1.00 92.97 148 ALA A N 1
ATOM 1104 C CA . ALA A 1 148 ? 10.965 -7.876 11.295 1.00 82.40 148 ALA A CA 1
ATOM 1105 C C . ALA A 1 148 ? 11.139 -8.348 12.712 1.00 97.69 148 ALA A C 1
ATOM 1106 O O . ALA A 1 148 ? 11.971 -7.817 13.421 1.00 122.18 148 ALA A O 1
ATOM 1108 N N . ILE A 1 149 ? 10.369 -9.322 13.161 1.00 89.92 149 ILE A N 1
ATOM 1109 C CA . ILE A 1 149 ? 10.645 -9.838 14.513 1.00 104.20 149 ILE A CA 1
ATOM 1110 C C . ILE A 1 149 ? 12.036 -10.457 14.612 1.00 93.09 149 ILE A C 1
ATOM 1111 O O . ILE A 1 149 ? 12.667 -10.423 15.678 1.00 88.82 149 ILE A O 1
ATOM 1116 N N . VAL A 1 150 ? 12.547 -11.016 13.510 1.00 84.21 150 VAL A N 1
ATOM 1117 C CA . VAL A 1 150 ? 13.878 -11.620 13.538 1.00 101.65 150 VAL A CA 1
ATOM 1118 C C . VAL A 1 150 ? 14.960 -10.552 13.559 1.00 105.73 150 VAL A C 1
ATOM 1119 O O . VAL A 1 150 ? 16.146 -10.886 13.662 1.00 102.07 150 VAL A O 1
ATOM 1123 N N . ARG A 1 151 ? 14.588 -9.274 13.439 1.00 112.93 151 ARG A N 1
ATOM 1124 C CA . ARG A 1 151 ? 15.579 -8.213 13.418 1.00 121.70 151 ARG A CA 1
ATOM 1125 C C . ARG A 1 151 ? 15.914 -7.718 14.804 1.00 126.96 151 ARG A C 1
ATOM 1126 O O . ARG A 1 151 ? 16.979 -7.122 14.997 1.00 134.25 151 ARG A O 1
ATOM 1134 N N . ASN A 1 152 ? 15.053 -8.034 15.796 1.00 117.24 152 ASN A N 1
ATOM 1135 C CA . ASN A 1 152 ? 15.087 -7.458 17.133 1.00 117.31 152 ASN A CA 1
ATOM 1136 C C . ASN A 1 152 ? 15.578 -6.020 17.023 1.00 117.63 152 ASN A C 1
ATOM 1137 O O . ASN A 1 152 ? 16.692 -5.699 17.453 1.00 119.19 152 ASN A O 1
ATOM 1142 N N . PRO A 1 153 ? 14.789 -5.137 16.442 1.00 106.87 153 PRO A N 1
ATOM 1143 C CA . PRO A 1 153 ? 15.282 -3.786 16.191 1.00 87.13 153 PRO A CA 1
ATOM 1144 C C . PRO A 1 153 ? 15.122 -2.888 17.400 1.00 92.00 153 PRO A C 1
ATOM 1145 O O . PRO A 1 153 ? 14.652 -3.316 18.458 1.00 102.02 153 PRO A O 1
ATOM 1149 N N . LYS A 1 154 ? 15.485 -1.622 17.222 1.00 74.85 154 LYS A N 1
ATOM 1150 C CA . LYS A 1 154 ? 15.234 -0.610 18.233 1.00 82.25 154 LYS A CA 1
ATOM 1151 C C . LYS A 1 154 ? 13.890 0.066 18.030 1.00 82.89 154 LYS A C 1
ATOM 1152 O O . LYS A 1 154 ? 13.285 0.529 19.003 1.00 76.91 154 LYS A O 1
ATOM 1158 N N . VAL A 1 155 ? 13.406 0.117 16.789 1.00 87.06 155 VAL A N 1
ATOM 1159 C CA . VAL A 1 155 ? 12.083 0.645 16.475 1.00 89.81 155 VAL A CA 1
ATOM 1160 C C . VAL A 1 155 ? 11.497 -0.172 15.332 1.00 82.48 155 VAL A C 1
ATOM 1161 O O . VAL A 1 155 ? 12.220 -0.637 14.442 1.00 70.52 155 VAL A O 1
ATOM 1165 N N . PHE A 1 156 ? 10.191 -0.399 15.397 1.00 78.21 156 PHE A N 1
ATOM 1166 C CA . PHE A 1 156 ? 9.432 -0.963 14.293 1.00 73.99 156 PHE A CA 1
ATOM 1167 C C . PHE A 1 156 ? 8.729 0.170 13.560 1.00 81.83 156 PHE A C 1
ATOM 1168 O O . PHE A 1 156 ? 8.192 1.089 14.186 1.00 88.90 156 PHE A O 1
ATOM 1176 N N . LEU A 1 157 ? 8.719 0.093 12.235 1.00 76.21 157 LEU A N 1
ATOM 1177 C CA . LEU A 1 157 ? 8.072 1.094 11.399 1.00 65.10 157 LEU A CA 1
ATOM 1178 C C . LEU A 1 157 ? 7.051 0.413 10.505 1.00 73.29 157 LEU A C 1
ATOM 1179 O O . LEU A 1 157 ? 7.397 -0.489 9.735 1.00 73.51 157 LEU A O 1
ATOM 1184 N N . MET A 1 158 ? 5.797 0.841 10.612 1.00 78.85 158 MET A N 1
ATOM 1185 C CA . MET A 1 158 ? 4.694 0.202 9.908 1.00 76.78 158 MET A CA 1
ATOM 1186 C C . MET A 1 158 ? 3.919 1.280 9.172 1.00 65.02 158 MET A C 1
ATOM 1187 O O . MET A 1 158 ? 3.370 2.191 9.800 1.00 79.10 158 MET A O 1
ATOM 1192 N N . ASP A 1 159 ? 3.869 1.166 7.850 1.00 60.01 159 ASP A N 1
ATOM 1193 C CA . ASP A 1 159 ? 3.172 2.118 6.993 1.00 61.88 159 ASP A CA 1
ATOM 1194 C C . ASP A 1 159 ? 1.977 1.392 6.389 1.00 71.58 159 ASP A C 1
ATOM 1195 O O . ASP A 1 159 ? 2.112 0.684 5.385 1.00 74.11 159 ASP A O 1
ATOM 1200 N N . GLU A 1 160 ? 0.812 1.576 7.008 1.00 76.89 160 GLU A N 1
ATOM 1201 C CA . GLU A 1 160 ? -0.466 1.020 6.567 1.00 77.34 160 GLU A CA 1
ATOM 1202 C C . GLU A 1 160 ? -0.316 -0.448 6.171 1.00 85.83 160 GLU A C 1
ATOM 1203 O O . GLU A 1 160 ? -0.653 -0.827 5.031 1.00 85.90 160 GLU A O 1
ATOM 1209 N N . PRO A 1 161 ? 0.178 -1.311 7.062 1.00 89.65 161 PRO A N 1
ATOM 1210 C CA . PRO A 1 161 ? 0.458 -2.696 6.675 1.00 86.35 161 PRO A CA 1
ATOM 1211 C C . PRO A 1 161 ? -0.783 -3.557 6.595 1.00 96.82 161 PRO A C 1
ATOM 1212 O O . PRO A 1 161 ? -0.694 -4.701 6.129 1.00 113.47 161 PRO A O 1
ATOM 1216 N N . LEU A 1 162 ? -1.931 -3.035 7.013 1.00 97.65 162 LEU A N 1
ATOM 1217 C CA . LEU A 1 162 ? -3.184 -3.774 7.031 1.00 90.96 162 LEU A CA 1
ATOM 1218 C C . LEU A 1 162 ? -4.181 -3.158 6.057 1.00 102.26 162 LEU A C 1
ATOM 1219 O O . LEU A 1 162 ? -5.393 -3.166 6.276 1.00 122.74 162 LEU A O 1
ATOM 1224 N N . SER A 1 163 ? -3.657 -2.610 4.961 1.00 98.86 163 SER A N 1
ATOM 1225 C CA . SER A 1 163 ? -4.477 -1.997 3.927 1.00 109.00 163 SER A CA 1
ATOM 1226 C C . SER A 1 163 ? -4.838 -2.981 2.826 1.00 126.66 163 SER A C 1
ATOM 1227 O O . SER A 1 163 ? -5.865 -2.807 2.159 1.00 123.23 163 SER A O 1
ATOM 1230 N N . ASN A 1 164 ? -4.018 -4.011 2.628 1.00 128.73 164 ASN A N 1
ATOM 1231 C CA . ASN A 1 164 ? -4.246 -5.043 1.626 1.00 135.05 164 ASN A CA 1
ATOM 1232 C C . ASN A 1 164 ? -5.158 -6.155 2.116 1.00 132.45 164 ASN A C 1
ATOM 1233 O O . ASN A 1 164 ? -5.289 -7.176 1.431 1.00 126.31 164 ASN A O 1
ATOM 1235 N N . LEU A 1 165 ? -5.772 -5.989 3.280 1.00 126.64 165 LEU A N 1
ATOM 1236 C CA . LEU A 1 165 ? -6.675 -6.974 3.848 1.00 113.39 165 LEU A CA 1
ATOM 1237 C C . LEU A 1 165 ? -8.121 -6.516 3.735 1.00 112.57 165 LEU A C 1
ATOM 1238 O O . LEU A 1 165 ? -8.419 -5.336 3.530 1.00 111.51 165 LEU A O 1
ATOM 1243 N N . ASP A 1 166 ? -9.019 -7.483 3.858 1.00 103.11 166 ASP A N 1
ATOM 1244 C CA . ASP A 1 166 ? -10.444 -7.227 3.810 1.00 107.62 166 ASP A CA 1
ATOM 1245 C C . ASP A 1 166 ? -10.962 -7.009 5.231 1.00 100.51 166 ASP A C 1
ATOM 1246 O O . ASP A 1 166 ? -10.211 -7.106 6.209 1.00 99.49 166 ASP A O 1
ATOM 1248 N N . ALA A 1 167 ? -12.256 -6.690 5.345 1.00 102.54 167 ALA A N 1
ATOM 1249 C CA . ALA A 1 167 ? -12.809 -6.141 6.581 1.00 95.86 167 ALA A CA 1
ATOM 1250 C C . ALA A 1 167 ? -12.457 -6.994 7.796 1.00 94.02 167 ALA A C 1
ATOM 1251 O O . ALA A 1 167 ? -11.767 -6.537 8.713 1.00 91.49 167 ALA A O 1
ATOM 1253 N N . LYS A 1 168 ? -12.857 -8.242 7.849 1.00 114.21 168 LYS A N 1
ATOM 1254 C CA . LYS A 1 168 ? -12.626 -9.007 9.078 1.00 107.65 168 LYS A CA 1
ATOM 1255 C C . LYS A 1 168 ? -11.185 -9.258 9.394 1.00 99.53 168 LYS A C 1
ATOM 1256 O O . LYS A 1 168 ? -10.788 -9.119 10.528 1.00 91.27 168 LYS A O 1
ATOM 1262 N N . LEU A 1 169 ? -10.400 -9.592 8.392 1.00 97.45 169 LEU A N 1
ATOM 1263 C CA . LEU A 1 169 ? -8.993 -9.877 8.586 1.00 102.03 169 LEU A CA 1
ATOM 1264 C C . LEU A 1 169 ? -8.234 -8.749 9.244 1.00 110.61 169 LEU A C 1
ATOM 1265 O O . LEU A 1 169 ? -7.395 -8.990 10.098 1.00 121.94 169 LEU A O 1
ATOM 1270 N N . ARG A 1 170 ? -8.496 -7.523 8.826 1.00 110.99 170 ARG A N 1
ATOM 1271 C CA . ARG A 1 170 ? -7.847 -6.380 9.421 1.00 86.09 170 ARG A CA 1
ATOM 1272 C C . ARG A 1 170 ? -7.920 -6.437 10.923 1.00 86.13 170 ARG A C 1
ATOM 1273 O O . ARG A 1 170 ? -6.899 -6.413 11.588 1.00 97.87 170 ARG A O 1
ATOM 1281 N N . VAL A 1 171 ? -9.128 -6.496 11.462 1.00 95.20 171 VAL A N 1
ATOM 1282 C CA . VAL A 1 171 ? -9.279 -6.505 12.919 1.00 96.20 171 VAL A CA 1
ATOM 1283 C C . VAL A 1 171 ? -8.459 -7.625 13.541 1.00 101.58 171 VAL A C 1
ATOM 1284 O O . VAL A 1 171 ? -7.873 -7.456 14.614 1.00 103.33 171 VAL A O 1
ATOM 1288 N N . GLN A 1 172 ? -8.388 -8.779 12.876 1.00 105.05 172 GLN A N 1
ATOM 1289 C CA . GLN A 1 172 ? -7.633 -9.904 13.439 1.00 103.78 172 GLN A CA 1
ATOM 1290 C C . GLN A 1 172 ? -6.128 -9.644 13.540 1.00 94.67 172 GLN A C 1
ATOM 1291 O O . GLN A 1 172 ? -5.485 -10.197 14.435 1.00 100.58 172 GLN A O 1
ATOM 1297 N N . MET A 1 173 ? -5.534 -8.871 12.614 1.00 93.62 173 MET A N 1
ATOM 1298 C CA . MET A 1 173 ? -4.087 -8.676 12.616 1.00 95.86 173 MET A CA 1
ATOM 1299 C C . MET A 1 173 ? -3.663 -7.426 13.369 1.00 99.40 173 MET A C 1
ATOM 1300 O O . MET A 1 173 ? -2.515 -7.350 13.831 1.00 106.41 173 MET A O 1
ATOM 1305 N N . ARG A 1 174 ? -4.604 -6.502 13.563 1.00 107.15 174 ARG A N 1
ATOM 1306 C CA . ARG A 1 174 ? -4.433 -5.406 14.499 1.00 90.54 174 ARG A CA 1
ATOM 1307 C C . ARG A 1 174 ? -4.329 -5.852 15.929 1.00 90.45 174 ARG A C 1
ATOM 1308 O O . ARG A 1 174 ? -3.436 -5.397 16.649 1.00 95.12 174 ARG A O 1
ATOM 1316 N N . THR A 1 175 ? -5.245 -6.710 16.372 1.00 91.87 175 THR A N 1
ATOM 1317 C CA . THR A 1 175 ? -5.169 -7.207 17.732 1.00 92.53 175 THR A CA 1
ATOM 1318 C C . THR A 1 175 ? -3.942 -8.074 17.907 1.00 93.25 175 THR A C 1
ATOM 1319 O O . THR A 1 175 ? -3.446 -8.208 19.028 1.00 91.23 175 THR A O 1
ATOM 1323 N N . GLU A 1 176 ? -3.449 -8.662 16.816 1.00 102.55 176 GLU A N 1
ATOM 1324 C CA . GLU A 1 176 ? -2.222 -9.437 16.886 1.00 94.53 176 GLU A CA 1
ATOM 1325 C C . GLU A 1 176 ? -1.013 -8.520 17.013 1.00 74.90 176 GLU A C 1
ATOM 1326 O O . GLU A 1 176 ? -0.049 -8.861 17.704 1.00 79.11 176 GLU A O 1
ATOM 1332 N N . ILE A 1 177 ? -1.063 -7.341 16.387 1.00 84.40 177 ILE A N 1
ATOM 1333 C CA . ILE A 1 177 ? 0.000 -6.356 16.566 1.00 88.04 177 ILE A CA 1
ATOM 1334 C C . ILE A 1 177 ? -0.025 -5.791 17.981 1.00 85.31 177 ILE A C 1
ATOM 1335 O O . ILE A 1 177 ? 1.024 -5.631 18.616 1.00 88.77 177 ILE A O 1
ATOM 1340 N N . SER A 1 178 ? -1.218 -5.474 18.494 1.00 87.68 178 SER A N 1
ATOM 1341 C CA . SER A 1 178 ? -1.324 -4.984 19.864 1.00 93.58 178 SER A CA 1
ATOM 1342 C C . SER A 1 178 ? -0.843 -6.043 20.845 1.00 103.18 178 SER A C 1
ATOM 1343 O O . SER A 1 178 ? -0.181 -5.728 21.842 1.00 100.38 178 SER A O 1
ATOM 1346 N N . LYS A 1 179 ? -1.168 -7.309 20.576 1.00 112.47 179 LYS A N 1
ATOM 1347 C CA . LYS A 1 179 ? -0.615 -8.402 21.366 1.00 103.86 179 LYS A CA 1
ATOM 1348 C C . LYS A 1 179 ? 0.883 -8.533 21.122 1.00 104.47 179 LYS A C 1
ATOM 1349 O O . LYS A 1 179 ? 1.636 -8.894 22.035 1.00 114.92 179 LYS A O 1
ATOM 1355 N N . LEU A 1 180 ? 1.328 -8.216 19.903 1.00 103.19 180 LEU A N 1
ATOM 1356 C CA . LEU A 1 180 ? 2.739 -8.334 19.550 1.00 99.58 180 LEU A CA 1
ATOM 1357 C C . LEU A 1 180 ? 3.584 -7.284 20.265 1.00 105.34 180 LEU A C 1
ATOM 1358 O O . LEU A 1 180 ? 4.592 -7.617 20.899 1.00 116.33 180 LEU A O 1
ATOM 1363 N N . HIS A 1 181 ? 3.151 -6.018 20.238 1.00 96.37 181 HIS A N 1
ATOM 1364 C CA . HIS A 1 181 ? 3.892 -4.983 20.954 1.00 88.78 181 HIS A CA 1
ATOM 1365 C C . HIS A 1 181 ? 3.901 -5.249 22.449 1.00 92.24 181 HIS A C 1
ATOM 1366 O O . HIS A 1 181 ? 4.902 -4.985 23.124 1.00 82.24 181 HIS A O 1
ATOM 1373 N N . GLN A 1 182 ? 2.804 -5.791 22.976 1.00 97.92 182 GLN A N 1
ATOM 1374 C CA . GLN A 1 182 ? 2.740 -6.180 24.374 1.00 105.42 182 GLN A CA 1
ATOM 1375 C C . GLN A 1 182 ? 3.690 -7.326 24.689 1.00 112.51 182 GLN A C 1
ATOM 1376 O O . GLN A 1 182 ? 3.931 -7.606 25.867 1.00 124.40 182 GLN A O 1
ATOM 1382 N N . ARG A 1 183 ? 4.234 -7.988 23.668 1.00 115.76 183 ARG A N 1
ATOM 1383 C CA . ARG A 1 183 ? 5.116 -9.133 23.844 1.00 114.39 183 ARG A CA 1
ATOM 1384 C C . ARG A 1 183 ? 6.586 -8.768 23.666 1.00 114.34 183 ARG A C 1
ATOM 1385 O O . ARG A 1 183 ? 7.419 -9.144 24.495 1.00 123.11 183 ARG A O 1
ATOM 1393 N N . LEU A 1 184 ? 6.925 -8.034 22.602 1.00 107.09 184 LEU A N 1
ATOM 1394 C CA . LEU A 1 184 ? 8.320 -7.667 22.391 1.00 106.18 184 LEU A CA 1
ATOM 1395 C C . LEU A 1 184 ? 8.716 -6.459 23.223 1.00 102.25 184 LEU A C 1
ATOM 1396 O O . LEU A 1 184 ? 9.893 -6.318 23.574 1.00 109.18 184 LEU A O 1
ATOM 1401 N N . GLN A 1 185 ? 7.752 -5.607 23.571 1.00 114.65 185 GLN A N 1
ATOM 1402 C CA . GLN A 1 185 ? 8.010 -4.392 24.339 1.00 116.60 185 GLN A CA 1
ATOM 1403 C C . GLN A 1 185 ? 9.128 -3.569 23.696 1.00 100.71 185 GLN A C 1
ATOM 1404 O O . GLN A 1 185 ? 10.120 -3.203 24.329 1.00 102.59 185 GLN A O 1
ATOM 1410 N N . THR A 1 186 ? 8.963 -3.310 22.402 1.00 76.25 186 THR A N 1
ATOM 1411 C CA . THR A 1 186 ? 9.827 -2.439 21.621 1.00 75.22 186 THR A CA 1
ATOM 1412 C C . THR A 1 186 ? 8.997 -1.267 21.110 1.00 76.12 186 THR A C 1
ATOM 1413 O O . THR A 1 186 ? 7.780 -1.384 20.960 1.00 86.16 186 THR A O 1
ATOM 1417 N N . THR A 1 187 ? 9.643 -0.119 20.896 1.00 80.46 187 THR A N 1
ATOM 1418 C CA . THR A 1 187 ? 8.942 1.026 20.328 1.00 86.24 187 THR A CA 1
ATOM 1419 C C . THR A 1 187 ? 8.344 0.673 18.969 1.00 84.77 187 THR A C 1
ATOM 1420 O O . THR A 1 187 ? 8.992 0.046 18.127 1.00 83.13 187 THR A O 1
ATOM 1424 N N . PHE A 1 188 ? 7.091 1.069 18.769 1.00 85.65 188 PHE A N 1
ATOM 1425 C CA . PHE A 1 188 ? 6.398 0.934 17.496 1.00 78.34 188 PHE A CA 1
ATOM 1426 C C . PHE A 1 188 ? 5.970 2.313 17.017 1.00 79.09 188 PHE A C 1
ATOM 1427 O O . PHE A 1 188 ? 5.534 3.146 17.818 1.00 80.44 188 PHE A O 1
ATOM 1435 N N . ILE A 1 189 ? 6.107 2.556 15.715 1.00 69.32 189 ILE A N 1
ATOM 1436 C CA . ILE A 1 189 ? 5.532 3.731 15.068 1.00 70.09 189 ILE A CA 1
ATOM 1437 C C . ILE A 1 189 ? 4.681 3.236 13.907 1.00 72.63 189 ILE A C 1
ATOM 1438 O O . ILE A 1 189 ? 5.208 2.712 12.918 1.00 84.68 189 ILE A O 1
ATOM 1443 N N . TYR A 1 190 ? 3.372 3.424 14.018 1.00 74.06 190 TYR A N 1
ATOM 1444 C CA . TYR A 1 190 ? 2.393 2.846 13.112 1.00 76.05 190 TYR A CA 1
ATOM 1445 C C . TYR A 1 190 ? 1.616 3.975 12.458 1.00 77.74 190 TYR A C 1
ATOM 1446 O O . TYR A 1 190 ? 1.114 4.872 13.143 1.00 70.77 190 TYR A O 1
ATOM 1455 N N . VAL A 1 191 ? 1.528 3.929 11.134 1.00 62.61 191 VAL A N 1
ATOM 1456 C CA . VAL A 1 191 ? 0.763 4.888 10.347 1.00 84.02 191 VAL A CA 1
ATOM 1457 C C . VAL A 1 191 ? -0.411 4.153 9.724 1.00 77.40 191 VAL A C 1
ATOM 1458 O O . VAL A 1 191 ? -0.220 3.140 9.039 1.00 65.23 191 VAL A O 1
ATOM 1462 N N . THR A 1 192 ? -1.623 4.659 9.947 1.00 70.53 192 THR A N 1
ATOM 1463 C CA . THR A 1 192 ? -2.769 4.101 9.244 1.00 80.33 192 THR A CA 1
ATOM 1464 C C . THR A 1 192 ? -3.817 5.161 8.964 1.00 82.83 192 THR A C 1
ATOM 1465 O O . THR A 1 192 ? -3.976 6.140 9.702 1.00 90.25 192 THR A O 1
ATOM 1469 N N . HIS A 1 193 ? -4.554 4.907 7.883 1.00 108.86 193 HIS A N 1
ATOM 1470 C CA . HIS A 1 193 ? -5.618 5.783 7.404 1.00 134.76 193 HIS A CA 1
ATOM 1471 C C . HIS A 1 193 ? -6.838 5.731 8.310 1.00 137.97 193 HIS A C 1
ATOM 1472 O O . HIS A 1 193 ? -7.439 6.767 8.618 1.00 147.65 193 HIS A O 1
ATOM 1479 N N . ASP A 1 194 ? -7.221 4.530 8.727 1.00 124.69 194 ASP A N 1
ATOM 1480 C CA . ASP A 1 194 ? -8.403 4.341 9.551 1.00 124.20 194 ASP A CA 1
ATOM 1481 C C . ASP A 1 194 ? -8.259 5.039 10.899 1.00 121.58 194 ASP A C 1
ATOM 1482 O O . ASP A 1 194 ? -7.202 4.997 11.534 1.00 120.18 194 ASP A O 1
ATOM 1487 N N . GLN A 1 195 ? -9.348 5.684 11.331 1.00 136.61 195 GLN A N 1
ATOM 1488 C CA . GLN A 1 195 ? -9.383 6.367 12.623 1.00 137.19 195 GLN A CA 1
ATOM 1489 C C . GLN A 1 195 ? -9.656 5.425 13.798 1.00 142.41 195 GLN A C 1
ATOM 1490 O O . GLN A 1 195 ? -9.196 5.696 14.911 1.00 133.53 195 GLN A O 1
ATOM 1496 N N . THR A 1 196 ? -10.399 4.336 13.560 1.00 146.70 196 THR A N 1
ATOM 1497 C CA . THR A 1 196 ? -10.951 3.446 14.592 1.00 151.47 196 THR A CA 1
ATOM 1498 C C . THR A 1 196 ? -9.915 2.868 15.550 1.00 154.82 196 THR A C 1
ATOM 1499 O O . THR A 1 196 ? -10.300 2.285 16.567 1.00 167.58 196 THR A O 1
ATOM 1503 N N . GLU A 1 197 ? -8.635 2.948 15.225 1.00 142.66 197 GLU A N 1
ATOM 1504 C CA . GLU A 1 197 ? -7.579 2.395 16.058 1.00 137.66 197 GLU A CA 1
ATOM 1505 C C . GLU A 1 197 ? -6.910 3.458 16.894 1.00 146.29 197 GLU A C 1
ATOM 1506 O O . GLU A 1 197 ? -5.964 3.168 17.637 1.00 133.80 197 GLU A O 1
ATOM 1512 N N . ALA A 1 198 ? -7.383 4.688 16.763 1.00 162.60 198 ALA A N 1
ATOM 1513 C CA . ALA A 1 198 ? -7.196 5.618 17.850 1.00 172.09 198 ALA A CA 1
ATOM 1514 C C . ALA A 1 198 ? -7.772 4.995 19.114 1.00 184.91 198 ALA A C 1
ATOM 1515 O O . ALA A 1 198 ? -7.121 4.944 20.163 1.00 187.75 198 ALA A O 1
ATOM 1517 N N . LEU A 1 199 ? -8.931 4.383 18.953 1.00 196.97 199 LEU A N 1
ATOM 1518 C CA . LEU A 1 199 ? -9.612 3.792 20.097 1.00 200.71 199 LEU A CA 1
ATOM 1519 C C . LEU A 1 199 ? -9.197 2.364 20.374 1.00 192.38 199 LEU A C 1
ATOM 1520 O O . LEU A 1 199 ? -9.644 1.769 21.345 1.00 201.88 199 LEU A O 1
ATOM 1525 N N . THR A 1 200 ? -8.360 1.800 19.527 1.00 162.45 200 THR A N 1
ATOM 1526 C CA . THR A 1 200 ? -7.989 0.397 19.700 1.00 143.12 200 THR A CA 1
ATOM 1527 C C . THR A 1 200 ? -6.528 0.117 20.038 1.00 137.70 200 THR A C 1
ATOM 1528 O O . THR A 1 200 ? -6.261 -0.621 20.995 1.00 136.86 200 THR A O 1
ATOM 1532 N N . MET A 1 201 ? -5.566 0.691 19.305 1.00 128.10 201 MET A N 1
ATOM 1533 C CA . MET A 1 201 ? -4.206 0.134 19.284 1.00 119.55 201 MET A CA 1
ATOM 1534 C C . MET A 1 201 ? -3.162 0.825 20.154 1.00 130.29 201 MET A C 1
ATOM 1535 O O . MET A 1 201 ? -2.443 0.160 20.909 1.00 131.17 201 MET A O 1
ATOM 1540 N N . GLY A 1 202 ? -3.036 2.137 20.029 1.00 106.71 202 GLY A N 1
ATOM 1541 C CA . GLY A 1 202 ? -1.805 2.814 20.383 1.00 101.30 202 GLY A CA 1
ATOM 1542 C C . GLY A 1 202 ? -1.708 3.286 21.816 1.00 92.15 202 GLY A C 1
ATOM 1543 O O . GLY A 1 202 ? -2.709 3.557 22.467 1.00 88.31 202 GLY A O 1
ATOM 1544 N N . THR A 1 203 ? -0.469 3.341 22.309 1.00 86.16 203 THR A N 1
ATOM 1545 C CA . THR A 1 203 ? -0.218 3.994 23.587 1.00 83.15 203 THR A CA 1
ATOM 1546 C C . THR A 1 203 ? -0.540 5.482 23.508 1.00 74.62 203 THR A C 1
ATOM 1547 O O . THR A 1 203 ? -1.327 6.002 24.306 1.00 72.05 203 THR A O 1
ATOM 1551 N N . ARG A 1 204 ? 0.054 6.184 22.545 1.00 84.55 204 ARG A N 1
ATOM 1552 C CA . ARG A 1 204 ? -0.240 7.589 22.296 1.00 87.16 204 ARG A CA 1
ATOM 1553 C C . ARG A 1 204 ? -0.438 7.777 20.799 1.00 81.72 204 ARG A C 1
ATOM 1554 O O . ARG A 1 204 ? 0.109 7.025 19.986 1.00 70.02 204 ARG A O 1
ATOM 1562 N N . ILE A 1 205 ? -1.252 8.768 20.440 1.00 73.73 205 ILE A N 1
ATOM 1563 C CA . ILE A 1 205 ? -1.653 9.004 19.059 1.00 79.08 205 ILE A CA 1
ATOM 1564 C C . ILE A 1 205 ? -1.340 10.432 18.641 1.00 71.49 205 ILE A C 1
ATOM 1565 O O . ILE A 1 205 ? -1.515 11.371 19.425 1.00 82.74 205 ILE A O 1
ATOM 1570 N N . VAL A 1 206 ? -0.899 10.593 17.395 1.00 60.24 206 VAL A N 1
ATOM 1571 C CA . VAL A 1 206 ? -0.599 11.898 16.816 1.00 77.92 206 VAL A CA 1
ATOM 1572 C C . VAL A 1 206 ? -1.567 12.138 15.667 1.00 69.57 206 VAL A C 1
ATOM 1573 O O . VAL A 1 206 ? -1.535 11.417 14.662 1.00 79.98 206 VAL A O 1
ATOM 1577 N N . VAL A 1 207 ? -2.425 13.141 15.821 1.00 71.18 207 VAL A N 1
ATOM 1578 C CA . VAL A 1 207 ? -3.337 13.561 14.765 1.00 69.31 207 VAL A CA 1
ATOM 1579 C C . VAL A 1 207 ? -2.647 14.676 13.992 1.00 74.99 207 VAL A C 1
ATOM 1580 O O . VAL A 1 207 ? -2.219 15.674 14.580 1.00 68.31 207 VAL A O 1
ATOM 1584 N N . MET A 1 208 ? -2.525 14.502 12.680 1.00 66.71 208 MET A N 1
ATOM 1585 C CA . MET A 1 208 ? -1.867 15.472 11.829 1.00 76.67 208 MET A CA 1
ATOM 1586 C C . MET A 1 208 ? -2.851 16.036 10.812 1.00 94.42 208 MET A C 1
ATOM 1587 O O . MET A 1 208 ? -3.768 15.348 10.358 1.00 88.60 208 MET A O 1
ATOM 1592 N N . LYS A 1 209 ? -2.644 17.305 10.467 1.00 82.36 209 LYS A N 1
ATOM 1593 C CA . LYS A 1 209 ? -3.507 18.015 9.542 1.00 74.05 209 LYS A CA 1
ATOM 1594 C C . LYS A 1 209 ? -2.654 18.995 8.751 1.00 86.01 209 LYS A C 1
ATOM 1595 O O . LYS A 1 209 ? -1.928 19.801 9.336 1.00 79.08 209 LYS A O 1
ATOM 1601 N N . ASP A 1 210 ? -2.720 18.890 7.421 1.00 87.12 210 ASP A N 1
ATOM 1602 C CA . ASP A 1 210 ? -2.045 19.823 6.513 1.00 99.94 210 ASP A CA 1
ATOM 1603 C C . ASP A 1 210 ? -0.582 20.054 6.889 1.00 93.51 210 ASP A C 1
ATOM 1604 O O . ASP A 1 210 ? -0.036 21.138 6.669 1.00 103.25 210 ASP A O 1
ATOM 1609 N N . GLY A 1 211 ? 0.065 19.038 7.453 1.00 87.18 211 GLY A N 1
ATOM 1610 C CA . GLY A 1 211 ? 1.465 19.114 7.795 1.00 72.88 211 GLY A CA 1
ATOM 1611 C C . GLY A 1 211 ? 1.760 19.369 9.256 1.00 76.37 211 GLY A C 1
ATOM 1612 O O . GLY A 1 211 ? 2.907 19.184 9.674 1.00 82.97 211 GLY A O 1
ATOM 1613 N N . TYR A 1 212 ? 0.771 19.783 10.042 1.00 78.24 212 TYR A N 1
ATOM 1614 C CA . TYR A 1 212 ? 0.967 20.181 11.429 1.00 83.23 212 TYR A CA 1
ATOM 1615 C C . TYR A 1 212 ? 0.446 19.095 12.359 1.00 80.55 212 TYR A C 1
ATOM 1616 O O . TYR A 1 212 ? -0.527 18.405 12.044 1.00 88.34 212 TYR A O 1
ATOM 1625 N N . ILE A 1 213 ? 1.086 18.959 13.518 1.00 69.45 213 ILE A N 1
ATOM 1626 C CA . ILE A 1 213 ? 0.574 18.063 14.549 1.00 67.47 213 ILE A CA 1
ATOM 1627 C C . ILE A 1 213 ? -0.558 18.795 15.255 1.00 66.81 213 ILE A C 1
ATOM 1628 O O . ILE A 1 213 ? -0.366 19.889 15.794 1.00 80.14 213 ILE A O 1
ATOM 1633 N N . GLN A 1 214 ? -1.748 18.198 15.243 1.00 64.49 214 GLN A N 1
ATOM 1634 C CA . GLN A 1 214 ? -2.882 18.832 15.903 1.00 64.33 214 GLN A CA 1
ATOM 1635 C C . GLN A 1 214 ? -2.878 18.526 17.392 1.00 70.42 214 GLN A C 1
ATOM 1636 O O . GLN A 1 214 ? -3.055 19.423 18.223 1.00 73.52 214 GLN A O 1
ATOM 1642 N N . GLN A 1 215 ? -2.654 17.263 17.741 1.00 74.03 215 GLN A N 1
ATOM 1643 C CA . GLN A 1 215 ? -2.746 16.827 19.122 1.00 71.49 215 GLN A CA 1
ATOM 1644 C C . GLN A 1 215 ? -1.992 15.516 19.274 1.00 80.62 215 GLN A C 1
ATOM 1645 O O . GLN A 1 215 ? -1.963 14.690 18.358 1.00 83.97 215 GLN A O 1
ATOM 1651 N N . VAL A 1 216 ? -1.368 15.350 20.435 1.00 78.56 216 VAL A N 1
ATOM 1652 C CA . VAL A 1 216 ? -0.698 14.116 20.829 1.00 74.04 216 VAL A CA 1
ATOM 1653 C C . VAL A 1 216 ? -1.285 13.752 22.184 1.00 82.13 216 VAL A C 1
ATOM 1654 O O . VAL A 1 216 ? -1.060 14.467 23.167 1.00 103.00 216 VAL A O 1
ATOM 1658 N N . ASP A 1 217 ? -2.042 12.658 22.245 1.00 82.64 217 ASP A N 1
ATOM 1659 C CA . ASP A 1 217 ? -2.636 12.277 23.518 1.00 90.53 217 ASP A CA 1
ATOM 1660 C C . ASP A 1 217 ? -2.986 10.797 23.518 1.00 93.74 217 ASP A C 1
ATOM 1661 O O . ASP A 1 217 ? -2.930 10.115 22.491 1.00 85.61 217 ASP A O 1
ATOM 1666 N N . THR A 1 218 ? -3.354 10.317 24.704 1.00 96.50 218 THR A N 1
ATOM 1667 C CA . THR A 1 218 ? -3.791 8.943 24.870 1.00 80.29 218 THR A CA 1
ATOM 1668 C C . THR A 1 218 ? -5.161 8.762 24.218 1.00 84.51 218 THR A C 1
ATOM 1669 O O . THR A 1 218 ? -5.920 9.726 24.076 1.00 88.82 218 THR A O 1
ATOM 1673 N N . PRO A 1 219 ? -5.478 7.539 23.775 1.00 77.43 219 PRO A N 1
ATOM 1674 C CA . PRO A 1 219 ? -6.795 7.288 23.156 1.00 63.25 219 PRO A CA 1
ATOM 1675 C C . PRO A 1 219 ? -8.002 7.897 23.865 1.00 70.35 219 PRO A C 1
ATOM 1676 O O . PRO A 1 219 ? -8.778 8.587 23.193 1.00 81.18 219 PRO A O 1
ATOM 1680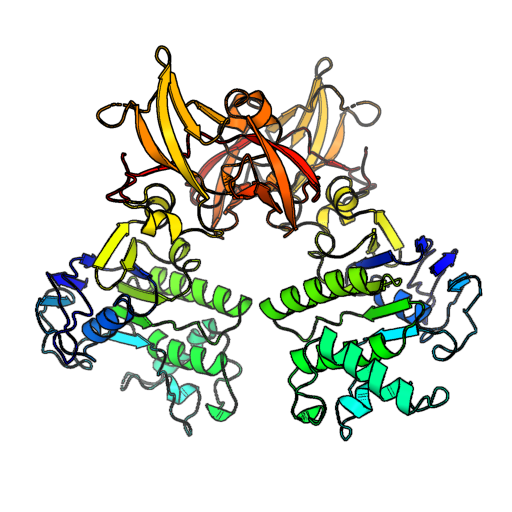 N N . THR A 1 220 ? -8.202 7.664 25.172 1.00 65.59 220 THR A N 1
ATOM 1681 C CA . THR A 1 220 ? -9.334 8.276 25.872 1.00 74.72 220 THR A CA 1
ATOM 1682 C C . THR A 1 220 ? -9.281 9.794 25.783 1.00 79.89 220 THR A C 1
ATOM 1683 O O . THR A 1 220 ? -10.269 10.445 25.417 1.00 83.56 220 THR A O 1
ATOM 1687 N N . ASN A 1 221 ? -8.111 10.368 26.066 1.00 75.05 221 ASN A N 1
ATOM 1688 C CA . ASN A 1 221 ? -7.985 11.817 26.124 1.00 69.74 221 ASN A CA 1
ATOM 1689 C C . ASN A 1 221 ? -8.146 12.435 24.745 1.00 76.24 221 ASN A C 1
ATOM 1690 O O . ASN A 1 221 ? -8.743 13.509 24.606 1.00 74.95 221 ASN A O 1
ATOM 1695 N N . LEU A 1 222 ? -7.607 11.773 23.722 1.00 71.01 222 LEU A N 1
ATOM 1696 C CA . LEU A 1 222 ? -7.857 12.182 22.345 1.00 75.52 222 LEU A CA 1
ATOM 1697 C C . LEU A 1 222 ? -9.354 12.213 22.049 1.00 86.79 222 LEU A C 1
ATOM 1698 O O . LEU A 1 222 ? -9.857 13.165 21.437 1.00 82.42 222 LEU A O 1
ATOM 1703 N N . TYR A 1 223 ? -10.083 11.184 22.493 1.00 93.76 223 TYR A N 1
ATOM 1704 C CA . TYR A 1 223 ? -11.513 11.074 22.207 1.00 85.67 223 TYR A CA 1
ATOM 1705 C C . TYR A 1 223 ? -12.340 12.068 23.016 1.00 83.30 223 TYR A C 1
ATOM 1706 O O . TYR A 1 223 ? -13.330 12.610 22.511 1.00 76.22 223 TYR A O 1
ATOM 1715 N N . GLU A 1 224 ? -11.953 12.327 24.265 1.00 73.91 224 GLU A N 1
ATOM 1716 C CA . GLU A 1 224 ? -12.808 13.067 25.184 1.00 71.42 224 GLU A CA 1
ATOM 1717 C C . GLU A 1 224 ? -12.443 14.534 25.304 1.00 75.77 224 GLU A C 1
ATOM 1718 O O . GLU A 1 224 ? -13.281 15.330 25.746 1.00 58.93 224 GLU A O 1
ATOM 1724 N N . ARG A 1 225 ? -11.232 14.920 24.921 1.00 97.61 225 ARG A N 1
ATOM 1725 C CA . ARG A 1 225 ? -10.794 16.312 24.988 1.00 86.80 225 ARG A CA 1
ATOM 1726 C C . ARG A 1 225 ? -10.064 16.665 23.700 1.00 81.35 225 ARG A C 1
ATOM 1727 O O . ARG A 1 225 ? -8.839 16.845 23.688 1.00 84.48 225 ARG A O 1
ATOM 1735 N N . PRO A 1 226 ? -10.794 16.784 22.592 1.00 78.54 226 PRO A N 1
ATOM 1736 C CA . PRO A 1 226 ? -10.157 17.251 21.362 1.00 70.74 226 PRO A CA 1
ATOM 1737 C C . PRO A 1 226 ? -9.839 18.726 21.498 1.00 72.49 226 PRO A C 1
ATOM 1738 O O . PRO A 1 226 ? -10.603 19.490 22.092 1.00 81.59 226 PRO A O 1
ATOM 1742 N N . CYS A 1 227 ? -8.718 19.131 20.914 1.00 87.54 227 CYS A N 1
ATOM 1743 C CA . CYS A 1 227 ? -8.253 20.498 21.080 1.00 79.48 227 CYS A CA 1
ATOM 1744 C C . CYS A 1 227 ? -8.862 21.443 20.059 1.00 73.43 227 CYS A C 1
ATOM 1745 O O . CYS A 1 227 ? -8.909 22.653 20.306 1.00 85.79 227 CYS A O 1
ATOM 1748 N N . ASN A 1 228 ? -9.317 20.922 18.922 1.00 66.90 228 ASN A N 1
ATOM 1749 C CA . ASN A 1 228 ? -9.969 21.741 17.914 1.00 79.54 228 ASN A CA 1
ATOM 1750 C C . ASN A 1 228 ? -11.057 20.926 17.235 1.00 66.33 228 ASN A C 1
ATOM 1751 O O . ASN A 1 228 ? -11.191 19.719 17.451 1.00 80.94 228 ASN A O 1
ATOM 1756 N N . MET A 1 229 ? -11.823 21.615 16.384 1.00 71.43 229 MET A N 1
ATOM 1757 C CA . MET A 1 229 ? -12.932 20.979 15.682 1.00 73.44 229 MET A CA 1
ATOM 1758 C C . MET A 1 229 ? -12.466 19.833 14.798 1.00 78.03 229 MET A C 1
ATOM 1759 O O . MET A 1 229 ? -13.241 18.907 14.530 1.00 84.15 229 MET A O 1
ATOM 1764 N N . PHE A 1 230 ? -11.218 19.874 14.329 1.00 81.29 230 PHE A N 1
ATOM 1765 C CA . PHE A 1 230 ? -10.745 18.822 13.439 1.00 71.67 230 PHE A CA 1
ATOM 1766 C C . PHE A 1 230 ? -10.575 17.512 14.194 1.00 72.90 230 PHE A C 1
ATOM 1767 O O . PHE A 1 230 ? -11.154 16.487 13.821 1.00 64.71 230 PHE A O 1
ATOM 1775 N N . VAL A 1 231 ? -9.770 17.528 15.261 1.00 74.61 231 VAL A N 1
ATOM 1776 C CA . VAL A 1 231 ? -9.621 16.342 16.098 1.00 66.67 231 VAL A CA 1
ATOM 1777 C C . VAL A 1 231 ? -10.983 15.856 16.565 1.00 81.52 231 VAL A C 1
ATOM 1778 O O . VAL A 1 231 ? -11.244 14.644 16.625 1.00 65.95 231 VAL A O 1
ATOM 1782 N N . ALA A 1 232 ? -11.868 16.795 16.914 1.00 86.75 232 ALA A N 1
ATOM 1783 C CA . ALA A 1 232 ? -13.207 16.432 17.368 1.00 81.84 232 ALA A CA 1
ATOM 1784 C C . ALA A 1 232 ? -13.980 15.696 16.281 1.00 75.54 232 ALA A C 1
ATOM 1785 O O . ALA A 1 232 ? -14.627 14.677 16.547 1.00 65.87 232 ALA A O 1
ATOM 1787 N N . GLY A 1 233 ? -13.935 16.206 15.050 1.00 81.45 233 GLY A N 1
ATOM 1788 C CA . GLY A 1 233 ? -14.657 15.625 13.939 1.00 79.05 233 GLY A CA 1
ATOM 1789 C C . GLY A 1 233 ? -13.919 14.586 13.132 1.00 74.83 233 GLY A C 1
ATOM 1790 O O . GLY A 1 233 ? -14.487 14.031 12.188 1.00 70.94 233 GLY A O 1
ATOM 1791 N N . PHE A 1 234 ? -12.667 14.294 13.474 1.00 73.85 234 PHE A N 1
ATOM 1792 C CA . PHE A 1 234 ? -11.889 13.272 12.791 1.00 70.37 234 PHE A CA 1
ATOM 1793 C C . PHE A 1 234 ? -11.862 11.959 13.554 1.00 76.27 234 PHE A C 1
ATOM 1794 O O . PHE A 1 234 ? -11.785 10.890 12.939 1.00 55.00 234 PHE A O 1
ATOM 1802 N N . ILE A 1 235 ? -11.922 12.029 14.877 1.00 80.66 235 ILE A N 1
ATOM 1803 C CA . ILE A 1 235 ? -11.854 10.869 15.750 1.00 69.96 235 ILE A CA 1
ATOM 1804 C C . ILE A 1 235 ? -13.249 10.543 16.259 1.00 84.30 235 ILE A C 1
ATOM 1805 O O . ILE A 1 235 ? -13.965 11.422 16.749 1.00 82.04 235 ILE A O 1
ATOM 1810 N N . GLY A 1 236 ? -13.645 9.281 16.122 1.00 79.71 236 GLY A N 1
ATOM 1811 C CA . GLY A 1 236 ? -14.970 8.875 16.534 1.00 59.61 236 GLY A CA 1
ATOM 1812 C C . GLY A 1 236 ? -15.905 8.758 15.354 1.00 72.29 236 GLY A C 1
ATOM 1813 O O . GLY A 1 236 ? -15.914 9.625 14.475 1.00 83.77 236 GLY A O 1
ATOM 1814 N N . SER A 1 237 ? -16.678 7.677 15.311 1.00 78.13 237 SER A N 1
ATOM 1815 C CA . SER A 1 237 ? -17.653 7.490 14.256 1.00 74.90 237 SER A CA 1
ATOM 1816 C C . SER A 1 237 ? -18.970 7.023 14.860 1.00 74.28 237 SER A C 1
ATOM 1817 O O . SER A 1 237 ? -18.971 6.223 15.804 1.00 83.92 237 SER A O 1
ATOM 1820 N N . PRO A 1 238 ? -20.109 7.518 14.353 1.00 73.59 238 PRO A N 1
ATOM 1821 C CA . PRO A 1 238 ? -20.210 8.563 13.326 1.00 74.84 238 PRO A CA 1
ATOM 1822 C C . PRO A 1 238 ? -19.681 9.911 13.818 1.00 67.69 238 PRO A C 1
ATOM 1823 O O . PRO A 1 238 ? -19.490 10.080 15.024 1.00 65.56 238 PRO A O 1
ATOM 1827 N N . GLN A 1 239 ? -19.432 10.832 12.891 1.00 70.36 239 GLN A N 1
ATOM 1828 C CA . GLN A 1 239 ? -18.809 12.103 13.230 1.00 72.77 239 GLN A CA 1
ATOM 1829 C C . GLN A 1 239 ? -19.592 12.830 14.317 1.00 63.98 239 GLN A C 1
ATOM 1830 O O . GLN A 1 239 ? -20.819 12.732 14.403 1.00 62.20 239 GLN A O 1
ATOM 1836 N N . MET A 1 240 ? -18.862 13.555 15.160 1.00 66.43 240 MET A N 1
ATOM 1837 C CA . MET A 1 240 ? -19.487 14.366 16.196 1.00 66.78 240 MET A CA 1
ATOM 1838 C C . MET A 1 240 ? -20.398 15.417 15.569 1.00 75.69 240 MET A C 1
ATOM 1839 O O . MET A 1 240 ? -20.083 15.989 14.522 1.00 76.47 240 MET A O 1
ATOM 1844 N N . ASN A 1 241 ? -21.539 15.663 16.211 1.00 73.76 241 ASN A N 1
ATOM 1845 C CA . ASN A 1 241 ? -22.498 16.642 15.711 1.00 65.23 241 ASN A CA 1
ATOM 1846 C C . ASN A 1 241 ? -22.027 18.062 16.013 1.00 64.41 241 ASN A C 1
ATOM 1847 O O . ASN A 1 241 ? -21.511 18.342 17.099 1.00 62.74 241 ASN A O 1
ATOM 1852 N N . PHE A 1 242 ? -22.200 18.959 15.038 1.00 60.07 242 PHE A N 1
ATOM 1853 C CA . PHE A 1 242 ? -21.784 20.352 15.159 1.00 67.87 242 PHE A CA 1
ATOM 1854 C C . PHE A 1 242 ? -22.920 21.277 14.742 1.00 70.56 242 PHE A C 1
ATOM 1855 O O . PHE A 1 242 ? -23.543 21.068 13.696 1.00 81.73 242 PHE A O 1
ATOM 1863 N N . VAL A 1 243 ? -23.198 22.285 15.570 1.00 62.58 243 VAL A N 1
ATOM 1864 C CA . VAL A 1 243 ? -24.108 23.368 15.220 1.00 74.82 243 VAL A CA 1
ATOM 1865 C C . VAL A 1 243 ? -23.495 24.673 15.696 1.00 81.54 243 VAL A C 1
ATOM 1866 O O . VAL A 1 243 ? -22.709 24.704 16.648 1.00 75.46 243 VAL A O 1
ATOM 1870 N N . ASN A 1 244 ? -23.846 25.756 15.011 1.00 80.38 244 ASN A N 1
ATOM 1871 C CA . ASN A 1 244 ? -23.580 27.082 15.542 1.00 86.05 244 ASN A CA 1
ATOM 1872 C C . ASN A 1 244 ? -24.532 27.353 16.697 1.00 85.95 244 ASN A C 1
ATOM 1873 O O . ASN A 1 244 ? -25.741 27.127 16.586 1.00 100.30 244 ASN A O 1
ATOM 1878 N N . ALA A 1 245 ? -23.978 27.811 17.816 1.00 85.76 245 ALA A N 1
ATOM 1879 C CA . ALA A 1 245 ? -24.768 28.158 18.985 1.00 78.96 245 ALA A CA 1
ATOM 1880 C C . ALA A 1 245 ? -24.225 29.440 19.594 1.00 74.22 245 ALA A C 1
ATOM 1881 O O . ALA A 1 245 ? -23.068 29.811 19.385 1.00 76.85 245 ALA A O 1
ATOM 1883 N N . ARG A 1 246 ? -25.093 30.140 20.317 1.00 73.51 246 ARG A N 1
ATOM 1884 C CA . ARG A 1 246 ? -24.708 31.320 21.079 1.00 80.02 246 ARG A CA 1
ATOM 1885 C C . ARG A 1 246 ? -24.818 31.002 22.561 1.00 84.92 246 ARG A C 1
ATOM 1886 O O . ARG A 1 246 ? -25.824 30.438 23.005 1.00 99.04 246 ARG A O 1
ATOM 1894 N N . ILE A 1 247 ? -23.795 31.353 23.313 1.00 89.37 247 ILE A N 1
ATOM 1895 C CA . ILE A 1 247 ? -23.816 31.186 24.759 1.00 92.50 247 ILE A CA 1
ATOM 1896 C C . ILE A 1 247 ? -24.516 32.385 25.371 1.00 101.44 247 ILE A C 1
ATOM 1897 O O . ILE A 1 247 ? -24.323 33.524 24.931 1.00 101.49 247 ILE A O 1
ATOM 1902 N N . GLU A 1 248 ? -25.332 32.126 26.389 1.00 95.64 248 GLU A N 1
ATOM 1903 C CA . GLU A 1 248 ? -26.183 33.144 26.999 1.00 88.41 248 GLU A CA 1
ATOM 1904 C C . GLU A 1 248 ? -26.203 32.941 28.504 1.00 102.07 248 GLU A C 1
ATOM 1905 O O . GLU A 1 248 ? -26.376 31.813 28.976 1.00 108.95 248 GLU A O 1
ATOM 1911 N N . LYS A 1 249 ? -26.024 34.028 29.246 1.00 89.12 249 LYS A N 1
ATOM 1912 C CA . LYS A 1 249 ? -26.024 33.996 30.701 1.00 90.50 249 LYS A CA 1
ATOM 1913 C C . LYS A 1 249 ? -27.379 34.466 31.214 1.00 102.15 249 LYS A C 1
ATOM 1914 O O . LYS A 1 249 ? -27.758 35.625 31.013 1.00 122.39 249 LYS A O 1
ATOM 1920 N N . ARG A 1 250 ? -28.109 33.561 31.859 1.00 90.42 250 ARG A N 1
ATOM 1921 C CA . ARG A 1 250 ? -29.393 33.866 32.482 1.00 95.74 250 ARG A CA 1
ATOM 1922 C C . ARG A 1 250 ? -29.296 33.491 33.953 1.00 95.52 250 ARG A C 1
ATOM 1923 O O . ARG A 1 250 ? -29.173 32.307 34.291 1.00 91.89 250 ARG A O 1
ATOM 1931 N N . GLY A 1 251 ? -29.363 34.498 34.818 1.00 97.30 251 GLY A N 1
ATOM 1932 C CA . GLY A 1 251 ? -29.005 34.278 36.203 1.00 98.76 251 GLY A CA 1
ATOM 1933 C C . GLY A 1 251 ? -27.552 33.868 36.254 1.00 120.53 251 GLY A C 1
ATOM 1934 O O . GLY A 1 251 ? -26.723 34.335 35.465 1.00 122.81 251 GLY A O 1
ATOM 1935 N N . ASP A 1 252 ? -27.231 32.961 37.164 1.00 114.04 252 ASP A N 1
ATOM 1936 C CA . ASP A 1 252 ? -25.905 32.366 37.148 1.00 108.84 252 ASP A CA 1
ATOM 1937 C C . ASP A 1 252 ? -25.850 31.088 36.327 1.00 101.85 252 ASP A C 1
ATOM 1938 O O . ASP A 1 252 ? -24.761 30.533 36.144 1.00 107.82 252 ASP A O 1
ATOM 1943 N N . GLU A 1 253 ? -26.990 30.610 35.834 1.00 103.28 253 GLU A N 1
ATOM 1944 C CA . GLU A 1 253 ? -26.974 29.513 34.882 1.00 98.96 253 GLU A CA 1
ATOM 1945 C C . GLU A 1 253 ? -26.330 29.977 33.580 1.00 97.71 253 GLU A C 1
ATOM 1946 O O . GLU A 1 253 ? -26.290 31.169 33.262 1.00 96.38 253 GLU A O 1
ATOM 1952 N N . MET A 1 254 ? -25.828 29.015 32.815 1.00 94.76 254 MET A N 1
ATOM 1953 C CA . MET A 1 254 ? -25.291 29.285 31.491 1.00 91.79 254 MET A CA 1
ATOM 1954 C C . MET A 1 254 ? -25.964 28.357 30.499 1.00 85.02 254 MET A C 1
ATOM 1955 O O . MET A 1 254 ? -25.972 27.136 30.690 1.00 104.49 254 MET A O 1
ATOM 1960 N N . HIS A 1 255 ? -26.530 28.936 29.449 1.00 90.60 255 HIS A N 1
ATOM 1961 C CA . HIS A 1 255 ? -27.316 28.192 28.484 1.00 83.90 255 HIS A CA 1
ATOM 1962 C C . HIS A 1 255 ? -26.672 28.314 27.112 1.00 86.18 255 HIS A C 1
ATOM 1963 O O . HIS A 1 255 ? -25.933 29.264 26.829 1.00 73.65 255 HIS A O 1
ATOM 1970 N N . LEU A 1 256 ? -26.953 27.331 26.263 1.00 77.83 256 LEU A N 1
ATOM 1971 C CA . LEU A 1 256 ? -26.528 27.342 24.871 1.00 78.40 256 LEU A CA 1
ATOM 1972 C C . LEU A 1 256 ? -27.756 27.263 23.982 1.00 78.03 256 LEU A C 1
ATOM 1973 O O . LEU A 1 256 ? -28.613 26.391 24.174 1.00 84.66 256 LEU A O 1
ATOM 1978 N N . LEU A 1 257 ? -27.840 28.167 23.010 1.00 69.14 257 LEU A N 1
ATOM 1979 C CA . LEU A 1 257 ? -29.003 28.286 22.141 1.00 86.18 257 LEU A CA 1
ATOM 1980 C C . LEU A 1 257 ? -28.606 28.134 20.684 1.00 84.25 257 LEU A C 1
ATOM 1981 O O . LEU A 1 257 ? -27.677 28.799 20.214 1.00 94.94 257 LEU A O 1
ATOM 1986 N N . PHE A 1 258 ? -29.311 27.249 19.980 1.00 75.88 258 PHE A N 1
ATOM 1987 C CA . PHE A 1 258 ? -29.155 27.025 18.549 1.00 81.99 258 PHE A CA 1
ATOM 1988 C C . PHE A 1 258 ? -30.548 26.749 18.008 1.00 85.85 258 PHE A C 1
ATOM 1989 O O . PHE A 1 258 ? -31.254 25.879 18.527 1.00 101.32 258 PHE A O 1
ATOM 1997 N N . GLY A 1 259 ? -30.950 27.496 16.988 1.00 80.48 259 GLY A N 1
ATOM 1998 C CA . GLY A 1 259 ? -32.338 27.420 16.568 1.00 86.84 259 GLY A CA 1
ATOM 1999 C C . GLY A 1 259 ? -33.271 27.842 17.688 1.00 101.26 259 GLY A C 1
ATOM 2000 O O . GLY A 1 259 ? -33.008 28.807 18.421 1.00 103.24 259 GLY A O 1
ATOM 2001 N N . LYS A 1 260 ? -34.361 27.101 17.845 1.00 105.78 260 LYS A N 1
ATOM 2002 C CA . LYS A 1 260 ? -35.340 27.371 18.886 1.00 104.29 260 LYS A CA 1
ATOM 2003 C C . LYS A 1 260 ? -35.064 26.621 20.181 1.00 98.34 260 LYS A C 1
ATOM 2004 O O . LYS A 1 260 ? -35.899 26.660 21.091 1.00 102.58 260 LYS A O 1
ATOM 2010 N N . GLN A 1 261 ? -33.930 25.941 20.296 1.00 92.19 261 GLN A N 1
ATOM 2011 C CA . GLN A 1 261 ? -33.686 25.106 21.461 1.00 94.73 261 GLN A CA 1
ATOM 2012 C C . GLN A 1 261 ? -32.624 25.716 22.364 1.00 87.52 261 GLN A C 1
ATOM 2013 O O . GLN A 1 261 ? -31.787 26.514 21.933 1.00 90.70 261 GLN A O 1
ATOM 2019 N N . ASP A 1 262 ? -32.670 25.306 23.630 1.00 81.61 262 ASP A N 1
ATOM 2020 C CA . ASP A 1 262 ? -31.903 25.931 24.703 1.00 82.46 262 ASP A CA 1
ATOM 2021 C C . ASP A 1 262 ? -31.415 24.823 25.626 1.00 91.14 262 ASP A C 1
ATOM 2022 O O . ASP A 1 262 ? -32.226 24.160 26.281 1.00 93.41 262 ASP A O 1
ATOM 2027 N N . ILE A 1 263 ? -30.101 24.618 25.682 1.00 93.33 263 ILE A N 1
ATOM 2028 C CA . ILE A 1 263 ? -29.501 23.584 26.515 1.00 94.74 263 ILE A CA 1
ATOM 2029 C C . ILE A 1 263 ? -28.681 24.257 27.603 1.00 97.76 263 ILE A C 1
ATOM 2030 O O . ILE A 1 263 ? -27.820 25.100 27.317 1.00 117.71 263 ILE A O 1
ATOM 2035 N N . LYS A 1 264 ? -28.942 23.868 28.847 1.00 89.34 264 LYS A N 1
ATOM 2036 C CA . LYS A 1 264 ? -28.324 24.467 30.021 1.00 84.76 264 LYS A CA 1
ATOM 2037 C C . LYS A 1 264 ? -27.141 23.627 30.482 1.00 93.26 264 LYS A C 1
ATOM 2038 O O . LYS A 1 264 ? -27.286 22.426 30.760 1.00 107.85 264 LYS A O 1
ATOM 2044 N N . LEU A 1 265 ? -25.973 24.261 30.550 1.00 84.60 265 LEU A N 1
ATOM 2045 C CA . LEU A 1 265 ? -24.775 23.601 31.021 1.00 84.36 265 LEU A CA 1
ATOM 2046 C C . LEU A 1 265 ? -24.795 23.492 32.540 1.00 93.37 265 LEU A C 1
ATOM 2047 O O . LEU A 1 265 ? -25.409 24.314 33.219 1.00 104.31 265 LEU A O 1
ATOM 2052 N N . PRO A 1 266 ? -24.117 22.493 33.102 1.00 95.49 266 PRO A N 1
ATOM 2053 C CA . PRO A 1 266 ? -24.170 22.283 34.552 1.00 98.74 266 PRO A CA 1
ATOM 2054 C C . PRO A 1 266 ? -23.283 23.267 35.289 1.00 111.55 266 PRO A C 1
ATOM 2055 O O . PRO A 1 266 ? -22.369 23.864 34.718 1.00 103.39 266 PRO A O 1
ATOM 2059 N N . GLU A 1 267 ? -23.593 23.454 36.570 1.00 125.20 267 GLU A N 1
ATOM 2060 C CA . GLU A 1 267 ? -22.775 24.321 37.404 1.00 132.16 267 GLU A CA 1
ATOM 2061 C C . GLU A 1 267 ? -21.323 23.849 37.377 1.00 135.58 267 GLU A C 1
ATOM 2062 O O . GLU A 1 267 ? -20.994 22.780 37.904 1.00 146.34 267 GLU A O 1
ATOM 2064 N N . GLY A 1 268 ? -20.460 24.644 36.748 1.00 131.85 268 GLY A N 1
ATOM 2065 C CA . GLY A 1 268 ? -19.069 24.298 36.546 1.00 128.45 268 GLY A CA 1
ATOM 2066 C C . GLY A 1 268 ? -18.572 24.711 35.174 1.00 122.77 268 GLY A C 1
ATOM 2067 O O . GLY A 1 268 ? -17.380 24.590 34.878 1.00 123.36 268 GLY A O 1
ATOM 2068 N N . LYS A 1 269 ? -19.479 25.165 34.315 1.00 122.79 269 LYS A N 1
ATOM 2069 C CA . LYS A 1 269 ? -19.093 25.700 33.013 1.00 107.96 269 LYS A CA 1
ATOM 2070 C C . LYS A 1 269 ? -19.368 27.199 32.957 1.00 117.25 269 LYS A C 1
ATOM 2071 O O . LYS A 1 269 ? -20.174 27.718 33.729 1.00 105.72 269 LYS A O 1
ATOM 2077 N N . SER A 1 275 ? -17.334 30.035 31.269 1.00 109.57 275 SER A N 1
ATOM 2078 C CA . SER A 1 275 ? -17.551 30.757 32.516 1.00 110.39 275 SER A CA 1
ATOM 2079 C C . SER A 1 275 ? -17.586 32.262 32.284 1.00 129.24 275 SER A C 1
ATOM 2080 O O . SER A 1 275 ? -18.438 32.964 32.831 1.00 107.71 275 SER A O 1
ATOM 2083 N N . SER A 1 276 ? -16.659 32.754 31.467 1.00 155.36 276 SER A N 1
ATOM 2084 C CA . SER A 1 276 ? -16.563 34.183 31.208 1.00 168.30 276 SER A CA 1
ATOM 2085 C C . SER A 1 276 ? -15.661 34.417 30.006 1.00 172.35 276 SER A C 1
ATOM 2086 O O . SER A 1 276 ? -14.827 33.576 29.654 1.00 168.67 276 SER A O 1
ATOM 2089 N N . GLU A 1 277 ? -15.859 35.578 29.381 1.00 158.08 277 GLU A N 1
ATOM 2090 C CA . GLU A 1 277 ? -15.112 36.120 28.246 1.00 134.92 277 GLU A CA 1
ATOM 2091 C C . GLU A 1 277 ? -15.422 35.420 26.928 1.00 124.80 277 GLU A C 1
ATOM 2092 O O . GLU A 1 277 ? -14.707 35.631 25.939 1.00 116.86 277 GLU A O 1
ATOM 2098 N N . TYR A 1 278 ? -16.457 34.582 26.885 1.00 123.32 278 TYR A N 1
ATOM 2099 C CA . TYR A 1 278 ? -17.036 34.118 25.631 1.00 107.40 278 TYR A CA 1
ATOM 2100 C C . TYR A 1 278 ? -18.549 34.260 25.616 1.00 108.46 278 TYR A C 1
ATOM 2101 O O . TYR A 1 278 ? -19.178 33.916 24.609 1.00 114.71 278 TYR A O 1
ATOM 2110 N N . VAL A 1 279 ? -19.141 34.768 26.687 1.00 90.95 279 VAL A N 1
ATOM 2111 C CA . VAL A 1 279 ? -20.589 34.771 26.850 1.00 94.56 279 VAL A CA 1
ATOM 2112 C C . VAL A 1 279 ? -21.217 35.842 25.974 1.00 100.99 279 VAL A C 1
ATOM 2113 O O . VAL A 1 279 ? -20.674 36.943 25.814 1.00 118.05 279 VAL A O 1
ATOM 2117 N N . GLY A 1 280 ? -22.367 35.499 25.394 1.00 92.40 280 GLY A N 1
ATOM 2118 C CA . GLY A 1 280 ? -23.091 36.351 24.480 1.00 98.35 280 GLY A CA 1
ATOM 2119 C C . GLY A 1 280 ? -22.659 36.245 23.039 1.00 106.67 280 GLY A C 1
ATOM 2120 O O . GLY A 1 280 ? -23.226 36.942 22.187 1.00 118.26 280 GLY A O 1
ATOM 2121 N N . ARG A 1 281 ? -21.664 35.420 22.736 1.00 101.85 281 ARG A N 1
ATOM 2122 C CA . ARG A 1 281 ? -21.135 35.347 21.386 1.00 101.32 281 ARG A CA 1
ATOM 2123 C C . ARG A 1 281 ? -21.467 34.013 20.712 1.00 101.12 281 ARG A C 1
ATOM 2124 O O . ARG A 1 281 ? -21.852 33.045 21.372 1.00 85.35 281 ARG A O 1
ATOM 2132 N N . GLU A 1 282 ? -21.306 33.957 19.383 1.00 103.35 282 GLU A N 1
ATOM 2133 C CA . GLU A 1 282 ? -21.685 32.757 18.635 1.00 94.52 282 GLU A CA 1
ATOM 2134 C C . GLU A 1 282 ? -20.540 31.752 18.663 1.00 103.75 282 GLU A C 1
ATOM 2135 O O . GLU A 1 282 ? -19.393 32.094 18.367 1.00 98.96 282 GLU A O 1
ATOM 2141 N N . VAL A 1 283 ? -20.857 30.518 19.051 1.00 106.72 283 VAL A N 1
ATOM 2142 C CA . VAL A 1 283 ? -19.886 29.454 19.249 1.00 90.58 283 VAL A CA 1
ATOM 2143 C C . VAL A 1 283 ? -20.316 28.275 18.365 1.00 91.26 283 VAL A C 1
ATOM 2144 O O . VAL A 1 283 ? -21.412 28.265 17.802 1.00 86.05 283 VAL A O 1
ATOM 2148 N N . VAL A 1 284 ? -19.439 27.286 18.215 1.00 100.38 284 VAL A N 1
ATOM 2149 C CA . VAL A 1 284 ? -19.810 26.029 17.581 1.00 92.99 284 VAL A CA 1
ATOM 2150 C C . VAL A 1 284 ? -19.910 24.975 18.671 1.00 84.16 284 VAL A C 1
ATOM 2151 O O . VAL A 1 284 ? -18.968 24.785 19.452 1.00 61.65 284 VAL A O 1
ATOM 2155 N N . MET A 1 285 ? -21.053 24.304 18.734 1.00 78.16 285 MET A N 1
ATOM 2156 C CA . MET A 1 285 ? -21.299 23.276 19.733 1.00 58.18 285 MET A CA 1
ATOM 2157 C C . MET A 1 285 ? -20.967 21.910 19.154 1.00 67.48 285 MET A C 1
ATOM 2158 O O . MET A 1 285 ? -21.250 21.637 17.983 1.00 67.66 285 MET A O 1
ATOM 2163 N N . GLY A 1 286 ? -20.348 21.066 19.972 1.00 65.70 286 GLY A N 1
ATOM 2164 C CA . GLY A 1 286 ? -20.017 19.715 19.560 1.00 68.16 286 GLY A CA 1
ATOM 2165 C C . GLY A 1 286 ? -20.443 18.670 20.575 1.00 66.93 286 GLY A C 1
ATOM 2166 O O . GLY A 1 286 ? -19.997 18.697 21.726 1.00 77.64 286 GLY A O 1
ATOM 2167 N N . ILE A 1 287 ? -21.318 17.753 20.166 1.00 50.01 287 ILE A N 1
ATOM 2168 C CA . ILE A 1 287 ? -21.744 16.648 21.015 1.00 62.93 287 ILE A CA 1
ATOM 2169 C C . ILE A 1 287 ? -21.712 15.367 20.193 1.00 81.06 287 ILE A C 1
ATOM 2170 O O . ILE A 1 287 ? -22.105 15.355 19.021 1.00 86.72 287 ILE A O 1
ATOM 2175 N N . ARG A 1 288 ? -21.206 14.302 20.796 1.00 78.03 288 ARG A N 1
ATOM 2176 C CA . ARG A 1 288 ? -21.126 13.034 20.093 1.00 67.57 288 ARG A CA 1
ATOM 2177 C C . ARG A 1 288 ? -22.462 12.299 20.161 1.00 69.20 288 ARG A C 1
ATOM 2178 O O . ARG A 1 288 ? -23.245 12.511 21.091 1.00 59.31 288 ARG A O 1
ATOM 2186 N N . PRO A 1 289 ? -22.747 11.441 19.173 1.00 72.30 289 PRO A N 1
ATOM 2187 C CA . PRO A 1 289 ? -24.039 10.729 19.166 1.00 57.86 289 PRO A CA 1
ATOM 2188 C C . PRO A 1 289 ? -24.361 9.984 20.451 1.00 68.00 289 PRO A C 1
ATOM 2189 O O . PRO A 1 289 ? -25.507 10.055 20.913 1.00 91.66 289 PRO A O 1
ATOM 2193 N N . GLU A 1 290 ? -23.400 9.265 21.043 1.00 61.02 290 GLU A N 1
ATOM 2194 C CA . GLU A 1 290 ? -23.693 8.515 22.262 1.00 71.90 290 GLU A CA 1
ATOM 2195 C C . GLU A 1 290 ? -24.026 9.408 23.443 1.00 73.81 290 GLU A C 1
ATOM 2196 O O . GLU A 1 290 ? -24.324 8.891 24.525 1.00 84.62 290 GLU A O 1
ATOM 2202 N N . ASN A 1 291 ? -23.980 10.723 23.269 1.00 75.88 291 ASN A N 1
ATOM 2203 C CA . ASN A 1 291 ? -24.417 11.652 24.291 1.00 69.79 291 ASN A CA 1
ATOM 2204 C C . ASN A 1 291 ? -25.747 12.321 23.956 1.00 71.57 291 ASN A C 1
ATOM 2205 O O . ASN A 1 291 ? -26.218 13.143 24.746 1.00 66.44 291 ASN A O 1
ATOM 2210 N N . ILE A 1 292 ? -26.359 11.998 22.817 1.00 60.16 292 ILE A N 1
ATOM 2211 C CA . ILE A 1 292 ? -27.745 12.369 22.516 1.00 57.54 292 ILE A CA 1
ATOM 2212 C C . ILE A 1 292 ? -28.531 11.081 22.684 1.00 72.92 292 ILE A C 1
ATOM 2213 O O . ILE A 1 292 ? -28.555 10.241 21.798 1.00 88.12 292 ILE A O 1
ATOM 2218 N N . ARG A 1 293 ? -29.115 10.853 23.840 1.00 61.59 293 ARG A N 1
ATOM 2219 C CA . ARG A 1 293 ? -29.619 9.513 24.067 1.00 84.87 293 ARG A CA 1
ATOM 2220 C C . ARG A 1 293 ? -30.982 9.556 24.727 1.00 87.46 293 ARG A C 1
ATOM 2221 O O . ARG A 1 293 ? -31.310 10.505 25.445 1.00 85.34 293 ARG A O 1
ATOM 2223 N N . ASP A 1 294 ? -31.783 8.550 24.387 1.00 84.45 294 ASP A N 1
ATOM 2224 C CA . ASP A 1 294 ? -33.220 8.527 24.590 1.00 85.67 294 ASP A CA 1
ATOM 2225 C C . ASP A 1 294 ? -33.720 7.656 25.746 1.00 78.40 294 ASP A C 1
ATOM 2226 O O . ASP A 1 294 ? -34.943 7.510 25.896 1.00 65.63 294 ASP A O 1
ATOM 2231 N N . GLU A 1 295 ? -32.832 7.054 26.540 1.00 77.26 295 GLU A N 1
ATOM 2232 C CA . GLU A 1 295 ? -33.245 6.212 27.664 1.00 72.95 295 GLU A CA 1
ATOM 2233 C C . GLU A 1 295 ? -33.968 7.023 28.737 1.00 75.01 295 GLU A C 1
ATOM 2234 O O . GLU A 1 295 ? -33.508 8.099 29.134 1.00 79.08 295 GLU A O 1
ATOM 2240 N N . GLU A 1 296 ? -35.046 6.454 29.286 1.00 83.28 296 GLU A N 1
ATOM 2241 C CA . GLU A 1 296 ? -35.945 7.251 30.115 1.00 84.26 296 GLU A CA 1
ATOM 2242 C C . GLU A 1 296 ? -35.273 7.708 31.401 1.00 91.49 296 GLU A C 1
ATOM 2243 O O . GLU A 1 296 ? -35.736 8.659 32.035 1.00 90.68 296 GLU A O 1
ATOM 2249 N N . ILE A 1 297 ? -34.158 7.078 31.759 1.00 91.47 297 ILE A N 1
ATOM 2250 C CA . ILE A 1 297 ? -33.287 7.596 32.803 1.00 93.96 297 ILE A CA 1
ATOM 2251 C C . ILE A 1 297 ? -32.847 9.022 32.477 1.00 95.86 297 ILE A C 1
ATOM 2252 O O . ILE A 1 297 ? -32.800 9.898 33.352 1.00 96.10 297 ILE A O 1
ATOM 2257 N N . TYR A 1 298 ? -32.491 9.275 31.215 1.00 90.53 298 TYR A N 1
ATOM 2258 C CA . TYR A 1 298 ? -31.958 10.594 30.845 1.00 91.89 298 TYR A CA 1
ATOM 2259 C C . TYR A 1 298 ? -33.032 11.674 30.882 1.00 92.81 298 TYR A C 1
ATOM 2260 O O . TYR A 1 298 ? -32.767 12.806 31.317 1.00 100.48 298 TYR A O 1
ATOM 2269 N N . LEU A 1 299 ? -34.237 11.359 30.391 1.00 86.70 299 LEU A N 1
ATOM 2270 C CA . LEU A 1 299 ? -35.304 12.349 30.273 1.00 89.61 299 LEU A CA 1
ATOM 2271 C C . LEU A 1 299 ? -35.854 12.781 31.628 1.00 89.04 299 LEU A C 1
ATOM 2272 O O . LEU A 1 299 ? -36.505 13.828 31.709 1.00 102.10 299 LEU A O 1
ATOM 2277 N N . GLU A 1 300 ? -35.600 12.014 32.690 1.00 86.10 300 GLU A N 1
ATOM 2278 C CA . GLU A 1 300 ? -36.080 12.402 34.009 1.00 96.19 300 GLU A CA 1
ATOM 2279 C C . GLU A 1 300 ? -35.037 13.201 34.778 1.00 102.43 300 GLU A C 1
ATOM 2280 O O . GLU A 1 300 ? -35.371 14.209 35.414 1.00 107.26 300 GLU A O 1
ATOM 2286 N N . SER A 1 301 ? -33.772 12.788 34.704 1.00 103.54 301 SER A N 1
ATOM 2287 C CA . SER A 1 301 ? -32.722 13.538 35.378 1.00 103.97 301 SER A CA 1
ATOM 2288 C C . SER A 1 301 ? -32.424 14.838 34.638 1.00 97.65 301 SER A C 1
ATOM 2289 O O . SER A 1 301 ? -32.322 15.904 35.255 1.00 109.41 301 SER A O 1
ATOM 2292 N N . MET A 1 302 ? -32.276 14.765 33.314 1.00 90.04 302 MET A N 1
ATOM 2293 C CA . MET A 1 302 ? -31.943 15.901 32.451 1.00 89.78 302 MET A CA 1
ATOM 2294 C C . MET A 1 302 ? -33.150 16.449 31.695 1.00 86.46 302 MET A C 1
ATOM 2295 O O . MET A 1 302 ? -33.051 16.801 30.514 1.00 79.99 302 MET A O 1
ATOM 2300 N N . SER A 1 303 ? -34.308 16.495 32.359 1.00 91.21 303 SER A N 1
ATOM 2301 C CA . SER A 1 303 ? -35.502 17.037 31.729 1.00 92.95 303 SER A CA 1
ATOM 2302 C C . SER A 1 303 ? -35.249 18.428 31.155 1.00 100.57 303 SER A C 1
ATOM 2303 O O . SER A 1 303 ? -35.774 18.767 30.090 1.00 104.66 303 SER A O 1
ATOM 2306 N N . GLU A 1 304 ? -34.421 19.239 31.838 1.00 94.79 304 GLU A N 1
ATOM 2307 C CA . GLU A 1 304 ? -34.148 20.604 31.382 1.00 92.89 304 GLU A CA 1
ATOM 2308 C C . GLU A 1 304 ? -33.604 20.632 29.957 1.00 97.36 304 GLU A C 1
ATOM 2309 O O . GLU A 1 304 ? -33.851 21.588 29.215 1.00 88.53 304 GLU A O 1
ATOM 2311 N N . ASN A 1 305 ? -32.877 19.593 29.555 1.00 97.26 305 ASN A N 1
ATOM 2312 C CA . ASN A 1 305 ? -32.178 19.551 28.276 1.00 90.38 305 ASN A CA 1
ATOM 2313 C C . ASN A 1 305 ? -32.739 18.457 27.372 1.00 79.37 305 ASN A C 1
ATOM 2314 O O . ASN A 1 305 ? -32.003 17.778 26.652 1.00 89.63 305 ASN A O 1
ATOM 2319 N N . VAL A 1 306 ? -34.058 18.270 27.404 1.00 80.01 306 VAL A N 1
ATOM 2320 C CA . VAL A 1 306 ? -34.733 17.325 26.519 1.00 63.40 306 VAL A CA 1
ATOM 2321 C C . VAL A 1 306 ? -35.158 18.065 25.259 1.00 63.74 306 VAL A C 1
ATOM 2322 O O . VAL A 1 306 ? -35.645 19.200 25.318 1.00 84.86 306 VAL A O 1
ATOM 2326 N N . VAL A 1 307 ? -34.965 17.426 24.107 1.00 61.68 307 VAL A N 1
ATOM 2327 C CA . VAL A 1 307 ? -35.233 18.038 22.812 1.00 66.74 307 VAL A CA 1
ATOM 2328 C C . VAL A 1 307 ? -36.089 17.088 21.988 1.00 73.81 307 VAL A C 1
ATOM 2329 O O . VAL A 1 307 ? -35.858 15.873 21.987 1.00 83.77 307 VAL A O 1
ATOM 2333 N N . GLU A 1 308 ? -37.089 17.638 21.301 1.00 80.04 308 GLU A N 1
ATOM 2334 C CA . GLU A 1 308 ? -37.914 16.859 20.388 1.00 81.69 308 GLU A CA 1
ATOM 2335 C C . GLU A 1 308 ? -37.326 16.959 18.984 1.00 87.13 308 GLU A C 1
ATOM 2336 O O . GLU A 1 308 ? -37.013 18.056 18.509 1.00 94.89 308 GLU A O 1
ATOM 2342 N N . GLY A 1 309 ? -37.131 15.812 18.351 1.00 82.84 309 GLY A N 1
ATOM 2343 C CA . GLY A 1 309 ? -36.572 15.770 17.013 1.00 80.43 309 GLY A CA 1
ATOM 2344 C C . GLY A 1 309 ? -37.326 14.786 16.148 1.00 79.26 309 GLY A C 1
ATOM 2345 O O . GLY A 1 309 ? -37.813 13.758 16.621 1.00 86.71 309 GLY A O 1
ATOM 2346 N N . ARG A 1 310 ? -37.398 15.103 14.857 1.00 75.57 310 ARG A N 1
ATOM 2347 C CA . ARG A 1 310 ? -38.139 14.293 13.895 1.00 80.71 310 ARG A CA 1
ATOM 2348 C C . ARG A 1 310 ? -37.198 13.258 13.289 1.00 85.88 310 ARG A C 1
ATOM 2349 O O . ARG A 1 310 ? -36.270 13.605 12.552 1.00 91.18 310 ARG A O 1
ATOM 2351 N N . VAL A 1 311 ? -37.442 11.984 13.603 1.00 74.88 311 VAL A N 1
ATOM 2352 C CA . VAL A 1 311 ? -36.618 10.901 13.084 1.00 78.84 311 VAL A CA 1
ATOM 2353 C C . VAL A 1 311 ? -36.830 10.759 11.581 1.00 83.41 311 VAL A C 1
ATOM 2354 O O . VAL A 1 311 ? -37.959 10.859 11.080 1.00 101.79 311 VAL A O 1
ATOM 2358 N N . GLU A 1 312 ? -35.741 10.523 10.851 1.00 71.19 312 GLU A N 1
ATOM 2359 C CA . GLU A 1 312 ? -35.796 10.366 9.402 1.00 64.62 312 GLU A CA 1
ATOM 2360 C C . GLU A 1 312 ? -35.211 9.055 8.910 1.00 84.06 312 GLU A C 1
ATOM 2361 O O . GLU A 1 312 ? -35.768 8.442 7.994 1.00 98.34 312 GLU A O 1
ATOM 2367 N N . VAL A 1 313 ? -34.116 8.593 9.506 1.00 97.08 313 VAL A N 1
ATOM 2368 C CA . VAL A 1 313 ? -33.559 7.279 9.203 1.00 101.70 313 VAL A CA 1
ATOM 2369 C C . VAL A 1 313 ? -33.002 6.681 10.485 1.00 102.71 313 VAL A C 1
ATOM 2370 O O . VAL A 1 313 ? -32.383 7.383 11.295 1.00 91.08 313 VAL A O 1
ATOM 2374 N N . VAL A 1 314 ? -33.217 5.378 10.658 1.00 106.00 314 VAL A N 1
ATOM 2375 C CA . VAL A 1 314 ? -32.663 4.621 11.771 1.00 93.65 314 VAL A CA 1
ATOM 2376 C C . VAL A 1 314 ? -31.961 3.404 11.189 1.00 92.41 314 VAL A C 1
ATOM 2377 O O . VAL A 1 314 ? -32.369 2.857 10.158 1.00 99.67 314 VAL A O 1
ATOM 2381 N N . GLU A 1 315 ? -30.883 2.994 11.846 1.00 93.99 315 GLU A N 1
ATOM 2382 C CA . GLU A 1 315 ? -30.069 1.878 11.387 1.00 91.60 315 GLU A CA 1
ATOM 2383 C C . GLU A 1 315 ? -29.774 0.981 12.578 1.00 91.71 315 GLU A C 1
ATOM 2384 O O . GLU A 1 315 ? -29.074 1.389 13.511 1.00 93.33 315 GLU A O 1
ATOM 2390 N N . MET A 1 316 ? -30.318 -0.232 12.551 1.00 83.23 316 MET A N 1
ATOM 2391 C CA . MET A 1 316 ? -30.089 -1.205 13.606 1.00 85.50 316 MET A CA 1
ATOM 2392 C C . MET A 1 316 ? -28.899 -2.073 13.238 1.00 96.34 316 MET A C 1
ATOM 2393 O O . MET A 1 316 ? -28.850 -2.646 12.145 1.00 97.68 316 MET A O 1
ATOM 2398 N N . LEU A 1 317 ? -27.951 -2.178 14.161 1.00 98.51 317 LEU A N 1
ATOM 2399 C CA . LEU A 1 317 ? -26.699 -2.867 13.911 1.00 94.24 317 LEU A CA 1
ATOM 2400 C C . LEU A 1 317 ? -26.453 -4.031 14.857 1.00 97.80 317 LEU A C 1
ATOM 2401 O O . LEU A 1 317 ? -25.477 -4.764 14.662 1.00 107.93 317 LEU A O 1
ATOM 2406 N N . GLY A 1 318 ? -27.280 -4.206 15.883 1.00 90.27 318 GLY A N 1
ATOM 2407 C CA . GLY A 1 318 ? -27.105 -5.255 16.877 1.00 86.75 318 GLY A CA 1
ATOM 2408 C C . GLY A 1 318 ? -26.206 -4.804 18.001 1.00 94.00 318 GLY A C 1
ATOM 2409 O O . GLY A 1 318 ? -26.477 -5.070 19.174 1.00 97.99 318 GLY A O 1
ATOM 2410 N N . SER A 1 319 ? -25.120 -4.114 17.649 1.00 99.66 319 SER A N 1
ATOM 2411 C CA . SER A 1 319 ? -24.274 -3.453 18.632 1.00 98.91 319 SER A CA 1
ATOM 2412 C C . SER A 1 319 ? -24.871 -2.127 19.076 1.00 98.78 319 SER A C 1
ATOM 2413 O O . SER A 1 319 ? -24.640 -1.691 20.208 1.00 96.79 319 SER A O 1
ATOM 2416 N N . GLU A 1 320 ? -25.630 -1.474 18.201 1.00 92.93 320 GLU A N 1
ATOM 2417 C CA . GLU A 1 320 ? -26.114 -0.130 18.467 1.00 78.74 320 GLU A CA 1
ATOM 2418 C C . GLU A 1 320 ? -27.359 0.114 17.630 1.00 81.30 320 GLU A C 1
ATOM 2419 O O . GLU A 1 320 ? -27.763 -0.718 16.814 1.00 88.36 320 GLU A O 1
ATOM 2421 N N . THR A 1 321 ? -27.973 1.269 17.865 1.00 79.11 321 THR A N 1
ATOM 2422 C CA . THR A 1 321 ? -29.004 1.810 16.993 1.00 78.96 321 THR A CA 1
ATOM 2423 C C . THR A 1 321 ? -28.603 3.235 16.674 1.00 62.02 321 THR A C 1
ATOM 2424 O O . THR A 1 321 ? -28.404 4.043 17.587 1.00 71.94 321 THR A O 1
ATOM 2428 N N . LEU A 1 322 ? -28.483 3.544 15.393 1.00 55.84 322 LEU A N 1
ATOM 2429 C CA . LEU A 1 322 ? -28.152 4.893 14.966 1.00 68.92 322 LEU A CA 1
ATOM 2430 C C . LEU A 1 322 ? -29.433 5.570 14.515 1.00 76.82 322 LEU A C 1
ATOM 2431 O O . LEU A 1 322 ? -30.151 5.045 13.657 1.00 78.93 322 LEU A O 1
ATOM 2436 N N . ILE A 1 323 ? -29.725 6.721 15.109 1.00 64.94 323 ILE A N 1
ATOM 2437 C CA . ILE A 1 323 ? -30.944 7.465 14.828 1.00 75.49 323 ILE A CA 1
ATOM 2438 C C . ILE A 1 323 ? -30.541 8.796 14.218 1.00 76.10 323 ILE A C 1
ATOM 2439 O O . ILE A 1 323 ? -29.762 9.549 14.815 1.00 76.31 323 ILE A O 1
ATOM 2444 N N . TYR A 1 324 ? -31.061 9.078 13.027 1.00 79.83 324 TYR A N 1
ATOM 2445 C CA . TYR A 1 324 ? -30.769 10.305 12.298 1.00 73.65 324 TYR A CA 1
ATOM 2446 C C . TYR A 1 324 ? -32.012 11.186 12.311 1.00 85.56 324 TYR A C 1
ATOM 2447 O O . TYR A 1 324 ? -33.077 10.769 11.841 1.00 83.65 324 TYR A O 1
ATOM 2456 N N . MET A 1 325 ? -31.880 12.384 12.875 1.00 80.90 325 MET A N 1
ATOM 2457 C CA . MET A 1 325 ? -33.009 13.258 13.161 1.00 83.79 325 MET A CA 1
ATOM 2458 C C . MET A 1 325 ? -32.686 14.682 12.727 1.00 82.10 325 MET A C 1
ATOM 2459 O O . MET A 1 325 ? -31.525 15.051 12.550 1.00 83.99 325 MET A O 1
ATOM 2464 N N . VAL A 1 326 ? -33.738 15.479 12.559 1.00 74.13 326 VAL A N 1
ATOM 2465 C CA . VAL A 1 326 ? -33.644 16.914 12.313 1.00 76.76 326 VAL A CA 1
ATOM 2466 C C . VAL A 1 326 ? -34.349 17.619 13.463 1.00 72.58 326 VAL A C 1
ATOM 2467 O O . VAL A 1 326 ? -35.327 17.098 14.005 1.00 64.58 326 VAL A O 1
ATOM 2471 N N . ILE A 1 327 ? -33.830 18.774 13.874 1.00 73.59 327 ILE A N 1
ATOM 2472 C CA . ILE A 1 327 ? -34.433 19.462 15.010 1.00 91.97 327 ILE A CA 1
ATOM 2473 C C . ILE A 1 327 ? -35.225 20.665 14.509 1.00 120.30 327 ILE A C 1
ATOM 2474 O O . ILE A 1 327 ? -36.456 20.689 14.636 1.00 135.78 327 ILE A O 1
ATOM 2479 N N . ASP A 1 328 ? -34.557 21.671 13.935 1.00 100.36 328 ASP A N 1
ATOM 2480 C CA . ASP A 1 328 ? -35.261 22.787 13.302 1.00 95.71 328 ASP A CA 1
ATOM 2481 C C . ASP A 1 328 ? -34.861 22.969 11.847 1.00 95.58 328 ASP A C 1
ATOM 2482 O O . ASP A 1 328 ? -35.713 22.928 10.960 1.00 121.30 328 ASP A O 1
ATOM 2487 N N . ASP A 1 329 ? -33.566 23.002 11.608 1.00 85.68 329 ASP A N 1
ATOM 2488 C CA . ASP A 1 329 ? -33.066 23.072 10.252 1.00 95.97 329 ASP A CA 1
ATOM 2489 C C . ASP A 1 329 ? -31.792 22.311 10.392 1.00 104.26 329 ASP A C 1
ATOM 2490 O O . ASP A 1 329 ? -31.098 22.046 9.419 1.00 105.91 329 ASP A O 1
ATOM 2492 N N . PHE A 1 330 ? -31.480 21.942 11.621 1.00 96.09 330 PHE A N 1
ATOM 2493 C CA . PHE A 1 330 ? -30.236 21.264 11.882 1.00 88.39 330 PHE A CA 1
ATOM 2494 C C . PHE A 1 330 ? -30.395 19.777 11.937 1.00 86.36 330 PHE A C 1
ATOM 2495 O O . PHE A 1 330 ? -31.433 19.283 12.310 1.00 85.12 330 PHE A O 1
ATOM 2503 N N . GLU A 1 331 ? -29.342 19.062 11.595 1.00 87.84 331 GLU A N 1
ATOM 2504 C CA . GLU A 1 331 ? -29.391 17.625 11.601 1.00 86.66 331 GLU A CA 1
ATOM 2505 C C . GLU A 1 331 ? -28.514 17.063 12.683 1.00 83.95 331 GLU A C 1
ATOM 2506 O O . GLU A 1 331 ? -27.472 17.622 12.988 1.00 100.53 331 GLU A O 1
ATOM 2512 N N . PHE A 1 332 ? -28.931 15.953 13.268 1.00 94.52 332 PHE A N 1
ATOM 2513 C CA . PHE A 1 332 ? -28.198 15.345 14.354 1.00 82.61 332 PHE A CA 1
ATOM 2514 C C . PHE A 1 332 ? -28.321 13.842 14.293 1.00 78.80 332 PHE A C 1
ATOM 2515 O O . PHE A 1 332 ? -29.319 13.345 13.822 1.00 99.62 332 PHE A O 1
ATOM 2523 N N . THR A 1 333 ? -27.311 13.109 14.723 1.00 62.51 333 THR A N 1
ATOM 2524 C CA . THR A 1 333 ? -27.341 11.657 14.834 1.00 74.56 333 THR A CA 1
ATOM 2525 C C . THR A 1 333 ? -27.027 11.223 16.261 1.00 71.00 333 THR A C 1
ATOM 2526 O O . THR A 1 333 ? -26.191 11.831 16.941 1.00 61.24 333 THR A O 1
ATOM 2530 N N . ALA A 1 334 ? -27.702 10.163 16.710 1.00 59.88 334 ALA A N 1
ATOM 2531 C CA . ALA A 1 334 ? -27.577 9.636 18.061 1.00 63.58 334 ALA A CA 1
ATOM 2532 C C . ALA A 1 334 ? -27.331 8.134 18.004 1.00 69.30 334 ALA A C 1
ATOM 2533 O O . ALA A 1 334 ? -27.813 7.436 17.105 1.00 66.19 334 ALA A O 1
ATOM 2535 N N . ARG A 1 335 ? -26.574 7.626 18.969 1.00 60.60 335 ARG A N 1
ATOM 2536 C CA . ARG A 1 335 ? -26.312 6.192 19.072 1.00 71.72 335 ARG A CA 1
ATOM 2537 C C . ARG A 1 335 ? -26.889 5.732 20.396 1.00 76.24 335 ARG A C 1
ATOM 2538 O O . ARG A 1 335 ? -26.550 6.286 21.451 1.00 62.35 335 ARG A O 1
ATOM 2546 N N . VAL A 1 336 ? -27.844 4.802 20.338 1.00 83.04 336 VAL A N 1
ATOM 2547 C CA . VAL A 1 336 ? -28.545 4.302 21.507 1.00 87.74 336 VAL A CA 1
ATOM 2548 C C . VAL A 1 336 ? -28.594 2.775 21.440 1.00 81.23 336 VAL A C 1
ATOM 2549 O O . VAL A 1 336 ? -28.037 2.157 20.535 1.00 80.88 336 VAL A O 1
ATOM 2553 N N . ASN A 1 337 ? -29.302 2.177 22.398 1.00 83.74 337 ASN A N 1
ATOM 2554 C CA . ASN A 1 337 ? -29.261 0.731 22.609 1.00 88.72 337 ASN A CA 1
ATOM 2555 C C . ASN A 1 337 ? -29.784 -0.049 21.391 1.00 83.04 337 ASN A C 1
ATOM 2556 O O . ASN A 1 337 ? -30.517 0.494 20.562 1.00 88.99 337 ASN A O 1
ATOM 2561 N N . PRO A 1 338 ? -29.418 -1.343 21.281 1.00 85.29 338 PRO A N 1
ATOM 2562 C CA . PRO A 1 338 ? -29.555 -2.061 19.992 1.00 92.21 338 PRO A CA 1
ATOM 2563 C C . PRO A 1 338 ? -30.931 -2.065 19.339 1.00 92.45 338 PRO A C 1
ATOM 2564 O O . PRO A 1 338 ? -30.998 -1.984 18.105 1.00 99.13 338 PRO A O 1
ATOM 2568 N N . ARG A 1 339 ? -32.025 -2.169 20.085 1.00 65.91 339 ARG A N 1
ATOM 2569 C CA . ARG A 1 339 ? -33.337 -2.317 19.454 1.00 81.57 339 ARG A CA 1
ATOM 2570 C C . ARG A 1 339 ? -34.233 -1.181 19.920 1.00 101.25 339 ARG A C 1
ATOM 2571 O O . ARG A 1 339 ? -35.036 -1.335 20.844 1.00 122.85 339 ARG A O 1
ATOM 2579 N N . SER A 1 340 ? -34.116 -0.042 19.252 1.00 91.13 340 SER A N 1
ATOM 2580 C CA . SER A 1 340 ? -34.981 1.060 19.613 1.00 98.80 340 SER A CA 1
ATOM 2581 C C . SER A 1 340 ? -36.295 0.932 18.857 1.00 92.70 340 SER A C 1
ATOM 2582 O O . SER A 1 340 ? -36.393 0.256 17.831 1.00 91.42 340 SER A O 1
ATOM 2585 N N . LYS A 1 341 ? -37.317 1.589 19.375 1.00 84.68 341 LYS A N 1
ATOM 2586 C CA . LYS A 1 341 ? -38.609 1.526 18.719 1.00 93.49 341 LYS A CA 1
ATOM 2587 C C . LYS A 1 341 ? -38.833 2.704 17.787 1.00 93.99 341 LYS A C 1
ATOM 2588 O O . LYS A 1 341 ? -39.793 2.684 17.009 1.00 106.81 341 LYS A O 1
ATOM 2594 N N . ALA A 1 342 ? -37.978 3.726 17.863 1.00 90.85 342 ALA A N 1
ATOM 2595 C CA . ALA A 1 342 ? -38.109 4.881 16.989 1.00 80.13 342 ALA A CA 1
ATOM 2596 C C . ALA A 1 342 ? -37.996 4.442 15.537 1.00 81.92 342 ALA A C 1
ATOM 2597 O O . ALA A 1 342 ? -37.158 3.605 15.183 1.00 84.11 342 ALA A O 1
ATOM 2599 N N . ARG A 1 343 ? -38.849 5.010 14.700 1.00 75.73 343 ARG A N 1
ATOM 2600 C CA . ARG A 1 343 ? -38.904 4.687 13.285 1.00 78.84 343 ARG A CA 1
ATOM 2601 C C . ARG A 1 343 ? -39.126 5.965 12.494 1.00 72.36 343 ARG A C 1
ATOM 2602 O O . ARG A 1 3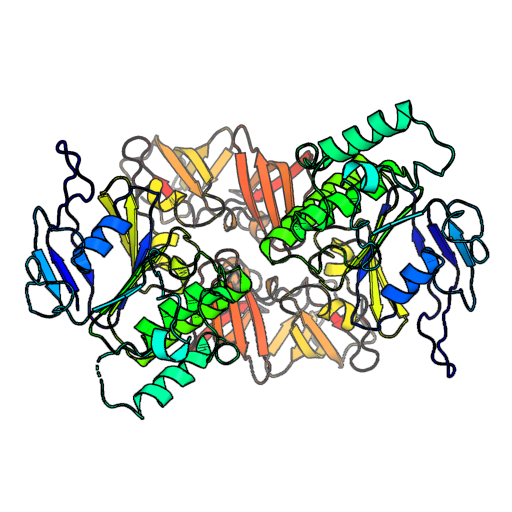43 ? -39.604 6.965 13.041 1.00 58.27 343 ARG A O 1
ATOM 2610 N N . PRO A 1 344 ? -38.764 5.971 11.213 1.00 77.00 344 PRO A N 1
ATOM 2611 C CA . PRO A 1 344 ? -38.898 7.188 10.401 1.00 76.58 344 PRO A CA 1
ATOM 2612 C C . PRO A 1 344 ? -40.319 7.734 10.419 1.00 82.58 344 PRO A C 1
ATOM 2613 O O . PRO A 1 344 ? -41.290 7.004 10.214 1.00 89.29 344 PRO A O 1
ATOM 2617 N N . GLY A 1 345 ? -40.434 9.042 10.665 1.00 77.65 345 GLY A N 1
ATOM 2618 C CA . GLY A 1 345 ? -41.700 9.737 10.720 1.00 87.04 345 GLY A CA 1
ATOM 2619 C C . GLY A 1 345 ? -42.089 10.154 12.124 1.00 86.64 345 GLY A C 1
ATOM 2620 O O . GLY A 1 345 ? -42.761 11.178 12.295 1.00 90.38 345 GLY A O 1
ATOM 2621 N N . ASP A 1 346 ? -41.655 9.397 13.128 1.00 85.46 346 ASP A N 1
ATOM 2622 C CA . ASP A 1 346 ? -41.948 9.734 14.509 1.00 94.34 346 ASP A CA 1
ATOM 2623 C C . ASP A 1 346 ? -41.072 10.892 14.967 1.00 83.88 346 ASP A C 1
ATOM 2624 O O . ASP A 1 346 ? -40.051 11.216 14.356 1.00 90.56 346 ASP A O 1
ATOM 2629 N N . VAL A 1 347 ? -41.492 11.523 16.058 1.00 69.81 347 VAL A N 1
ATOM 2630 C CA . VAL A 1 347 ? -40.682 12.509 16.753 1.00 85.60 347 VAL A CA 1
ATOM 2631 C C . VAL A 1 347 ? -40.256 11.899 18.078 1.00 84.01 347 VAL A C 1
ATOM 2632 O O . VAL A 1 347 ? -41.060 11.278 18.780 1.00 84.79 347 VAL A O 1
ATOM 2636 N N . ILE A 1 348 ? -38.980 12.020 18.378 1.00 79.46 348 ILE A N 1
ATOM 2637 C CA . ILE A 1 348 ? -38.353 11.336 19.493 1.00 64.23 348 ILE A CA 1
ATOM 2638 C C . ILE A 1 348 ? -37.997 12.381 20.542 1.00 63.37 348 ILE A C 1
ATOM 2639 O O . ILE A 1 348 ? -37.746 13.548 20.225 1.00 68.88 348 ILE A O 1
ATOM 2644 N N . LYS A 1 349 ? -38.041 11.973 21.798 1.00 76.04 349 LYS A N 1
ATOM 2645 C CA . LYS A 1 349 ? -37.612 12.842 22.885 1.00 78.36 349 LYS A CA 1
ATOM 2646 C C . LYS A 1 349 ? -36.227 12.383 23.345 1.00 84.94 349 LYS A C 1
ATOM 2647 O O . LYS A 1 349 ? -36.094 11.394 24.072 1.00 87.66 349 LYS A O 1
ATOM 2653 N N . VAL A 1 350 ? -35.190 13.115 22.901 1.00 90.89 350 VAL A N 1
ATOM 2654 C CA . VAL A 1 350 ? -33.794 12.832 23.224 1.00 83.71 350 VAL A CA 1
ATOM 2655 C C . VAL A 1 350 ? -33.364 13.767 24.335 1.00 72.58 350 VAL A C 1
ATOM 2656 O O . VAL A 1 350 ? -33.888 14.876 24.474 1.00 75.29 350 VAL A O 1
ATOM 2660 N N . ALA A 1 351 ? -32.428 13.299 25.152 1.00 67.58 351 ALA A N 1
ATOM 2661 C CA . ALA A 1 351 ? -31.769 14.128 26.147 1.00 61.69 351 ALA A CA 1
ATOM 2662 C C . ALA A 1 351 ? -30.351 14.451 25.689 1.00 68.79 351 ALA A C 1
ATOM 2663 O O . ALA A 1 351 ? -29.602 13.551 25.291 1.00 67.47 351 ALA A O 1
ATOM 2665 N N . PHE A 1 352 ? -29.986 15.729 25.752 1.00 78.07 352 PHE A N 1
ATOM 2666 C CA . PHE A 1 352 ? -28.626 16.181 25.475 1.00 67.66 352 PHE A CA 1
ATOM 2667 C C . PHE A 1 352 ? -27.846 16.179 26.786 1.00 70.83 352 PHE A C 1
ATOM 2668 O O . PHE A 1 352 ? -28.210 16.893 27.725 1.00 76.31 352 PHE A O 1
ATOM 2676 N N . ASP A 1 353 ? -26.785 15.375 26.853 1.00 68.54 353 ASP A N 1
ATOM 2677 C CA . ASP A 1 353 ? -25.955 15.270 28.056 1.00 64.63 353 ASP A CA 1
ATOM 2678 C C . ASP A 1 353 ? -25.050 16.490 28.122 1.00 76.01 353 ASP A C 1
ATOM 2679 O O . ASP A 1 353 ? -24.017 16.552 27.455 1.00 83.25 353 ASP A O 1
ATOM 2684 N N . ALA A 1 354 ? -25.436 17.473 28.935 1.00 84.86 354 ALA A N 1
ATOM 2685 C CA . ALA A 1 354 ? -24.693 18.727 28.983 1.00 72.32 354 ALA A CA 1
ATOM 2686 C C . ALA A 1 354 ? -23.238 18.554 29.416 1.00 73.76 354 ALA A C 1
ATOM 2687 O O . ALA A 1 354 ? -22.366 19.306 28.966 1.00 88.87 354 ALA A O 1
ATOM 2689 N N . ASN A 1 355 ? -22.949 17.562 30.263 1.00 78.38 355 ASN A N 1
ATOM 2690 C CA . ASN A 1 355 ? -21.591 17.364 30.767 1.00 82.44 355 ASN A CA 1
ATOM 2691 C C . ASN A 1 355 ? -20.606 16.908 29.699 1.00 75.53 355 ASN A C 1
ATOM 2692 O O . ASN A 1 355 ? -19.404 16.841 29.978 1.00 79.10 355 ASN A O 1
ATOM 2697 N N . LYS A 1 356 ? -21.068 16.608 28.484 1.00 70.09 356 LYS A N 1
ATOM 2698 C CA . LYS A 1 356 ? -20.183 16.107 27.437 1.00 78.97 356 LYS A CA 1
ATOM 2699 C C . LYS A 1 356 ? -20.268 16.960 26.176 1.00 77.99 356 LYS A C 1
ATOM 2700 O O . LYS A 1 356 ? -20.003 16.477 25.073 1.00 78.53 356 LYS A O 1
ATOM 2706 N N . ILE A 1 357 ? -20.635 18.228 26.317 1.00 71.28 357 ILE A N 1
ATOM 2707 C CA . ILE A 1 357 ? -20.690 19.144 25.185 1.00 68.26 357 ILE A CA 1
ATOM 2708 C C . ILE A 1 357 ? -19.364 19.865 25.028 1.00 84.96 357 ILE A C 1
ATOM 2709 O O . ILE A 1 357 ? -18.767 20.332 26.009 1.00 94.35 357 ILE A O 1
ATOM 2714 N N . HIS A 1 358 ? -18.908 19.956 23.787 1.00 82.51 358 HIS A N 1
ATOM 2715 C CA . HIS A 1 358 ? -17.698 20.678 23.436 1.00 56.23 358 HIS A CA 1
ATOM 2716 C C . HIS A 1 358 ? -18.055 21.993 22.757 1.00 75.93 358 HIS A C 1
ATOM 2717 O O . HIS A 1 358 ? -18.983 22.058 21.943 1.00 79.66 358 HIS A O 1
ATOM 2724 N N . LEU A 1 359 ? -17.315 23.041 23.103 1.00 71.84 359 LEU A N 1
ATOM 2725 C CA . LEU A 1 359 ? -17.548 24.381 22.583 1.00 78.40 359 LEU A CA 1
ATOM 2726 C C . LEU A 1 359 ? -16.270 24.910 21.959 1.00 83.11 359 LEU A C 1
ATOM 2727 O O . LEU A 1 359 ? -15.224 24.955 22.615 1.00 89.81 359 LEU A O 1
ATOM 2732 N N . PHE A 1 360 ? -16.358 25.330 20.699 1.00 80.61 360 PHE A N 1
ATOM 2733 C CA . PHE A 1 360 ? -15.212 25.799 19.934 1.00 81.78 360 PHE A CA 1
ATOM 2734 C C . PHE A 1 360 ? -15.428 27.243 19.511 1.00 93.08 360 PHE A C 1
ATOM 2735 O O . PHE A 1 360 ? -16.567 27.715 19.414 1.00 102.16 360 PHE A O 1
ATOM 2743 N N . ASP A 1 361 ? -14.324 27.939 19.263 1.00 82.79 361 ASP A N 1
ATOM 2744 C CA . ASP A 1 361 ? -14.409 29.269 18.681 1.00 86.93 361 ASP A CA 1
ATOM 2745 C C . ASP A 1 361 ? -14.941 29.157 17.254 1.00 100.38 361 ASP A C 1
ATOM 2746 O O . ASP A 1 361 ? -14.519 28.288 16.490 1.00 87.19 361 ASP A O 1
ATOM 2751 N N . LYS A 1 362 ? -15.877 30.032 16.913 1.00 122.53 362 LYS A N 1
ATOM 2752 C CA . LYS A 1 362 ? -16.505 29.987 15.594 1.00 117.28 362 LYS A CA 1
ATOM 2753 C C . LYS A 1 362 ? -15.524 30.304 14.471 1.00 115.92 362 LYS A C 1
ATOM 2754 O O . LYS A 1 362 ? -15.615 29.718 13.381 1.00 111.62 362 LYS A O 1
ATOM 2760 N N . GLU A 1 363 ? -14.573 31.201 14.729 1.00 116.49 363 GLU A N 1
ATOM 2761 C CA . GLU A 1 363 ? -13.584 31.641 13.756 1.00 116.69 363 GLU A CA 1
ATOM 2762 C C . GLU A 1 363 ? -12.286 30.865 13.936 1.00 101.38 363 GLU A C 1
ATOM 2763 O O . GLU A 1 363 ? -11.770 30.264 12.991 1.00 94.20 363 GLU A O 1
ATOM 2769 N N . THR A 1 364 ? -11.749 30.892 15.157 1.00 104.97 364 THR A N 1
ATOM 2770 C CA . THR A 1 364 ? -10.483 30.244 15.466 1.00 79.58 364 THR A CA 1
ATOM 2771 C C . THR A 1 364 ? -10.590 28.719 15.398 1.00 75.47 364 THR A C 1
ATOM 2772 O O . THR A 1 364 ? -9.602 28.044 15.086 1.00 94.08 364 THR A O 1
ATOM 2776 N N . GLU A 1 365 ? -11.781 28.173 15.647 1.00 88.62 365 GLU A N 1
ATOM 2777 C CA . GLU A 1 365 ? -12.098 26.747 15.569 1.00 78.62 365 GLU A CA 1
ATOM 2778 C C . GLU A 1 365 ? -11.332 25.895 16.576 1.00 81.38 365 GLU A C 1
ATOM 2779 O O . GLU A 1 365 ? -11.255 24.677 16.413 1.00 71.59 365 GLU A O 1
ATOM 2785 N N . LYS A 1 366 ? -10.786 26.492 17.625 1.00 83.59 366 LYS A N 1
ATOM 2786 C CA . LYS A 1 366 ? -10.122 25.737 18.674 1.00 85.75 366 LYS A CA 1
ATOM 2787 C C . LYS A 1 366 ? -10.956 25.738 19.944 1.00 93.31 366 LYS A C 1
ATOM 2788 O O . LYS A 1 366 ? -11.751 26.656 20.178 1.00 94.77 366 LYS A O 1
ATOM 2794 N N . THR A 1 367 ? -10.712 24.752 20.803 1.00 95.71 367 THR A N 1
ATOM 2795 C CA . THR A 1 367 ? -11.619 24.478 21.911 1.00 87.84 367 THR A CA 1
ATOM 2796 C C . THR A 1 367 ? -11.541 25.590 22.962 1.00 87.14 367 THR A C 1
ATOM 2797 O O . THR A 1 367 ? -10.467 26.130 23.234 1.00 101.96 367 THR A O 1
ATOM 2801 N N . ILE A 1 368 ? -12.687 25.927 23.570 1.00 85.00 368 ILE A N 1
ATOM 2802 C CA . ILE A 1 368 ? -12.705 26.988 24.581 1.00 105.08 368 ILE A CA 1
ATOM 2803 C C . ILE A 1 368 ? -12.237 26.475 25.948 1.00 124.58 368 ILE A C 1
ATOM 2804 O O . ILE A 1 368 ? -11.583 27.209 26.701 1.00 140.55 368 ILE A O 1
ATOM 2809 N N . MET A 1 369 ? -12.525 25.221 26.277 1.00 120.09 369 MET A N 1
ATOM 2810 C CA . MET A 1 369 ? -11.960 24.613 27.477 1.00 126.82 369 MET A CA 1
ATOM 2811 C C . MET A 1 369 ? -10.886 23.586 27.122 1.00 127.10 369 MET A C 1
ATOM 2812 O O . MET A 1 369 ? -9.807 23.573 27.715 1.00 129.91 369 MET A O 1
ATOM 2817 N N . SER B 1 3 ? -48.548 -15.365 -1.016 1.00 93.98 3 SER B N 1
ATOM 2818 C CA . SER B 1 3 ? -48.831 -16.044 0.242 1.00 101.57 3 SER B CA 1
ATOM 2819 C C . SER B 1 3 ? -48.463 -17.518 0.154 1.00 101.13 3 SER B C 1
ATOM 2820 O O . SER B 1 3 ? -48.772 -18.184 -0.833 1.00 112.90 3 SER B O 1
ATOM 2823 N N . VAL B 1 4 ? -47.797 -18.027 1.188 1.00 99.12 4 VAL B N 1
ATOM 2824 C CA . VAL B 1 4 ? -47.461 -19.443 1.282 1.00 104.49 4 VAL B CA 1
ATOM 2825 C C . VAL B 1 4 ? -47.773 -19.905 2.700 1.00 116.84 4 VAL B C 1
ATOM 2826 O O . VAL B 1 4 ? -47.520 -19.185 3.673 1.00 119.27 4 VAL B O 1
ATOM 2830 N N . LYS B 1 5 ? -48.381 -21.085 2.811 1.00 119.50 5 LYS B N 1
ATOM 2831 C CA . LYS B 1 5 ? -48.798 -21.637 4.095 1.00 113.66 5 LYS B CA 1
ATOM 2832 C C . LYS B 1 5 ? -48.271 -23.058 4.229 1.00 108.96 5 LYS B C 1
ATOM 2833 O O . LYS B 1 5 ? -48.371 -23.853 3.288 1.00 104.65 5 LYS B O 1
ATOM 2839 N N . LEU B 1 6 ? -47.719 -23.376 5.398 1.00 103.16 6 LEU B N 1
ATOM 2840 C CA . LEU B 1 6 ? -47.264 -24.726 5.722 1.00 100.63 6 LEU B CA 1
ATOM 2841 C C . LEU B 1 6 ? -48.071 -25.226 6.912 1.00 109.07 6 LEU B C 1
ATOM 2842 O O . LEU B 1 6 ? -47.887 -24.750 8.037 1.00 101.17 6 LEU B O 1
ATOM 2847 N N . LYS B 1 7 ? -48.965 -26.181 6.660 1.00 104.84 7 LYS B N 1
ATOM 2848 C CA . LYS B 1 7 ? -49.867 -26.716 7.674 1.00 113.59 7 LYS B CA 1
ATOM 2849 C C . LYS B 1 7 ? -49.338 -28.067 8.136 1.00 109.31 7 LYS B C 1
ATOM 2850 O O . LYS B 1 7 ? -49.385 -29.048 7.386 1.00 116.39 7 LYS B O 1
ATOM 2856 N N . GLY B 1 8 ? -48.832 -28.113 9.366 1.00 104.01 8 GLY B N 1
ATOM 2857 C CA . GLY B 1 8 ? -48.398 -29.353 9.980 1.00 103.01 8 GLY B CA 1
ATOM 2858 C C . GLY B 1 8 ? -47.405 -30.151 9.160 1.00 107.50 8 GLY B C 1
ATOM 2859 O O . GLY B 1 8 ? -47.607 -31.348 8.941 1.00 116.84 8 GLY B O 1
ATOM 2860 N N . VAL B 1 9 ? -46.326 -29.515 8.717 1.00 112.85 9 VAL B N 1
ATOM 2861 C CA . VAL B 1 9 ? -45.393 -30.140 7.788 1.00 108.46 9 VAL B CA 1
ATOM 2862 C C . VAL B 1 9 ? -44.333 -30.896 8.575 1.00 99.31 9 VAL B C 1
ATOM 2863 O O . VAL B 1 9 ? -43.754 -30.365 9.533 1.00 101.52 9 VAL B O 1
ATOM 2867 N N . TYR B 1 10 ? -44.085 -32.137 8.172 1.00 102.94 10 TYR B N 1
ATOM 2868 C CA . TYR B 1 10 ? -43.035 -32.973 8.728 1.00 110.43 10 TYR B CA 1
ATOM 2869 C C . TYR B 1 10 ? -42.073 -33.359 7.612 1.00 103.79 10 TYR B C 1
ATOM 2870 O O . TYR B 1 10 ? -42.453 -33.419 6.438 1.00 96.65 10 TYR B O 1
ATOM 2879 N N . LYS B 1 11 ? -40.825 -33.632 7.980 1.00 100.46 11 LYS B N 1
ATOM 2880 C CA . LYS B 1 11 ? -39.920 -34.353 7.095 1.00 101.51 11 LYS B CA 1
ATOM 2881 C C . LYS B 1 11 ? -39.067 -35.281 7.935 1.00 100.48 11 LYS B C 1
ATOM 2882 O O . LYS B 1 11 ? -38.453 -34.851 8.916 1.00 93.73 11 LYS B O 1
ATOM 2888 N N . ARG B 1 12 ? -39.034 -36.550 7.547 1.00 94.64 12 ARG B N 1
ATOM 2889 C CA . ARG B 1 12 ? -38.265 -37.568 8.241 1.00 100.20 12 ARG B CA 1
ATOM 2890 C C . ARG B 1 12 ? -37.148 -38.054 7.334 1.00 95.42 12 ARG B C 1
ATOM 2891 O O . ARG B 1 12 ? -37.338 -38.205 6.123 1.00 100.52 12 ARG B O 1
ATOM 2893 N N . TYR B 1 13 ? -35.990 -38.294 7.923 1.00 97.88 13 TYR B N 1
ATOM 2894 C CA . TYR B 1 13 ? -34.823 -38.748 7.183 1.00 105.01 13 TYR B CA 1
ATOM 2895 C C . TYR B 1 13 ? -34.818 -40.266 7.108 1.00 100.62 13 TYR B C 1
ATOM 2896 O O . TYR B 1 13 ? -35.589 -40.938 7.799 1.00 107.92 13 TYR B O 1
ATOM 2905 N N . PRO B 1 14 ? -33.980 -40.842 6.245 1.00 107.78 14 PRO B N 1
ATOM 2906 C CA . PRO B 1 14 ? -33.735 -42.286 6.308 1.00 102.69 14 PRO B CA 1
ATOM 2907 C C . PRO B 1 14 ? -33.409 -42.724 7.727 1.00 119.80 14 PRO B C 1
ATOM 2908 O O . PRO B 1 14 ? -32.685 -42.044 8.456 1.00 102.73 14 PRO B O 1
ATOM 2912 N N . GLY B 1 15 ? -33.988 -43.850 8.131 1.00 125.72 15 GLY B N 1
ATOM 2913 C CA . GLY B 1 15 ? -33.800 -44.350 9.473 1.00 128.21 15 GLY B CA 1
ATOM 2914 C C . GLY B 1 15 ? -34.834 -43.897 10.478 1.00 122.98 15 GLY B C 1
ATOM 2915 O O . GLY B 1 15 ? -34.706 -44.233 11.663 1.00 124.86 15 GLY B O 1
ATOM 2916 N N . GLY B 1 16 ? -35.854 -43.151 10.051 1.00 121.00 16 GLY B N 1
ATOM 2917 C CA . GLY B 1 16 ? -36.894 -42.678 10.939 1.00 110.83 16 GLY B CA 1
ATOM 2918 C C . GLY B 1 16 ? -36.595 -41.362 11.619 1.00 107.44 16 GLY B C 1
ATOM 2919 O O . GLY B 1 16 ? -37.475 -40.819 12.300 1.00 112.02 16 GLY B O 1
ATOM 2920 N N . VAL B 1 17 ? -35.383 -40.830 11.451 1.00 114.49 17 VAL B N 1
ATOM 2921 C CA . VAL B 1 17 ? -35.014 -39.576 12.094 1.00 103.38 17 VAL B CA 1
ATOM 2922 C C . VAL B 1 17 ? -35.875 -38.432 11.568 1.00 101.95 17 VAL B C 1
ATOM 2923 O O . VAL B 1 17 ? -36.098 -38.300 10.358 1.00 117.71 17 VAL B O 1
ATOM 2927 N N . THR B 1 18 ? -36.372 -37.600 12.485 1.00 105.89 18 THR B N 1
ATOM 2928 C CA . THR B 1 18 ? -37.224 -36.468 12.139 1.00 112.59 18 THR B CA 1
ATOM 2929 C C . THR B 1 18 ? -36.376 -35.205 12.004 1.00 116.47 18 THR B C 1
ATOM 2930 O O . THR B 1 18 ? -35.761 -34.757 12.978 1.00 102.53 18 THR B O 1
ATOM 2934 N N . ALA B 1 19 ? -36.351 -34.636 10.798 1.00 121.53 19 ALA B N 1
ATOM 2935 C CA . ALA B 1 19 ? -35.583 -33.428 10.524 1.00 84.68 19 ALA B CA 1
ATOM 2936 C C . ALA B 1 19 ? -36.390 -32.166 10.825 1.00 107.99 19 ALA B C 1
ATOM 2937 O O . ALA B 1 19 ? -35.880 -31.227 11.440 1.00 112.87 19 ALA B O 1
ATOM 2939 N N . VAL B 1 20 ? -37.635 -32.125 10.358 1.00 105.53 20 VAL B N 1
ATOM 2940 C CA . VAL B 1 20 ? -38.572 -31.037 10.612 1.00 108.46 20 VAL B CA 1
ATOM 2941 C C . VAL B 1 20 ? -39.779 -31.622 11.335 1.00 110.84 20 VAL B C 1
ATOM 2942 O O . VAL B 1 20 ? -40.362 -32.605 10.872 1.00 112.39 20 VAL B O 1
ATOM 2946 N N . ASN B 1 21 ? -40.149 -31.041 12.478 1.00 104.44 21 ASN B N 1
ATOM 2947 C CA . ASN B 1 21 ? -41.192 -31.601 13.336 1.00 106.85 21 ASN B CA 1
ATOM 2948 C C . ASN B 1 21 ? -42.342 -30.609 13.464 1.00 108.42 21 ASN B C 1
ATOM 2949 O O . ASN B 1 21 ? -42.235 -29.612 14.184 1.00 117.22 21 ASN B O 1
ATOM 2954 N N . ASP B 1 22 ? -43.445 -30.901 12.768 1.00 95.51 22 ASP B N 1
ATOM 2955 C CA . ASP B 1 22 ? -44.683 -30.123 12.843 1.00 103.67 22 ASP B CA 1
ATOM 2956 C C . ASP B 1 22 ? -44.423 -28.632 12.625 1.00 105.73 22 ASP B C 1
ATOM 2957 O O . ASP B 1 22 ? -44.553 -27.803 13.525 1.00 126.76 22 ASP B O 1
ATOM 2962 N N . PHE B 1 23 ? -44.015 -28.321 11.402 1.00 100.65 23 PHE B N 1
ATOM 2963 C CA . PHE B 1 23 ? -43.785 -26.932 11.015 1.00 99.32 23 PHE B CA 1
ATOM 2964 C C . PHE B 1 23 ? -45.120 -26.329 10.590 1.00 113.12 23 PHE B C 1
ATOM 2965 O O . PHE B 1 23 ? -45.664 -26.682 9.537 1.00 127.80 23 PHE B O 1
ATOM 2973 N N . ASN B 1 24 ? -45.644 -25.413 11.402 1.00 102.22 24 ASN B N 1
ATOM 2974 C CA . ASN B 1 24 ? -46.885 -24.712 11.093 1.00 112.97 24 ASN B CA 1
ATOM 2975 C C . ASN B 1 24 ? -46.595 -23.227 11.160 1.00 108.73 24 ASN B C 1
ATOM 2976 O O . ASN B 1 24 ? -46.103 -22.731 12.179 1.00 113.40 24 ASN B O 1
ATOM 2981 N N . LEU B 1 25 ? -46.931 -22.526 10.083 1.00 108.79 25 LEU B N 1
ATOM 2982 C CA . LEU B 1 25 ? -46.679 -21.099 9.984 1.00 101.95 25 LEU B CA 1
ATOM 2983 C C . LEU B 1 25 ? -47.372 -20.584 8.736 1.00 109.68 25 LEU B C 1
ATOM 2984 O O . LEU B 1 25 ? -47.349 -21.245 7.694 1.00 89.75 25 LEU B O 1
ATOM 2989 N N . ASP B 1 26 ? -47.963 -19.404 8.842 1.00 123.09 26 ASP B N 1
ATOM 2990 C CA . ASP B 1 26 ? -48.692 -18.796 7.734 1.00 127.49 26 ASP B CA 1
ATOM 2991 C C . ASP B 1 26 ? -47.980 -17.513 7.325 1.00 114.47 26 ASP B C 1
ATOM 2992 O O . ASP B 1 26 ? -48.114 -16.477 7.985 1.00 110.69 26 ASP B O 1
ATOM 2997 N N . ILE B 1 27 ? -47.215 -17.583 6.241 1.00 108.87 27 ILE B N 1
ATOM 2998 C CA . ILE B 1 27 ? -46.601 -16.388 5.677 1.00 93.44 27 ILE B CA 1
ATOM 2999 C C . ILE B 1 27 ? -47.658 -15.678 4.846 1.00 102.77 27 ILE B C 1
ATOM 3000 O O . ILE B 1 27 ? -48.129 -16.213 3.838 1.00 119.27 27 ILE B O 1
ATOM 3005 N N . GLU B 1 28 ? -48.028 -14.475 5.258 1.00 97.74 28 GLU B N 1
ATOM 3006 C CA . GLU B 1 28 ? -48.880 -13.686 4.397 1.00 110.73 28 GLU B CA 1
ATOM 3007 C C . GLU B 1 28 ? -48.061 -13.155 3.236 1.00 110.92 28 GLU B C 1
ATOM 3008 O O . GLU B 1 28 ? -46.838 -13.003 3.320 1.00 105.88 28 GLU B O 1
ATOM 3014 N N . ASP B 1 29 ? -48.756 -12.851 2.143 1.00 123.37 29 ASP B N 1
ATOM 3015 C CA . ASP B 1 29 ? -48.083 -12.371 0.943 1.00 130.08 29 ASP B CA 1
ATOM 3016 C C . ASP B 1 29 ? -47.381 -11.049 1.224 1.00 128.00 29 ASP B C 1
ATOM 3017 O O . ASP B 1 29 ? -47.782 -10.286 2.108 1.00 143.45 29 ASP B O 1
ATOM 3022 N N . LYS B 1 30 ? -46.307 -10.798 0.474 1.00 107.47 30 LYS B N 1
ATOM 3023 C CA . LYS B 1 30 ? -45.514 -9.573 0.603 1.00 114.82 30 LYS B CA 1
ATOM 3024 C C . LYS B 1 30 ? -44.833 -9.482 1.970 1.00 116.43 30 LYS B C 1
ATOM 3025 O O . LYS B 1 30 ? -44.812 -8.426 2.607 1.00 100.74 30 LYS B O 1
ATOM 3027 N N . GLU B 1 31 ? -44.269 -10.598 2.423 1.00 121.90 31 GLU B N 1
ATOM 3028 C CA . GLU B 1 31 ? -43.637 -10.683 3.731 1.00 107.95 31 GLU B CA 1
ATOM 3029 C C . GLU B 1 31 ? -42.222 -11.223 3.599 1.00 98.18 31 GLU B C 1
ATOM 3030 O O . GLU B 1 31 ? -41.945 -12.072 2.747 1.00 98.84 31 GLU B O 1
ATOM 3036 N N . PHE B 1 32 ? -41.331 -10.720 4.450 1.00 86.49 32 PHE B N 1
ATOM 3037 C CA . PHE B 1 32 ? -39.943 -11.161 4.520 1.00 88.55 32 PHE B CA 1
ATOM 3038 C C . PHE B 1 32 ? -39.798 -11.988 5.792 1.00 88.76 32 PHE B C 1
ATOM 3039 O O . PHE B 1 32 ? -39.795 -11.436 6.897 1.00 101.78 32 PHE B O 1
ATOM 3047 N N . ILE B 1 33 ? -39.680 -13.304 5.642 1.00 69.87 33 ILE B N 1
ATOM 3048 C CA . ILE B 1 33 ? -39.540 -14.220 6.769 1.00 76.87 33 ILE B CA 1
ATOM 3049 C C . ILE B 1 33 ? -38.136 -14.800 6.739 1.00 80.25 33 ILE B C 1
ATOM 3050 O O . ILE B 1 33 ? -37.655 -15.226 5.682 1.00 71.63 33 ILE B O 1
ATOM 3055 N N . ILE B 1 34 ? -37.484 -14.815 7.897 1.00 81.48 34 ILE B N 1
ATOM 3056 C CA . ILE B 1 34 ? -36.125 -15.320 8.042 1.00 83.15 34 ILE B CA 1
ATOM 3057 C C . ILE B 1 34 ? -36.169 -16.586 8.888 1.00 85.49 34 ILE B C 1
ATOM 3058 O O . ILE B 1 34 ? -36.866 -16.640 9.908 1.00 104.53 34 ILE B O 1
ATOM 3063 N N . LEU B 1 35 ? -35.436 -17.609 8.451 1.00 73.37 35 LEU B N 1
ATOM 3064 C CA . LEU B 1 35 ? -35.280 -18.863 9.181 1.00 71.40 35 LEU B CA 1
ATOM 3065 C C . LEU B 1 35 ? -33.879 -18.895 9.782 1.00 89.55 35 LEU B C 1
ATOM 3066 O O . LEU B 1 35 ? -32.889 -18.988 9.049 1.00 104.09 35 LEU B O 1
ATOM 3071 N N . VAL B 1 36 ? -33.789 -18.813 11.111 1.00 80.20 36 VAL B N 1
ATOM 3072 C CA . VAL B 1 36 ? -32.507 -18.905 11.797 1.00 83.29 36 VAL B CA 1
ATOM 3073 C C . VAL B 1 36 ? -32.514 -20.134 12.695 1.00 82.19 36 VAL B C 1
ATOM 3074 O O . VAL B 1 36 ? -33.563 -20.638 13.103 1.00 94.44 36 VAL B O 1
ATOM 3078 N N . GLY B 1 37 ? -31.311 -20.613 13.002 1.00 71.77 37 GLY B N 1
ATOM 3079 C CA . GLY B 1 37 ? -31.122 -21.721 13.905 1.00 59.18 37 GLY B CA 1
ATOM 3080 C C . GLY B 1 37 ? -29.774 -22.378 13.698 1.00 80.65 37 GLY B C 1
ATOM 3081 O O . GLY B 1 37 ? -29.104 -22.163 12.683 1.00 85.39 37 GLY B O 1
ATOM 3082 N N . PRO B 1 38 ? -29.346 -23.191 14.662 1.00 78.41 38 PRO B N 1
ATOM 3083 C CA . PRO B 1 38 ? -28.077 -23.915 14.515 1.00 69.03 38 PRO B CA 1
ATOM 3084 C C . PRO B 1 38 ? -28.116 -24.862 13.325 1.00 79.36 38 PRO B C 1
ATOM 3085 O O . PRO B 1 38 ? -29.152 -25.075 12.695 1.00 88.86 38 PRO B O 1
ATOM 3089 N N . SER B 1 39 ? -26.956 -25.428 13.003 1.00 104.80 39 SER B N 1
ATOM 3090 C CA . SER B 1 39 ? -26.889 -26.351 11.879 1.00 123.77 39 SER B CA 1
ATOM 3091 C C . SER B 1 39 ? -27.666 -27.619 12.195 1.00 130.96 39 SER B C 1
ATOM 3092 O O . SER B 1 39 ? -27.653 -28.109 13.327 1.00 134.14 39 SER B O 1
ATOM 3095 N N . GLY B 1 40 ? -28.338 -28.157 11.182 1.00 118.78 40 GLY B N 1
ATOM 3096 C CA . GLY B 1 40 ? -29.170 -29.323 11.391 1.00 104.04 40 GLY B CA 1
ATOM 3097 C C . GLY B 1 40 ? -30.440 -29.059 12.162 1.00 97.97 40 GLY B C 1
ATOM 3098 O O . GLY B 1 40 ? -31.115 -30.010 12.565 1.00 122.34 40 GLY B O 1
ATOM 3099 N N . CYS B 1 41 ? -30.786 -27.794 12.387 1.00 78.18 41 CYS B N 1
ATOM 3100 C CA . CYS B 1 41 ? -32.033 -27.435 13.047 1.00 83.80 41 CYS B CA 1
ATOM 3101 C C . CYS B 1 41 ? -33.234 -27.547 12.118 1.00 87.91 41 CYS B C 1
ATOM 3102 O O . CYS B 1 41 ? -34.337 -27.139 12.499 1.00 71.67 41 CYS B O 1
ATOM 3105 N N . GLY B 1 42 ? -33.034 -28.049 10.902 1.00 99.47 42 GLY B N 1
ATOM 3106 C CA . GLY B 1 42 ? -34.098 -28.197 9.937 1.00 107.29 42 GLY B CA 1
ATOM 3107 C C . GLY B 1 42 ? -34.414 -26.954 9.139 1.00 105.30 42 GLY B C 1
ATOM 3108 O O . GLY B 1 42 ? -35.299 -27.005 8.278 1.00 104.06 42 GLY B O 1
ATOM 3109 N N . LYS B 1 43 ? -33.710 -25.846 9.382 1.00 107.68 43 LYS B N 1
ATOM 3110 C CA . LYS B 1 43 ? -34.030 -24.596 8.698 1.00 95.91 43 LYS B CA 1
ATOM 3111 C C . LYS B 1 43 ? -33.821 -24.704 7.189 1.00 83.21 43 LYS B C 1
ATOM 3112 O O . LYS B 1 43 ? -34.667 -24.254 6.408 1.00 70.73 43 LYS B O 1
ATOM 3118 N N . THR B 1 44 ? -32.702 -25.292 6.757 1.00 83.87 44 THR B N 1
ATOM 3119 C CA . THR B 1 44 ? -32.471 -25.467 5.325 1.00 86.00 44 THR B CA 1
ATOM 3120 C C . THR B 1 44 ? -33.424 -26.495 4.727 1.00 88.37 44 THR B C 1
ATOM 3121 O O . THR B 1 44 ? -33.854 -26.354 3.576 1.00 82.89 44 THR B O 1
ATOM 3125 N N . THR B 1 45 ? -33.760 -27.536 5.492 1.00 101.93 45 THR B N 1
ATOM 3126 C CA . THR B 1 45 ? -34.608 -28.605 4.970 1.00 102.93 45 THR B CA 1
ATOM 3127 C C . THR B 1 45 ? -35.967 -28.081 4.514 1.00 92.26 45 THR B C 1
ATOM 3128 O O . THR B 1 45 ? -36.444 -28.440 3.431 1.00 85.09 45 THR B O 1
ATOM 3132 N N . THR B 1 46 ? -36.618 -27.245 5.332 1.00 74.31 46 THR B N 1
ATOM 3133 C CA . THR B 1 46 ? -37.922 -26.710 4.941 1.00 86.69 46 THR B CA 1
ATOM 3134 C C . THR B 1 46 ? -37.833 -25.918 3.641 1.00 102.53 46 THR B C 1
ATOM 3135 O O . THR B 1 46 ? -38.720 -26.021 2.784 1.00 105.34 46 THR B O 1
ATOM 3139 N N . LEU B 1 47 ? -36.773 -25.122 3.481 1.00 93.09 47 LEU B N 1
ATOM 3140 C CA . LEU B 1 47 ? -36.612 -24.330 2.265 1.00 86.32 47 LEU B CA 1
ATOM 3141 C C . LEU B 1 47 ? -36.566 -25.222 1.029 1.00 91.62 47 LEU B C 1
ATOM 3142 O O . LEU B 1 47 ? -37.244 -24.954 0.029 1.00 92.32 47 LEU B O 1
ATOM 3147 N N . ARG B 1 48 ? -35.762 -26.288 1.078 1.00 89.02 48 ARG B N 1
ATOM 3148 C CA . ARG B 1 48 ? -35.722 -27.245 -0.024 1.00 91.29 48 ARG B CA 1
ATOM 3149 C C . ARG B 1 48 ? -37.086 -27.873 -0.280 1.00 94.95 48 ARG B C 1
ATOM 3150 O O . ARG B 1 48 ? -37.385 -28.269 -1.413 1.00 90.86 48 ARG B O 1
ATOM 3152 N N . MET B 1 49 ? -37.928 -27.969 0.753 1.00 105.71 49 MET B N 1
ATOM 3153 C CA . MET B 1 49 ? -39.251 -28.563 0.587 1.00 105.54 49 MET B CA 1
ATOM 3154 C C . MET B 1 49 ? -40.239 -27.571 -0.007 1.00 105.65 49 MET B C 1
ATOM 3155 O O . MET B 1 49 ? -41.103 -27.954 -0.805 1.00 123.14 49 MET B O 1
ATOM 3160 N N . VAL B 1 50 ? -40.136 -26.299 0.377 1.00 97.01 50 VAL B N 1
ATOM 3161 C CA . VAL B 1 50 ? -40.948 -25.274 -0.269 1.00 92.62 50 VAL B CA 1
ATOM 3162 C C . VAL B 1 50 ? -40.575 -25.162 -1.739 1.00 101.72 50 VAL B C 1
ATOM 3163 O O . VAL B 1 50 ? -41.437 -24.944 -2.601 1.00 108.20 50 VAL B O 1
ATOM 3167 N N . ALA B 1 51 ? -39.284 -25.310 -2.049 1.00 100.21 51 ALA B N 1
ATOM 3168 C CA . ALA B 1 51 ? -38.827 -25.250 -3.431 1.00 92.04 51 ALA B CA 1
ATOM 3169 C C . ALA B 1 51 ? -39.195 -26.504 -4.211 1.00 86.77 51 ALA B C 1
ATOM 3170 O O . ALA B 1 51 ? -39.278 -26.450 -5.442 1.00 97.09 51 ALA B O 1
ATOM 3172 N N . GLY B 1 52 ? -39.420 -27.621 -3.527 1.00 80.78 52 GLY B N 1
ATOM 3173 C CA . GLY B 1 52 ? -39.699 -28.869 -4.202 1.00 89.49 52 GLY B CA 1
ATOM 3174 C C . GLY B 1 52 ? -38.496 -29.750 -4.455 1.00 82.91 52 GLY B C 1
ATOM 3175 O O . GLY B 1 52 ? -38.564 -30.631 -5.319 1.00 108.73 52 GLY B O 1
ATOM 3176 N N . LEU B 1 53 ? -37.393 -29.547 -3.736 1.00 90.91 53 LEU B N 1
ATOM 3177 C CA . LEU B 1 53 ? -36.200 -30.351 -3.956 1.00 100.79 53 LEU B CA 1
ATOM 3178 C C . LEU B 1 53 ? -36.175 -31.582 -3.065 1.00 111.35 53 LEU B C 1
ATOM 3179 O O . LEU B 1 53 ? -35.535 -32.585 -3.406 1.00 123.78 53 LEU B O 1
ATOM 3184 N N . GLU B 1 54 ? -36.860 -31.520 -1.931 1.00 102.51 54 GLU B N 1
ATOM 3185 C CA . GLU B 1 54 ? -37.131 -32.681 -1.107 1.00 106.00 54 GLU B CA 1
ATOM 3186 C C . GLU B 1 54 ? -38.637 -32.867 -1.036 1.00 115.00 54 GLU B C 1
ATOM 3187 O O . GLU B 1 54 ? -39.402 -31.899 -1.076 1.00 126.01 54 GLU B O 1
ATOM 3193 N N . GLU B 1 55 ? -39.057 -34.119 -0.946 1.00 88.88 55 GLU B N 1
ATOM 3194 C CA . GLU B 1 55 ? -40.475 -34.397 -0.861 1.00 103.25 55 GLU B CA 1
ATOM 3195 C C . GLU B 1 55 ? -40.949 -34.180 0.570 1.00 106.18 55 GLU B C 1
ATOM 3196 O O . GLU B 1 55 ? -40.174 -34.251 1.526 1.00 90.32 55 GLU B O 1
ATOM 3202 N N . ILE B 1 56 ? -42.236 -33.893 0.711 1.00 113.26 56 ILE B N 1
ATOM 3203 C CA . ILE B 1 56 ? -42.831 -33.650 2.017 1.00 108.36 56 ILE B CA 1
ATOM 3204 C C . ILE B 1 56 ? -43.439 -34.957 2.505 1.00 119.10 56 ILE B C 1
ATOM 3205 O O . ILE B 1 56 ? -44.413 -35.456 1.928 1.00 137.01 56 ILE B O 1
ATOM 3210 N N . THR B 1 57 ? -42.847 -35.511 3.569 1.00 112.40 57 THR B N 1
ATOM 3211 C CA . THR B 1 57 ? -43.342 -36.756 4.148 1.00 124.14 57 THR B CA 1
ATOM 3212 C C . THR B 1 57 ? -44.780 -36.610 4.629 1.00 114.30 57 THR B C 1
ATOM 3213 O O . THR B 1 57 ? -45.625 -37.467 4.355 1.00 122.83 57 THR B O 1
ATOM 3217 N N . GLU B 1 58 ? -45.078 -35.532 5.352 1.00 106.92 58 GLU B N 1
ATOM 3218 C CA . GLU B 1 58 ? -46.404 -35.325 5.914 1.00 105.74 58 GLU B CA 1
ATOM 3219 C C . GLU B 1 58 ? -46.663 -33.833 6.057 1.00 107.61 58 GLU B C 1
ATOM 3220 O O . GLU B 1 58 ? -45.747 -33.053 6.326 1.00 116.18 58 GLU B O 1
ATOM 3226 N N . GLY B 1 59 ? -47.915 -33.444 5.867 1.00 106.10 59 GLY B N 1
ATOM 3227 C CA . GLY B 1 59 ? -48.331 -32.063 5.983 1.00 104.98 59 GLY B CA 1
ATOM 3228 C C . GLY B 1 59 ? -48.806 -31.518 4.652 1.00 105.15 59 GLY B C 1
ATOM 3229 O O . GLY B 1 59 ? -48.875 -32.222 3.645 1.00 106.30 59 GLY B O 1
ATOM 3230 N N . GLU B 1 60 ? -49.137 -30.229 4.665 1.00 104.25 60 GLU B N 1
ATOM 3231 C CA . GLU B 1 60 ? -49.583 -29.548 3.461 1.00 114.14 60 GLU B CA 1
ATOM 3232 C C . GLU B 1 60 ? -48.814 -28.254 3.251 1.00 113.55 60 GLU B C 1
ATOM 3233 O O . GLU B 1 60 ? -48.422 -27.575 4.204 1.00 100.23 60 GLU B O 1
ATOM 3239 N N . LEU B 1 61 ? -48.630 -27.913 1.979 1.00 109.55 61 LEU B N 1
ATOM 3240 C CA . LEU B 1 61 ? -47.898 -26.727 1.560 1.00 100.56 61 LEU B CA 1
ATOM 3241 C C . LEU B 1 61 ? -48.732 -26.042 0.494 1.00 105.03 61 LEU B C 1
ATOM 3242 O O . LEU B 1 61 ? -49.076 -26.660 -0.517 1.00 122.07 61 LEU B O 1
ATOM 3247 N N . TYR B 1 62 ? -49.077 -24.784 0.725 1.00 98.80 62 TYR B N 1
ATOM 3248 C CA . TYR B 1 62 ? -49.862 -24.016 -0.224 1.00 103.78 62 TYR B CA 1
ATOM 3249 C C . TYR B 1 62 ? -49.086 -22.776 -0.627 1.00 99.31 62 TYR B C 1
ATOM 3250 O O . TYR B 1 62 ? -48.427 -22.149 0.206 1.00 95.13 62 TYR B O 1
ATOM 3259 N N . ILE B 1 63 ? -49.149 -22.444 -1.913 1.00 99.08 63 ILE B N 1
ATOM 3260 C CA . ILE B 1 63 ? -48.661 -21.174 -2.432 1.00 117.32 63 ILE B CA 1
ATOM 3261 C C . ILE B 1 63 ? -49.878 -20.457 -2.988 1.00 127.00 63 ILE B C 1
ATOM 3262 O O . ILE B 1 63 ? -50.492 -20.925 -3.955 1.00 104.68 63 ILE B O 1
ATOM 3267 N N . GLY B 1 64 ? -50.228 -19.331 -2.379 1.00 135.56 64 GLY B N 1
ATOM 3268 C CA . GLY B 1 64 ? -51.501 -18.705 -2.657 1.00 143.03 64 GLY B CA 1
ATOM 3269 C C . GLY B 1 64 ? -52.633 -19.582 -2.163 1.00 154.87 64 GLY B C 1
ATOM 3270 O O . GLY B 1 64 ? -52.802 -19.769 -0.954 1.00 160.18 64 GLY B O 1
ATOM 3271 N N . ASP B 1 65 ? -53.406 -20.141 -3.088 1.00 159.33 65 ASP B N 1
ATOM 3272 C CA . ASP B 1 65 ? -54.480 -21.065 -2.762 1.00 171.01 65 ASP B CA 1
ATOM 3273 C C . ASP B 1 65 ? -54.188 -22.501 -3.168 1.00 165.22 65 ASP B C 1
ATOM 3274 O O . ASP B 1 65 ? -54.927 -23.403 -2.757 1.00 173.20 65 ASP B O 1
ATOM 3279 N N . LYS B 1 66 ? -53.131 -22.736 -3.940 1.00 148.14 66 LYS B N 1
ATOM 3280 C CA . LYS B 1 66 ? -52.906 -24.013 -4.605 1.00 134.37 66 LYS B CA 1
ATOM 3281 C C . LYS B 1 66 ? -52.038 -24.920 -3.734 1.00 120.08 66 LYS B C 1
ATOM 3282 O O . LYS B 1 66 ? -51.047 -24.471 -3.151 1.00 119.28 66 LYS B O 1
ATOM 3288 N N . LEU B 1 67 ? -52.415 -26.195 -3.646 1.00 118.89 67 LEU B N 1
ATOM 3289 C CA . LEU B 1 67 ? -51.616 -27.169 -2.915 1.00 122.46 67 LEU B CA 1
ATOM 3290 C C . LEU B 1 67 ? -50.528 -27.710 -3.831 1.00 131.34 67 LEU B C 1
ATOM 3291 O O . LEU B 1 67 ? -50.803 -28.168 -4.943 1.00 133.66 67 LEU B O 1
ATOM 3296 N N . VAL B 1 68 ? -49.283 -27.647 -3.373 1.00 104.75 68 VAL B N 1
ATOM 3297 C CA . VAL B 1 68 ? -48.154 -27.865 -4.259 1.00 108.37 68 VAL B CA 1
ATOM 3298 C C . VAL B 1 68 ? -47.231 -28.976 -3.768 1.00 111.29 68 VAL B C 1
ATOM 3299 O O . VAL B 1 68 ? -46.096 -29.072 -4.229 1.00 118.65 68 VAL B O 1
ATOM 3303 N N . ASN B 1 69 ? -47.671 -29.778 -2.787 1.00 111.24 69 ASN B N 1
ATOM 3304 C CA . ASN B 1 69 ? -46.810 -30.829 -2.238 1.00 113.26 69 ASN B CA 1
ATOM 3305 C C . ASN B 1 69 ? -46.266 -31.742 -3.331 1.00 121.01 69 ASN B C 1
ATOM 3306 O O . ASN B 1 69 ? -45.140 -32.245 -3.225 1.00 99.22 69 ASN B O 1
ATOM 3311 N N . ASP B 1 70 ? -47.046 -31.969 -4.385 1.00 119.58 70 ASP B N 1
ATOM 3312 C CA . ASP B 1 70 ? -46.659 -32.851 -5.477 1.00 116.71 70 ASP B CA 1
ATOM 3313 C C . ASP B 1 70 ? -46.540 -32.082 -6.789 1.00 113.74 70 ASP B C 1
ATOM 3314 O O . ASP B 1 70 ? -46.808 -32.622 -7.864 1.00 124.35 70 ASP B O 1
ATOM 3319 N N . VAL B 1 71 ? -46.160 -30.811 -6.710 1.00 112.53 71 VAL B N 1
ATOM 3320 C CA . VAL B 1 71 ? -45.960 -29.972 -7.884 1.00 116.13 71 VAL B CA 1
ATOM 3321 C C . VAL B 1 71 ? -44.465 -29.852 -8.138 1.00 111.65 71 VAL B C 1
ATOM 3322 O O . VAL B 1 71 ? -43.685 -29.603 -7.211 1.00 96.25 71 VAL B O 1
ATOM 3326 N N . ALA B 1 72 ? -44.068 -30.055 -9.390 1.00 106.62 72 ALA B N 1
ATOM 3327 C CA . ALA B 1 72 ? -42.662 -29.978 -9.748 1.00 100.67 72 ALA B CA 1
ATOM 3328 C C . ALA B 1 72 ? -42.115 -28.580 -9.472 1.00 105.16 72 ALA B C 1
ATOM 3329 O O . ALA B 1 72 ? -42.844 -27.590 -9.606 1.00 103.53 72 ALA B O 1
ATOM 3331 N N . PRO B 1 73 ? -40.847 -28.469 -9.065 1.00 106.60 73 PRO B N 1
ATOM 3332 C CA . PRO B 1 73 ? -40.271 -27.145 -8.764 1.00 105.10 73 PRO B CA 1
ATOM 3333 C C . PRO B 1 73 ? -40.471 -26.124 -9.871 1.00 112.64 73 PRO B C 1
ATOM 3334 O O . PRO B 1 73 ? -40.691 -24.941 -9.589 1.00 115.82 73 PRO B O 1
ATOM 3338 N N . LYS B 1 74 ? -40.400 -26.558 -11.131 1.00 116.12 74 LYS B N 1
ATOM 3339 C CA . LYS B 1 74 ? -40.499 -25.620 -12.242 1.00 121.76 74 LYS B CA 1
ATOM 3340 C C . LYS B 1 74 ? -41.899 -25.029 -12.358 1.00 119.74 74 LYS B C 1
ATOM 3341 O O . LYS B 1 74 ? -42.057 -23.904 -12.850 1.00 107.59 74 LYS B O 1
ATOM 3347 N N . ASP B 1 75 ? -42.918 -25.741 -11.871 1.00 122.15 75 ASP B N 1
ATOM 3348 C CA . ASP B 1 75 ? -44.301 -25.290 -11.962 1.00 120.31 75 ASP B CA 1
ATOM 3349 C C . ASP B 1 75 ? -44.777 -24.524 -10.726 1.00 122.38 75 ASP B C 1
ATOM 3350 O O . ASP B 1 75 ? -45.990 -24.446 -10.500 1.00 121.05 75 ASP B O 1
ATOM 3355 N N . ARG B 1 76 ? -43.868 -23.965 -9.920 1.00 112.19 76 ARG B N 1
ATOM 3356 C CA . ARG B 1 76 ? -44.278 -23.235 -8.723 1.00 101.94 76 ARG B CA 1
ATOM 3357 C C . ARG B 1 76 ? -44.110 -21.723 -8.829 1.00 107.54 76 ARG B C 1
ATOM 3358 O O . ARG B 1 76 ? -44.545 -21.010 -7.920 1.00 111.50 76 ARG B O 1
ATOM 3366 N N . ASP B 1 77 ? -43.541 -21.216 -9.922 1.00 115.33 77 ASP B N 1
ATOM 3367 C CA . ASP B 1 77 ? -43.248 -19.789 -10.097 1.00 127.68 77 ASP B CA 1
ATOM 3368 C C . ASP B 1 77 ? -42.505 -19.235 -8.882 1.00 128.74 77 ASP B C 1
ATOM 3369 O O . ASP B 1 77 ? -42.929 -18.276 -8.233 1.00 133.66 77 ASP B O 1
ATOM 3374 N N . ILE B 1 78 ? -41.367 -19.856 -8.587 1.00 126.22 78 ILE B N 1
ATOM 3375 C CA . ILE B 1 78 ? -40.531 -19.462 -7.463 1.00 121.98 78 ILE B CA 1
ATOM 3376 C C . ILE B 1 78 ? -39.108 -19.271 -7.962 1.00 116.19 78 ILE B C 1
ATOM 3377 O O . ILE B 1 78 ? -38.611 -20.059 -8.774 1.00 123.99 78 ILE B O 1
ATOM 3382 N N . ALA B 1 79 ? -38.458 -18.213 -7.484 1.00 113.26 79 ALA B N 1
ATOM 3383 C CA . ALA B 1 79 ? -37.045 -17.976 -7.741 1.00 104.61 79 ALA B CA 1
ATOM 3384 C C . ALA B 1 79 ? -36.255 -18.461 -6.536 1.00 103.56 79 ALA B C 1
ATOM 3385 O O . ALA B 1 79 ? -36.581 -18.122 -5.394 1.00 111.22 79 ALA B O 1
ATOM 3387 N N . MET B 1 80 ? -35.223 -19.256 -6.801 1.00 99.17 80 MET B N 1
ATOM 3388 C CA . MET B 1 80 ? -34.423 -19.914 -5.783 1.00 91.25 80 MET B CA 1
ATOM 3389 C C . MET B 1 80 ? -32.958 -19.539 -5.962 1.00 95.91 80 MET B C 1
ATOM 3390 O O . MET B 1 80 ? -32.423 -19.604 -7.074 1.00 102.60 80 MET B O 1
ATOM 3395 N N . VAL B 1 81 ? -32.319 -19.127 -4.871 1.00 91.44 81 VAL B N 1
ATOM 3396 C CA . VAL B 1 81 ? -30.871 -19.005 -4.800 1.00 86.42 81 VAL B CA 1
ATOM 3397 C C . VAL B 1 81 ? -30.382 -19.875 -3.640 1.00 80.56 81 VAL B C 1
ATOM 3398 O O . VAL B 1 81 ? -30.728 -19.636 -2.476 1.00 100.21 81 VAL B O 1
ATOM 3402 N N . PHE B 1 82 ? -29.671 -20.951 -3.953 1.00 78.00 82 PHE B N 1
ATOM 3403 C CA . PHE B 1 82 ? -29.064 -21.729 -2.877 1.00 102.66 82 PHE B CA 1
ATOM 3404 C C . PHE B 1 82 ? -27.560 -21.724 -3.057 1.00 124.52 82 PHE B C 1
ATOM 3405 O O . PHE B 1 82 ? -27.024 -21.209 -4.049 1.00 134.85 82 PHE B O 1
ATOM 3413 N N . GLN B 1 83 ? -26.886 -22.356 -2.104 1.00 122.22 83 GLN B N 1
ATOM 3414 C CA . GLN B 1 83 ? -25.441 -22.340 -2.156 1.00 113.75 83 GLN B CA 1
ATOM 3415 C C . GLN B 1 83 ? -24.891 -23.291 -3.199 1.00 128.07 83 GLN B C 1
ATOM 3416 O O . GLN B 1 83 ? -23.670 -23.365 -3.347 1.00 135.93 83 GLN B O 1
ATOM 3418 N N . ASN B 1 84 ? -25.730 -24.035 -3.911 1.00 131.06 84 ASN B N 1
ATOM 3419 C CA . ASN B 1 84 ? -25.272 -24.720 -5.117 1.00 134.70 84 ASN B CA 1
ATOM 3420 C C . ASN B 1 84 ? -25.496 -23.855 -6.348 1.00 133.64 84 ASN B C 1
ATOM 3421 O O . ASN B 1 84 ? -26.044 -24.325 -7.353 1.00 141.81 84 ASN B O 1
ATOM 3426 N N . TYR B 1 85 ? -25.054 -22.593 -6.315 1.00 130.61 85 TYR B N 1
ATOM 3427 C CA . TYR B 1 85 ? -25.510 -21.638 -7.324 1.00 127.66 85 TYR B CA 1
ATOM 3428 C C . TYR B 1 85 ? -25.053 -22.039 -8.720 1.00 142.58 85 TYR B C 1
ATOM 3429 O O . TYR B 1 85 ? -25.840 -21.987 -9.671 1.00 141.92 85 TYR B O 1
ATOM 3438 N N . ALA B 1 86 ? -23.787 -22.429 -8.860 1.00 155.73 86 ALA B N 1
ATOM 3439 C CA . ALA B 1 86 ? -23.302 -23.226 -9.990 1.00 163.34 86 ALA B CA 1
ATOM 3440 C C . ALA B 1 86 ? -23.709 -22.660 -11.357 1.00 157.45 86 ALA B C 1
ATOM 3441 O O . ALA B 1 86 ? -24.546 -23.210 -12.074 1.00 158.77 86 ALA B O 1
ATOM 3443 N N . LEU B 1 87 ? -23.124 -21.510 -11.681 1.00 147.28 87 LEU B N 1
ATOM 3444 C CA . LEU B 1 87 ? -23.289 -20.937 -13.013 1.00 134.50 87 LEU B CA 1
ATOM 3445 C C . LEU B 1 87 ? -22.584 -21.800 -14.057 1.00 137.46 87 LEU B C 1
ATOM 3446 O O . LEU B 1 87 ? -21.639 -22.532 -13.752 1.00 142.89 87 LEU B O 1
ATOM 3451 N N . TYR B 1 88 ? -23.072 -21.725 -15.296 1.00 134.72 88 TYR B N 1
ATOM 3452 C CA . TYR B 1 88 ? -22.514 -22.506 -16.399 1.00 131.54 88 TYR B CA 1
ATOM 3453 C C . TYR B 1 88 ? -21.171 -21.926 -16.839 1.00 114.98 88 TYR B C 1
ATOM 3454 O O . TYR B 1 88 ? -21.089 -20.734 -17.147 1.00 113.52 88 TYR B O 1
ATOM 3463 N N . PRO B 1 89 ? -20.108 -22.739 -16.886 1.00 117.84 89 PRO B N 1
ATOM 3464 C CA . PRO B 1 89 ? -18.750 -22.186 -17.043 1.00 129.79 89 PRO B CA 1
ATOM 3465 C C . PRO B 1 89 ? -18.500 -21.440 -18.346 1.00 138.20 89 PRO B C 1
ATOM 3466 O O . PRO B 1 89 ? -17.776 -20.437 -18.343 1.00 137.25 89 PRO B O 1
ATOM 3470 N N . HIS B 1 90 ? -19.059 -21.898 -19.464 1.00 136.49 90 HIS B N 1
ATOM 3471 C CA . HIS B 1 90 ? -18.736 -21.345 -20.778 1.00 127.76 90 HIS B CA 1
ATOM 3472 C C . HIS B 1 90 ? -19.833 -20.426 -21.298 1.00 122.09 90 HIS B C 1
ATOM 3473 O O . HIS B 1 90 ? -20.130 -20.403 -22.497 1.00 127.73 90 HIS B O 1
ATOM 3480 N N . MET B 1 91 ? -20.437 -19.643 -20.408 1.00 117.01 91 MET B N 1
ATOM 3481 C CA . MET B 1 91 ? -21.440 -18.657 -20.773 1.00 121.64 91 MET B CA 1
ATOM 3482 C C . MET B 1 91 ? -21.053 -17.309 -20.181 1.00 130.75 91 MET B C 1
ATOM 3483 O O . MET B 1 91 ? -20.476 -17.235 -19.092 1.00 124.23 91 MET B O 1
ATOM 3488 N N . SER B 1 92 ? -21.381 -16.242 -20.905 1.00 133.80 92 SER B N 1
ATOM 3489 C CA . SER B 1 92 ? -21.099 -14.896 -20.434 1.00 125.81 92 SER B CA 1
ATOM 3490 C C . SER B 1 92 ? -21.944 -14.584 -19.201 1.00 115.67 92 SER B C 1
ATOM 3491 O O . SER B 1 92 ? -22.937 -15.257 -18.913 1.00 122.70 92 SER B O 1
ATOM 3494 N N . VAL B 1 93 ? -21.502 -13.575 -18.443 1.00 115.59 93 VAL B N 1
ATOM 3495 C CA . VAL B 1 93 ? -22.261 -13.114 -17.279 1.00 122.83 93 VAL B CA 1
ATOM 3496 C C . VAL B 1 93 ? -23.695 -12.775 -17.667 1.00 124.44 93 VAL B C 1
ATOM 3497 O O . VAL B 1 93 ? -24.650 -13.141 -16.968 1.00 115.70 93 VAL B O 1
ATOM 3501 N N . PHE B 1 94 ? -23.861 -12.074 -18.794 1.00 127.80 94 PHE B N 1
ATOM 3502 C CA . PHE B 1 94 ? -25.194 -11.718 -19.275 1.00 125.20 94 PHE B CA 1
ATOM 3503 C C . PHE B 1 94 ? -26.041 -12.963 -19.505 1.00 126.95 94 PHE B C 1
ATOM 3504 O O . PHE B 1 94 ? -27.102 -13.136 -18.894 1.00 120.94 94 PHE B O 1
ATOM 3512 N N . ASP B 1 95 ? -25.585 -13.841 -20.401 1.00 139.49 95 ASP B N 1
ATOM 3513 C CA . ASP B 1 95 ? -26.345 -15.044 -20.721 1.00 139.87 95 ASP B CA 1
ATOM 3514 C C . ASP B 1 95 ? -26.587 -15.910 -19.491 1.00 129.95 95 ASP B C 1
ATOM 3515 O O . ASP B 1 95 ? -27.595 -16.624 -19.428 1.00 129.48 95 ASP B O 1
ATOM 3520 N N . ASN B 1 96 ? -25.682 -15.870 -18.508 1.00 120.59 96 ASN B N 1
ATOM 3521 C CA . ASN B 1 96 ? -25.867 -16.638 -17.285 1.00 113.94 96 ASN B CA 1
ATOM 3522 C C . ASN B 1 96 ? -26.929 -16.024 -16.384 1.00 121.08 96 ASN B C 1
ATOM 3523 O O . ASN B 1 96 ? -27.453 -16.713 -15.503 1.00 128.01 96 ASN B O 1
ATOM 3528 N N . MET B 1 97 ? -27.233 -14.743 -16.562 1.00 120.13 97 MET B N 1
ATOM 3529 C CA . MET B 1 97 ? -28.340 -14.106 -15.865 1.00 109.91 97 MET B CA 1
ATOM 3530 C C . MET B 1 97 ? -29.616 -14.051 -16.692 1.00 106.13 97 MET B C 1
ATOM 3531 O O . MET B 1 97 ? -30.687 -13.772 -16.141 1.00 117.11 97 MET B O 1
ATOM 3536 N N . ALA B 1 98 ? -29.519 -14.318 -17.991 1.00 100.82 98 ALA B N 1
ATOM 3537 C CA . ALA B 1 98 ? -30.605 -14.179 -18.949 1.00 111.18 98 ALA B CA 1
ATOM 3538 C C . ALA B 1 98 ? -31.367 -15.476 -19.181 1.00 129.40 98 ALA B C 1
ATOM 3539 O O . ALA B 1 98 ? -32.063 -15.598 -20.192 1.00 129.95 98 ALA B O 1
ATOM 3541 N N . PHE B 1 99 ? -31.256 -16.451 -18.275 1.00 143.39 99 PHE B N 1
ATOM 3542 C CA . PHE B 1 99 ? -31.902 -17.742 -18.477 1.00 153.98 99 PHE B CA 1
ATOM 3543 C C . PHE B 1 99 ? -33.408 -17.728 -18.201 1.00 153.84 99 PHE B C 1
ATOM 3544 O O . PHE B 1 99 ? -33.988 -18.786 -17.921 1.00 157.17 99 PHE B O 1
ATOM 3552 N N . GLY B 1 100 ? -34.050 -16.561 -18.255 1.00 145.42 100 GLY B N 1
ATOM 3553 C CA . GLY B 1 100 ? -35.488 -16.484 -18.112 1.00 126.63 100 GLY B CA 1
ATOM 3554 C C . GLY B 1 100 ? -36.158 -16.880 -19.413 1.00 137.21 100 GLY B C 1
ATOM 3555 O O . GLY B 1 100 ? -36.891 -16.089 -20.016 1.00 140.78 100 GLY B O 1
ATOM 3556 N N . LEU B 1 101 ? -35.883 -18.106 -19.860 1.00 140.70 101 LEU B N 1
ATOM 3557 C CA . LEU B 1 101 ? -36.494 -18.700 -21.047 1.00 133.12 101 LEU B CA 1
ATOM 3558 C C . LEU B 1 101 ? -36.153 -17.900 -22.300 1.00 128.65 101 LEU B C 1
ATOM 3559 O O . LEU B 1 101 ? -36.361 -18.365 -23.421 1.00 127.37 101 LEU B O 1
ATOM 3564 N N . PRO B 1 107 ? -40.325 -14.759 -22.260 1.00 120.11 107 PRO B N 1
ATOM 3565 C CA . PRO B 1 107 ? -38.979 -14.177 -22.199 1.00 124.56 107 PRO B CA 1
ATOM 3566 C C . PRO B 1 107 ? -38.970 -12.720 -22.632 1.00 122.31 107 PRO B C 1
ATOM 3567 O O . PRO B 1 107 ? -38.602 -11.860 -21.833 1.00 101.17 107 PRO B O 1
ATOM 3571 N N . LYS B 1 108 ? -39.371 -12.454 -23.878 1.00 132.31 108 LYS B N 1
ATOM 3572 C CA . LYS B 1 108 ? -39.383 -11.098 -24.425 1.00 133.45 108 LYS B CA 1
ATOM 3573 C C . LYS B 1 108 ? -37.982 -10.477 -24.378 1.00 124.31 108 LYS B C 1
ATOM 3574 O O . LYS B 1 108 ? -37.674 -9.628 -23.549 1.00 111.78 108 LYS B O 1
ATOM 3576 N N . ASP B 1 109 ? -37.112 -10.995 -25.238 1.00 132.74 109 ASP B N 1
ATOM 3577 C CA . ASP B 1 109 ? -35.781 -10.413 -25.356 1.00 133.13 109 ASP B CA 1
ATOM 3578 C C . ASP B 1 109 ? -35.872 -8.941 -25.764 1.00 139.64 109 ASP B C 1
ATOM 3579 O O . ASP B 1 109 ? -36.886 -8.468 -26.284 1.00 149.33 109 ASP B O 1
ATOM 3581 N N . GLU B 1 110 ? -34.780 -8.221 -25.514 1.00 134.05 110 GLU B N 1
ATOM 3582 C CA . GLU B 1 110 ? -34.524 -6.795 -25.710 1.00 129.62 110 GLU B CA 1
ATOM 3583 C C . GLU B 1 110 ? -35.215 -5.943 -24.648 1.00 132.38 110 GLU B C 1
ATOM 3584 O O . GLU B 1 110 ? -34.919 -4.753 -24.548 1.00 129.97 110 GLU B O 1
ATOM 3590 N N . ILE B 1 111 ? -36.105 -6.508 -23.838 1.00 136.41 111 ILE B N 1
ATOM 3591 C CA . ILE B 1 111 ? -36.456 -5.893 -22.569 1.00 143.29 111 ILE B CA 1
ATOM 3592 C C . ILE B 1 111 ? -35.743 -6.661 -21.459 1.00 147.80 111 ILE B C 1
ATOM 3593 O O . ILE B 1 111 ? -35.392 -6.061 -20.433 1.00 147.72 111 ILE B O 1
ATOM 3598 N N . LYS B 1 112 ? -35.407 -7.925 -21.714 1.00 147.25 112 LYS B N 1
ATOM 3599 C CA . LYS B 1 112 ? -34.672 -8.737 -20.742 1.00 120.63 112 LYS B CA 1
ATOM 3600 C C . LYS B 1 112 ? -33.389 -8.065 -20.397 1.00 121.90 112 LYS B C 1
ATOM 3601 O O . LYS B 1 112 ? -32.962 -8.073 -19.254 1.00 108.40 112 LYS B O 1
ATOM 3603 N N . ARG B 1 113 ? -32.769 -7.468 -21.395 1.00 136.78 113 ARG B N 1
ATOM 3604 C CA . ARG B 1 113 ? -31.506 -6.797 -21.189 1.00 146.89 113 ARG B CA 1
ATOM 3605 C C . ARG B 1 113 ? -31.611 -5.640 -20.244 1.00 150.79 113 ARG B C 1
ATOM 3606 O O . ARG B 1 113 ? -30.731 -5.423 -19.433 1.00 151.15 113 ARG B O 1
ATOM 3608 N N . ARG B 1 114 ? -32.679 -4.876 -20.364 1.00 149.33 114 ARG B N 1
ATOM 3609 C CA . ARG B 1 114 ? -32.833 -3.714 -19.531 1.00 133.90 114 ARG B CA 1
ATOM 3610 C C . ARG B 1 114 ? -32.889 -4.162 -18.103 1.00 135.21 114 ARG B C 1
ATOM 3611 O O . ARG B 1 114 ? -32.221 -3.601 -17.247 1.00 133.56 114 ARG B O 1
ATOM 3613 N N . VAL B 1 115 ? -33.683 -5.188 -17.838 1.00 137.65 115 VAL B N 1
ATOM 3614 C CA . VAL B 1 115 ? -33.842 -5.612 -16.463 1.00 138.33 115 VAL B CA 1
ATOM 3615 C C . VAL B 1 115 ? -32.528 -6.177 -15.960 1.00 135.99 115 VAL B C 1
ATOM 3616 O O . VAL B 1 115 ? -32.156 -5.963 -14.815 1.00 136.71 115 VAL B O 1
ATOM 3620 N N . LEU B 1 116 ? -31.819 -6.894 -16.809 1.00 134.76 116 LEU B N 1
ATOM 3621 C CA . LEU B 1 116 ? -30.542 -7.456 -16.420 1.00 136.18 116 LEU B CA 1
ATOM 3622 C C . LEU B 1 116 ? -29.463 -6.416 -16.171 1.00 136.17 116 LEU B C 1
ATOM 3623 O O . LEU B 1 116 ? -28.592 -6.615 -15.346 1.00 131.59 116 LEU B O 1
ATOM 3628 N N . GLU B 1 117 ? -29.483 -5.327 -16.917 1.00 129.34 117 GLU B N 1
ATOM 3629 C CA . GLU B 1 117 ? -28.506 -4.283 -16.705 1.00 121.08 117 GLU B CA 1
ATOM 3630 C C . GLU B 1 117 ? -28.838 -3.600 -15.414 1.00 107.96 117 GLU B C 1
ATOM 3631 O O . GLU B 1 117 ? -27.965 -3.113 -14.726 1.00 99.73 117 GLU B O 1
ATOM 3637 N N . ALA B 1 118 ? -30.111 -3.594 -15.059 1.00 110.77 118 ALA B N 1
ATOM 3638 C CA . ALA B 1 118 ? -30.514 -2.981 -13.823 1.00 111.98 118 ALA B CA 1
ATOM 3639 C C . ALA B 1 118 ? -29.928 -3.725 -12.676 1.00 120.40 118 ALA B C 1
ATOM 3640 O O . ALA B 1 118 ? -29.829 -3.163 -11.623 1.00 123.17 118 ALA B O 1
ATOM 3642 N N . ALA B 1 119 ? -29.540 -4.979 -12.865 1.00 124.08 119 ALA B N 1
ATOM 3643 C CA . ALA B 1 119 ? -28.862 -5.723 -11.816 1.00 129.12 119 ALA B CA 1
ATOM 3644 C C . ALA B 1 119 ? -27.557 -5.066 -11.455 1.00 133.55 119 ALA B C 1
ATOM 3645 O O . ALA B 1 119 ? -26.773 -5.625 -10.716 1.00 138.99 119 ALA B O 1
ATOM 3647 N N . LYS B 1 120 ? -27.262 -3.931 -12.050 1.00 124.64 120 LYS B N 1
ATOM 3648 C CA . LYS B 1 120 ? -26.111 -3.137 -11.644 1.00 94.08 120 LYS B CA 1
ATOM 3649 C C . LYS B 1 120 ? -26.125 -2.873 -10.147 1.00 93.93 120 LYS B C 1
ATOM 3650 O O . LYS B 1 120 ? -25.103 -2.457 -9.589 1.00 90.87 120 LYS B O 1
ATOM 3656 N N . ILE B 1 121 ? -27.271 -3.097 -9.500 1.00 101.60 121 ILE B N 1
ATOM 3657 C CA . ILE B 1 121 ? -27.398 -2.994 -8.052 1.00 96.97 121 ILE B CA 1
ATOM 3658 C C . ILE B 1 121 ? -26.392 -3.903 -7.364 1.00 101.16 121 ILE B C 1
ATOM 3659 O O . ILE B 1 121 ? -25.941 -3.617 -6.248 1.00 97.74 121 ILE B O 1
ATOM 3664 N N . LEU B 1 122 ? -26.038 -5.014 -8.003 1.00 109.16 122 LEU B N 1
ATOM 3665 C CA . LEU B 1 122 ? -25.097 -5.980 -7.460 1.00 97.87 122 LEU B CA 1
ATOM 3666 C C . LEU B 1 122 ? -23.648 -5.616 -7.769 1.00 100.31 122 LEU B C 1
ATOM 3667 O O . LEU B 1 122 ? -22.746 -6.404 -7.469 1.00 92.49 122 LEU B O 1
ATOM 3672 N N . ASP B 1 123 ? -23.415 -4.444 -8.363 1.00 100.18 123 ASP B N 1
ATOM 3673 C CA . ASP B 1 123 ? -22.077 -3.973 -8.744 1.00 98.52 123 ASP B CA 1
ATOM 3674 C C . ASP B 1 123 ? -21.326 -5.007 -9.579 1.00 107.32 123 ASP B C 1
ATOM 3675 O O . ASP B 1 123 ? -20.166 -5.336 -9.316 1.00 123.30 123 ASP B O 1
ATOM 3680 N N . ILE B 1 124 ? -22.009 -5.546 -10.588 1.00 109.70 124 ILE B N 1
ATOM 3681 C CA . ILE B 1 124 ? -21.429 -6.496 -11.529 1.00 114.07 124 ILE B CA 1
ATOM 3682 C C . ILE B 1 124 ? -21.409 -5.955 -12.947 1.00 125.26 124 ILE B C 1
ATOM 3683 O O . ILE B 1 124 ? -20.886 -6.624 -13.851 1.00 113.90 124 ILE B O 1
ATOM 3688 N N . GLU B 1 125 ? -21.872 -4.726 -13.151 1.00 135.06 125 GLU B N 1
ATOM 3689 C CA . GLU B 1 125 ? -21.907 -4.181 -14.496 1.00 148.27 125 GLU B CA 1
ATOM 3690 C C . GLU B 1 125 ? -20.529 -4.180 -15.150 1.00 158.75 125 GLU B C 1
ATOM 3691 O O . GLU B 1 125 ? -20.433 -4.249 -16.382 1.00 165.35 125 GLU B O 1
ATOM 3697 N N . HIS B 1 126 ? -19.458 -4.084 -14.359 1.00 164.64 126 HIS B N 1
ATOM 3698 C CA . HIS B 1 126 ? -18.100 -4.099 -14.889 1.00 164.40 126 HIS B CA 1
ATOM 3699 C C . HIS B 1 126 ? -17.578 -5.507 -15.140 1.00 155.02 126 HIS B C 1
ATOM 3700 O O . HIS B 1 126 ? -16.412 -5.667 -15.524 1.00 157.96 126 HIS B O 1
ATOM 3707 N N . LEU B 1 127 ? -18.426 -6.513 -14.953 1.00 142.59 127 LEU B N 1
ATOM 3708 C CA . LEU B 1 127 ? -18.100 -7.905 -15.238 1.00 134.08 127 LEU B CA 1
ATOM 3709 C C . LEU B 1 127 ? -19.054 -8.462 -16.282 1.00 133.62 127 LEU B C 1
ATOM 3710 O O . LEU B 1 127 ? -19.090 -9.675 -16.492 1.00 126.67 127 LEU B O 1
ATOM 3715 N N . LEU B 1 128 ? -19.814 -7.602 -16.959 1.00 134.70 128 LEU B N 1
ATOM 3716 C CA . LEU B 1 128 ? -21.021 -8.043 -17.653 1.00 132.73 128 LEU B CA 1
ATOM 3717 C C . LEU B 1 128 ? -20.764 -9.020 -18.791 1.00 132.63 128 LEU B C 1
ATOM 3718 O O . LEU B 1 128 ? -21.659 -9.795 -19.153 1.00 133.76 128 LEU B O 1
ATOM 3723 N N . GLU B 1 129 ? -19.599 -8.956 -19.418 1.00 144.28 129 GLU B N 1
ATOM 3724 C CA . GLU B 1 129 ? -19.260 -9.878 -20.493 1.00 147.43 129 GLU B CA 1
ATOM 3725 C C . GLU B 1 129 ? -18.223 -10.911 -20.079 1.00 146.38 129 GLU B C 1
ATOM 3726 O O . GLU B 1 129 ? -17.725 -11.647 -20.935 1.00 142.32 129 GLU B O 1
ATOM 3732 N N . ARG B 1 130 ? -17.870 -10.963 -18.798 1.00 147.42 130 ARG B N 1
ATOM 3733 C CA . ARG B 1 130 ? -16.937 -11.951 -18.276 1.00 140.66 130 ARG B CA 1
ATOM 3734 C C . ARG B 1 130 ? -17.556 -13.349 -18.260 1.00 137.22 130 ARG B C 1
ATOM 3735 O O . ARG B 1 130 ? -18.759 -13.536 -18.464 1.00 129.85 130 ARG B O 1
ATOM 3743 N N . LYS B 1 131 ? -16.695 -14.346 -18.023 1.00 142.40 131 LYS B N 1
ATOM 3744 C CA . LYS B 1 131 ? -17.063 -15.745 -17.869 1.00 141.98 131 LYS B CA 1
ATOM 3745 C C . LYS B 1 131 ? -16.816 -16.188 -16.426 1.00 133.61 131 LYS B C 1
ATOM 3746 O O . LYS B 1 131 ? -15.963 -15.617 -15.738 1.00 141.87 131 LYS B O 1
ATOM 3752 N N . PRO B 1 132 ? -17.560 -17.185 -15.932 1.00 121.97 132 PRO B N 1
ATOM 3753 C CA . PRO B 1 132 ? -17.516 -17.511 -14.492 1.00 109.73 132 PRO B CA 1
ATOM 3754 C C . PRO B 1 132 ? -16.135 -17.789 -13.918 1.00 119.68 132 PRO B C 1
ATOM 3755 O O . PRO B 1 132 ? -15.914 -17.511 -12.732 1.00 123.67 132 PRO B O 1
ATOM 3759 N N . LYS B 1 133 ? -15.196 -18.324 -14.703 1.00 113.09 133 LYS B N 1
ATOM 3760 C CA . LYS B 1 133 ? -13.899 -18.676 -14.135 1.00 117.73 133 LYS B CA 1
ATOM 3761 C C . LYS B 1 133 ? -13.067 -17.448 -13.792 1.00 146.90 133 LYS B C 1
ATOM 3762 O O . LYS B 1 133 ? -12.201 -17.529 -12.914 1.00 145.63 133 LYS B O 1
ATOM 3768 N N . ALA B 1 134 ? -13.322 -16.305 -14.439 1.00 135.87 134 ALA B N 1
ATOM 3769 C CA . ALA B 1 134 ? -12.533 -15.116 -14.136 1.00 133.32 134 ALA B CA 1
ATOM 3770 C C . ALA B 1 134 ? -12.974 -14.447 -12.841 1.00 117.88 134 ALA B C 1
ATOM 3771 O O . ALA B 1 134 ? -12.176 -13.744 -12.213 1.00 130.00 134 ALA B O 1
ATOM 3773 N N . LEU B 1 135 ? -14.222 -14.641 -12.438 1.00 110.33 135 LEU B N 1
ATOM 3774 C CA . LEU B 1 135 ? -14.704 -14.215 -11.135 1.00 130.01 135 LEU B CA 1
ATOM 3775 C C . LEU B 1 135 ? -14.446 -15.355 -10.163 1.00 131.23 135 LEU B C 1
ATOM 3776 O O . LEU B 1 135 ? -14.257 -16.504 -10.569 1.00 129.67 135 LEU B O 1
ATOM 3781 N N . SER B 1 136 ? -14.458 -15.049 -8.870 1.00 142.18 136 SER B N 1
ATOM 3782 C CA . SER B 1 136 ? -14.438 -16.153 -7.921 1.00 154.88 136 SER B CA 1
ATOM 3783 C C . SER B 1 136 ? -14.875 -15.672 -6.554 1.00 145.40 136 SER B C 1
ATOM 3784 O O . SER B 1 136 ? -14.791 -14.483 -6.230 1.00 135.95 136 SER B O 1
ATOM 3787 N N . GLY B 1 137 ? -15.307 -16.632 -5.745 1.00 140.36 137 GLY B N 1
ATOM 3788 C CA . GLY B 1 137 ? -15.858 -16.332 -4.446 1.00 134.67 137 GLY B CA 1
ATOM 3789 C C . GLY B 1 137 ? -17.106 -15.475 -4.502 1.00 123.42 137 GLY B C 1
ATOM 3790 O O . GLY B 1 137 ? -18.180 -15.946 -4.891 1.00 118.38 137 GLY B O 1
ATOM 3791 N N . GLY B 1 138 ? -16.959 -14.203 -4.127 1.00 127.01 138 GLY B N 1
ATOM 3792 C CA . GLY B 1 138 ? -18.115 -13.334 -3.987 1.00 83.00 138 GLY B CA 1
ATOM 3793 C C . GLY B 1 138 ? -18.812 -12.964 -5.285 1.00 81.49 138 GLY B C 1
ATOM 3794 O O . GLY B 1 138 ? -20.045 -12.966 -5.356 1.00 88.80 138 GLY B O 1
ATOM 3795 N N . GLN B 1 139 ? -18.045 -12.689 -6.342 1.00 100.07 139 GLN B N 1
ATOM 3796 C CA . GLN B 1 139 ? -18.658 -12.147 -7.552 1.00 98.11 139 GLN B CA 1
ATOM 3797 C C . GLN B 1 139 ? -19.571 -13.159 -8.229 1.00 112.57 139 GLN B C 1
ATOM 3798 O O . GLN B 1 139 ? -20.656 -12.798 -8.698 1.00 108.51 139 GLN B O 1
ATOM 3804 N N . ARG B 1 140 ? -19.161 -14.426 -8.290 1.00 124.19 140 ARG B N 1
ATOM 3805 C CA . ARG B 1 140 ? -20.015 -15.431 -8.909 1.00 117.47 140 ARG B CA 1
ATOM 3806 C C . ARG B 1 140 ? -21.279 -15.695 -8.101 1.00 113.40 140 ARG B C 1
ATOM 3807 O O . ARG B 1 140 ? -22.280 -16.135 -8.675 1.00 111.76 140 ARG B O 1
ATOM 3815 N N . GLN B 1 141 ? -21.266 -15.434 -6.789 1.00 106.60 141 GLN B N 1
ATOM 3816 C CA . GLN B 1 141 ? -22.500 -15.556 -6.019 1.00 105.53 141 GLN B CA 1
ATOM 3817 C C . GLN B 1 141 ? -23.447 -14.395 -6.284 1.00 105.02 141 GLN B C 1
ATOM 3818 O O . GLN B 1 141 ? -24.667 -14.560 -6.182 1.00 110.95 141 GLN B O 1
ATOM 3824 N N . ARG B 1 142 ? -22.893 -13.241 -6.629 1.00 100.97 142 ARG B N 1
ATOM 3825 C CA . ARG B 1 142 ? -23.764 -12.088 -6.932 1.00 92.08 142 ARG B CA 1
ATOM 3826 C C . ARG B 1 142 ? -24.366 -12.319 -8.311 1.00 86.32 142 ARG B C 1
ATOM 3827 O O . ARG B 1 142 ? -25.403 -11.739 -8.597 1.00 85.14 142 ARG B O 1
ATOM 3835 N N . VAL B 1 143 ? -23.712 -13.135 -9.128 1.00 92.03 143 VAL B N 1
ATOM 3836 C CA . VAL B 1 143 ? -24.248 -13.424 -10.486 1.00 98.26 143 VAL B CA 1
ATOM 3837 C C . VAL B 1 143 ? -25.481 -14.304 -10.308 1.00 100.06 143 VAL B C 1
ATOM 3838 O O . VAL B 1 143 ? -26.505 -14.012 -10.919 1.00 95.73 143 VAL B O 1
ATOM 3842 N N . ALA B 1 144 ? -25.374 -15.325 -9.462 1.00 104.38 144 ALA B N 1
ATOM 3843 C CA . ALA B 1 144 ? -26.510 -16.230 -9.189 1.00 106.43 144 ALA B CA 1
ATOM 3844 C C . ALA B 1 144 ? -27.698 -15.402 -8.699 1.00 110.09 144 ALA B C 1
ATOM 3845 O O . ALA B 1 144 ? -28.814 -15.624 -9.180 1.00 118.28 144 ALA B O 1
ATOM 3847 N N . LEU B 1 145 ? -27.453 -14.508 -7.746 1.00 105.48 145 LEU B N 1
ATOM 3848 C CA . LEU B 1 145 ? -28.509 -13.614 -7.224 1.00 106.49 145 LEU B CA 1
ATOM 3849 C C . LEU B 1 145 ? -29.178 -12.927 -8.410 1.00 104.65 145 LEU B C 1
ATOM 3850 O O . LEU B 1 145 ? -30.380 -13.092 -8.566 1.00 112.11 145 LEU B O 1
ATOM 3855 N N . GLY B 1 146 ? -28.384 -12.279 -9.258 1.00 96.78 146 GLY B N 1
ATOM 3856 C CA . GLY B 1 146 ? -28.885 -11.551 -10.437 1.00 102.67 146 GLY B CA 1
ATOM 3857 C C . GLY B 1 146 ? -29.885 -12.352 -11.241 1.00 103.29 146 GLY B C 1
ATOM 3858 O O . GLY B 1 146 ? -30.945 -11.801 -11.550 1.00 93.89 146 GLY B O 1
ATOM 3859 N N . ARG B 1 147 ? -29.540 -13.601 -11.554 1.00 99.68 147 ARG B N 1
ATOM 3860 C CA . ARG B 1 147 ? -30.409 -14.527 -12.315 1.00 106.39 147 ARG B CA 1
ATOM 3861 C C . ARG B 1 147 ? -31.804 -14.482 -11.698 1.00 104.82 147 ARG B C 1
ATOM 3862 O O . ARG B 1 147 ? -32.746 -14.120 -12.402 1.00 101.11 147 ARG B O 1
ATOM 3870 N N . ALA B 1 148 ? -31.893 -14.760 -10.401 1.00 96.72 148 ALA B N 1
ATOM 3871 C CA . ALA B 1 148 ? -33.186 -14.777 -9.689 1.00 82.42 148 ALA B CA 1
ATOM 3872 C C . ALA B 1 148 ? -33.753 -13.366 -9.567 1.00 84.73 148 ALA B C 1
ATOM 3873 O O . ALA B 1 148 ? -34.955 -13.201 -9.691 1.00 88.89 148 ALA B O 1
ATOM 3875 N N . ILE B 1 149 ? -32.894 -12.371 -9.411 1.00 102.00 149 ILE B N 1
ATOM 3876 C CA . ILE B 1 149 ? -33.363 -10.972 -9.203 1.00 111.68 149 ILE B CA 1
ATOM 3877 C C . ILE B 1 149 ? -34.305 -10.490 -10.314 1.00 114.49 149 ILE B C 1
ATOM 3878 O O . ILE B 1 149 ? -35.247 -9.759 -10.000 1.00 118.89 149 ILE B O 1
ATOM 3883 N N . VAL B 1 150 ? -34.071 -10.858 -11.568 1.00 104.94 150 VAL B N 1
ATOM 3884 C CA . VAL B 1 150 ? -34.940 -10.342 -12.662 1.00 115.38 150 VAL B CA 1
ATOM 3885 C C . VAL B 1 150 ? -36.120 -11.280 -12.917 1.00 125.46 150 VAL B C 1
ATOM 3886 O O . VAL B 1 150 ? -36.654 -11.201 -14.025 1.00 127.79 150 VAL B O 1
ATOM 3890 N N . ARG B 1 151 ? -36.567 -12.088 -11.956 1.00 128.79 151 ARG B N 1
ATOM 3891 C CA . ARG B 1 151 ? -37.589 -13.036 -12.362 1.00 137.76 151 ARG B CA 1
ATOM 3892 C C . ARG B 1 151 ? -39.033 -12.632 -12.054 1.00 150.58 151 ARG B C 1
ATOM 3893 O O . ARG B 1 151 ? -39.945 -13.211 -12.659 1.00 160.31 151 ARG B O 1
ATOM 3901 N N . ASN B 1 152 ? -39.290 -11.627 -11.231 1.00 147.29 152 ASN B N 1
ATOM 3902 C CA . ASN B 1 152 ? -40.642 -11.308 -10.756 1.00 152.95 152 ASN B CA 1
ATOM 3903 C C . ASN B 1 152 ? -41.524 -12.534 -10.508 1.00 141.85 152 ASN B C 1
ATOM 3904 O O . ASN B 1 152 ? -42.507 -12.751 -11.224 1.00 130.41 152 ASN B O 1
ATOM 3909 N N . PRO B 1 153 ? -41.187 -13.362 -9.509 1.00 131.58 153 PRO B N 1
ATOM 3910 C CA . PRO B 1 153 ? -41.952 -14.582 -9.214 1.00 117.29 153 PRO B CA 1
ATOM 3911 C C . PRO B 1 153 ? -43.109 -14.351 -8.258 1.00 112.64 153 PRO B C 1
ATOM 3912 O O . PRO B 1 153 ? -43.487 -13.201 -8.017 1.00 121.73 153 PRO B O 1
ATOM 3916 N N . LYS B 1 154 ? -43.705 -15.432 -7.747 1.00 112.45 154 LYS B N 1
ATOM 3917 C CA . LYS B 1 154 ? -44.672 -15.299 -6.662 1.00 107.18 154 LYS B CA 1
ATOM 3918 C C . LYS B 1 154 ? -44.019 -15.320 -5.280 1.00 102.89 154 LYS B C 1
ATOM 3919 O O . LYS B 1 154 ? -44.541 -14.688 -4.354 1.00 104.32 154 LYS B O 1
ATOM 3921 N N . VAL B 1 155 ? -42.899 -16.024 -5.106 1.00 109.52 155 VAL B N 1
ATOM 3922 C CA . VAL B 1 155 ? -42.146 -15.989 -3.851 1.00 103.11 155 VAL B CA 1
ATOM 3923 C C . VAL B 1 155 ? -40.671 -16.244 -4.152 1.00 91.87 155 VAL B C 1
ATOM 3924 O O . VAL B 1 155 ? -40.335 -17.023 -5.048 1.00 93.41 155 VAL B O 1
ATOM 3928 N N . PHE B 1 156 ? -39.791 -15.585 -3.397 1.00 94.36 156 PHE B N 1
ATOM 3929 C CA . PHE B 1 156 ? -38.353 -15.824 -3.454 1.00 88.62 156 PHE B CA 1
ATOM 3930 C C . PHE B 1 156 ? -37.920 -16.780 -2.35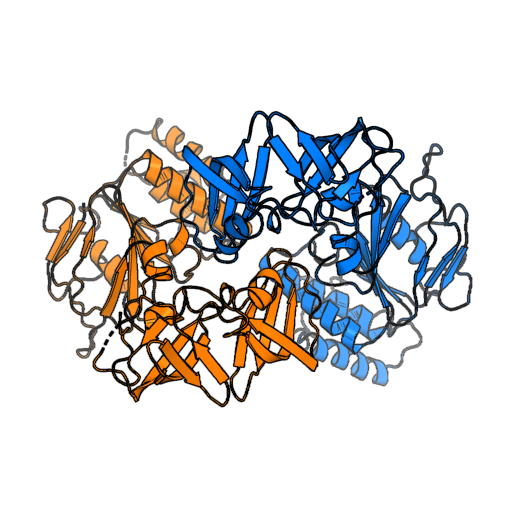0 1.00 97.54 156 PHE B C 1
ATOM 3931 O O . PHE B 1 156 ? -38.392 -16.686 -1.215 1.00 100.05 156 PHE B O 1
ATOM 3939 N N . LEU B 1 157 ? -37.008 -17.695 -2.684 1.00 91.10 157 LEU B N 1
ATOM 3940 C CA . LEU B 1 157 ? -36.433 -18.631 -1.721 1.00 82.00 157 LEU B CA 1
ATOM 3941 C C . LEU B 1 157 ? -34.918 -18.505 -1.776 1.00 89.74 157 LEU B C 1
ATOM 3942 O O . LEU B 1 157 ? -34.317 -18.730 -2.829 1.00 92.18 157 LEU B O 1
ATOM 3947 N N . MET B 1 158 ? -34.303 -18.144 -0.649 1.00 86.98 158 MET B N 1
ATOM 3948 C CA . MET B 1 158 ? -32.880 -17.817 -0.605 1.00 67.34 158 MET B CA 1
ATOM 3949 C C . MET B 1 158 ? -32.199 -18.530 0.555 1.00 82.80 158 MET B C 1
ATOM 3950 O O . MET B 1 158 ? -32.587 -18.343 1.712 1.00 82.18 158 MET B O 1
ATOM 3955 N N . ASP B 1 159 ? -31.181 -19.337 0.244 1.00 94.73 159 ASP B N 1
ATOM 3956 C CA . ASP B 1 159 ? -30.412 -20.096 1.233 1.00 93.29 159 ASP B CA 1
ATOM 3957 C C . ASP B 1 159 ? -28.988 -19.544 1.277 1.00 84.03 159 ASP B C 1
ATOM 3958 O O . ASP B 1 159 ? -28.156 -19.890 0.434 1.00 89.46 159 ASP B O 1
ATOM 3963 N N . GLU B 1 160 ? -28.711 -18.710 2.277 1.00 74.03 160 GLU B N 1
ATOM 3964 C CA . GLU B 1 160 ? -27.390 -18.127 2.492 1.00 93.22 160 GLU B CA 1
ATOM 3965 C C . GLU B 1 160 ? -26.789 -17.552 1.207 1.00 95.79 160 GLU B C 1
ATOM 3966 O O . GLU B 1 160 ? -25.700 -17.966 0.786 1.00 98.85 160 GLU B O 1
ATOM 3972 N N . PRO B 1 161 ? -27.467 -16.605 0.556 1.00 84.35 161 PRO B N 1
ATOM 3973 C CA . PRO B 1 161 ? -26.982 -16.111 -0.736 1.00 76.14 161 PRO B CA 1
ATOM 3974 C C . PRO B 1 161 ? -25.843 -15.111 -0.641 1.00 96.14 161 PRO B C 1
ATOM 3975 O O . PRO B 1 161 ? -25.303 -14.720 -1.682 1.00 96.44 161 PRO B O 1
ATOM 3979 N N . LEU B 1 162 ? -25.487 -14.648 0.555 1.00 92.66 162 LEU B N 1
ATOM 3980 C CA . LEU B 1 162 ? -24.439 -13.652 0.728 1.00 94.50 162 LEU B CA 1
ATOM 3981 C C . LEU B 1 162 ? -23.289 -14.183 1.577 1.00 102.97 162 LEU B C 1
ATOM 3982 O O . LEU B 1 162 ? -22.642 -13.416 2.295 1.00 121.20 162 LEU B O 1
ATOM 3987 N N . SER B 1 163 ? -23.005 -15.482 1.498 1.00 96.61 163 SER B N 1
ATOM 3988 C CA . SER B 1 163 ? -22.003 -16.078 2.376 1.00 102.25 163 SER B CA 1
ATOM 3989 C C . SER B 1 163 ? -20.595 -16.077 1.786 1.00 102.18 163 SER B C 1
ATOM 3990 O O . SER B 1 163 ? -19.620 -16.073 2.549 1.00 92.57 163 SER B O 1
ATOM 3993 N N . ASN B 1 164 ? -20.433 -15.977 0.478 1.00 93.20 164 ASN B N 1
ATOM 3994 C CA . ASN B 1 164 ? -19.078 -15.893 -0.061 1.00 89.96 164 ASN B CA 1
ATOM 3995 C C . ASN B 1 164 ? -18.637 -14.464 -0.264 1.00 101.49 164 ASN B C 1
ATOM 3996 O O . ASN B 1 164 ? -17.554 -14.218 -0.771 1.00 124.01 164 ASN B O 1
ATOM 3998 N N . LEU B 1 165 ? -19.455 -13.517 0.153 1.00 91.61 165 LEU B N 1
ATOM 3999 C CA . LEU B 1 165 ? -19.102 -12.121 0.039 1.00 88.22 165 LEU B CA 1
ATOM 4000 C C . LEU B 1 165 ? -18.377 -11.676 1.294 1.00 99.66 165 LEU B C 1
ATOM 4001 O O . LEU B 1 165 ? -18.449 -12.342 2.313 1.00 113.08 165 LEU B O 1
ATOM 4006 N N . ASP B 1 166 ? -17.688 -10.542 1.235 1.00 93.84 166 ASP B N 1
ATOM 4007 C CA . ASP B 1 166 ? -16.990 -10.040 2.409 1.00 99.21 166 ASP B CA 1
ATOM 4008 C C . ASP B 1 166 ? -17.856 -9.115 3.194 1.00 87.43 166 ASP B C 1
ATOM 4009 O O . ASP B 1 166 ? -18.842 -8.654 2.660 1.00 74.65 166 ASP B O 1
ATOM 4014 N N . ALA B 1 167 ? -17.473 -8.800 4.430 1.00 83.70 167 ALA B N 1
ATOM 4015 C CA . ALA B 1 167 ? -18.381 -8.040 5.283 1.00 87.19 167 ALA B CA 1
ATOM 4016 C C . ALA B 1 167 ? -19.031 -6.866 4.560 1.00 98.05 167 ALA B C 1
ATOM 4017 O O . ALA B 1 167 ? -20.257 -6.817 4.413 1.00 108.33 167 ALA B O 1
ATOM 4019 N N . LYS B 1 168 ? -18.229 -5.913 4.086 1.00 99.43 168 LYS B N 1
ATOM 4020 C CA . LYS B 1 168 ? -18.817 -4.638 3.689 1.00 97.62 168 LYS B CA 1
ATOM 4021 C C . LYS B 1 168 ? -19.671 -4.764 2.433 1.00 82.22 168 LYS B C 1
ATOM 4022 O O . LYS B 1 168 ? -20.614 -3.988 2.260 1.00 92.25 168 LYS B O 1
ATOM 4028 N N . LEU B 1 169 ? -19.397 -5.746 1.574 1.00 69.46 169 LEU B N 1
ATOM 4029 C CA . LEU B 1 169 ? -20.200 -5.929 0.375 1.00 75.34 169 LEU B CA 1
ATOM 4030 C C . LEU B 1 169 ? -21.423 -6.792 0.644 1.00 99.25 169 LEU B C 1
ATOM 4031 O O . LEU B 1 169 ? -22.453 -6.626 -0.018 1.00 106.91 169 LEU B O 1
ATOM 4036 N N . ARG B 1 170 ? -21.331 -7.695 1.622 1.00 106.75 170 ARG B N 1
ATOM 4037 C CA . ARG B 1 170 ? -22.509 -8.411 2.098 1.00 101.98 170 ARG B CA 1
ATOM 4038 C C . ARG B 1 170 ? -23.543 -7.428 2.626 1.00 99.26 170 ARG B C 1
ATOM 4039 O O . ARG B 1 170 ? -24.743 -7.550 2.324 1.00 106.52 170 ARG B O 1
ATOM 4047 N N . VAL B 1 171 ? -23.104 -6.436 3.414 1.00 83.81 171 VAL B N 1
ATOM 4048 C CA . VAL B 1 171 ? -24.007 -5.414 3.945 1.00 76.01 171 VAL B CA 1
ATOM 4049 C C . VAL B 1 171 ? -24.677 -4.638 2.818 1.00 86.42 171 VAL B C 1
ATOM 4050 O O . VAL B 1 171 ? -25.872 -4.330 2.889 1.00 102.10 171 VAL B O 1
ATOM 4054 N N . GLN B 1 172 ? -23.924 -4.313 1.759 1.00 79.51 172 GLN B N 1
ATOM 4055 C CA . GLN B 1 172 ? -24.507 -3.550 0.666 1.00 79.69 172 GLN B CA 1
ATOM 4056 C C . GLN B 1 172 ? -25.556 -4.352 -0.087 1.00 83.58 172 GLN B C 1
ATOM 4057 O O . GLN B 1 172 ? -26.550 -3.781 -0.548 1.00 93.64 172 GLN B O 1
ATOM 4063 N N . MET B 1 173 ? -25.394 -5.668 -0.173 1.00 77.78 173 MET B N 1
ATOM 4064 C CA . MET B 1 173 ? -26.334 -6.488 -0.918 1.00 70.62 173 MET B CA 1
ATOM 4065 C C . MET B 1 173 ? -27.510 -6.931 -0.072 1.00 73.64 173 MET B C 1
ATOM 4066 O O . MET B 1 173 ? -28.548 -7.316 -0.623 1.00 76.11 173 MET B O 1
ATOM 4071 N N . ARG B 1 174 ? -27.376 -6.848 1.250 1.00 69.04 174 ARG B N 1
ATOM 4072 C CA . ARG B 1 174 ? -28.509 -7.086 2.136 1.00 70.48 174 ARG B CA 1
ATOM 4073 C C . ARG B 1 174 ? -29.514 -5.943 2.050 1.00 87.98 174 ARG B C 1
ATOM 4074 O O . ARG B 1 174 ? -30.728 -6.174 2.084 1.00 100.98 174 ARG B O 1
ATOM 4082 N N . THR B 1 175 ? -29.027 -4.701 1.936 1.00 92.10 175 THR B N 1
ATOM 4083 C CA . THR B 1 175 ? -29.929 -3.566 1.777 1.00 92.12 175 THR B CA 1
ATOM 4084 C C . THR B 1 175 ? -30.610 -3.562 0.412 1.00 88.92 175 THR B C 1
ATOM 4085 O O . THR B 1 175 ? -31.746 -3.089 0.290 1.00 94.03 175 THR B O 1
ATOM 4089 N N . GLU B 1 176 ? -29.946 -4.088 -0.620 1.00 80.51 176 GLU B N 1
ATOM 4090 C CA . GLU B 1 176 ? -30.566 -4.141 -1.938 1.00 83.72 176 GLU B CA 1
ATOM 4091 C C . GLU B 1 176 ? -31.610 -5.245 -2.022 1.00 86.53 176 GLU B C 1
ATOM 4092 O O . GLU B 1 176 ? -32.574 -5.119 -2.784 1.00 108.81 176 GLU B O 1
ATOM 4098 N N . ILE B 1 177 ? -31.426 -6.336 -1.274 1.00 88.81 177 ILE B N 1
ATOM 4099 C CA . ILE B 1 177 ? -32.457 -7.368 -1.194 1.00 88.91 177 ILE B CA 1
ATOM 4100 C C . ILE B 1 177 ? -33.689 -6.827 -0.476 1.00 91.74 177 ILE B C 1
ATOM 4101 O O . ILE B 1 177 ? -34.828 -7.079 -0.890 1.00 102.39 177 ILE B O 1
ATOM 4106 N N . SER B 1 178 ? -33.480 -6.080 0.613 1.00 83.53 178 SER B N 1
ATOM 4107 C CA . SER B 1 178 ? -34.596 -5.489 1.346 1.00 82.56 178 SER B CA 1
ATOM 4108 C C . SER B 1 178 ? -35.341 -4.456 0.505 1.00 96.44 178 SER B C 1
ATOM 4109 O O . SER B 1 178 ? -36.576 -4.392 0.547 1.00 110.79 178 SER B O 1
ATOM 4112 N N . LYS B 1 179 ? -34.611 -3.652 -0.276 1.00 98.99 179 LYS B N 1
ATOM 4113 C CA . LYS B 1 179 ? -35.259 -2.681 -1.155 1.00 96.61 179 LYS B CA 1
ATOM 4114 C C . LYS B 1 179 ? -36.043 -3.371 -2.261 1.00 92.88 179 LYS B C 1
ATOM 4115 O O . LYS B 1 179 ? -37.073 -2.853 -2.706 1.00 109.01 179 LYS B O 1
ATOM 4117 N N . LEU B 1 180 ? -35.574 -4.535 -2.710 1.00 78.68 180 LEU B N 1
ATOM 4118 C CA . LEU B 1 180 ? -36.276 -5.266 -3.757 1.00 84.62 180 LEU B CA 1
ATOM 4119 C C . LEU B 1 180 ? -37.612 -5.778 -3.242 1.00 88.44 180 LEU B C 1
ATOM 4120 O O . LEU B 1 180 ? -38.625 -5.727 -3.949 1.00 92.78 180 LEU B O 1
ATOM 4125 N N . HIS B 1 181 ? -37.616 -6.291 -2.012 1.00 67.97 181 HIS B N 1
ATOM 4126 C CA . HIS B 1 181 ? -38.858 -6.705 -1.380 1.00 81.41 181 HIS B CA 1
ATOM 4127 C C . HIS B 1 181 ? -39.787 -5.513 -1.178 1.00 109.87 181 HIS B C 1
ATOM 4128 O O . HIS B 1 181 ? -41.011 -5.641 -1.301 1.00 125.12 181 HIS B O 1
ATOM 4135 N N . GLN B 1 182 ? -39.222 -4.345 -0.859 1.00 110.91 182 GLN B N 1
ATOM 4136 C CA . GLN B 1 182 ? -40.001 -3.115 -0.748 1.00 109.33 182 GLN B CA 1
ATOM 4137 C C . GLN B 1 182 ? -40.530 -2.616 -2.086 1.00 117.12 182 GLN B C 1
ATOM 4138 O O . GLN B 1 182 ? -41.415 -1.753 -2.094 1.00 130.34 182 GLN B O 1
ATOM 4144 N N . ARG B 1 183 ? -40.016 -3.133 -3.205 1.00 109.91 183 ARG B N 1
ATOM 4145 C CA . ARG B 1 183 ? -40.373 -2.657 -4.539 1.00 120.21 183 ARG B CA 1
ATOM 4146 C C . ARG B 1 183 ? -41.336 -3.591 -5.259 1.00 127.16 183 ARG B C 1
ATOM 4147 O O . ARG B 1 183 ? -42.366 -3.146 -5.773 1.00 140.15 183 ARG B O 1
ATOM 4155 N N . LEU B 1 184 ? -41.022 -4.885 -5.299 1.00 121.01 184 LEU B N 1
ATOM 4156 C CA . LEU B 1 184 ? -41.880 -5.863 -5.952 1.00 116.18 184 LEU B CA 1
ATOM 4157 C C . LEU B 1 184 ? -42.989 -6.372 -5.043 1.00 104.64 184 LEU B C 1
ATOM 4158 O O . LEU B 1 184 ? -44.026 -6.824 -5.543 1.00 103.46 184 LEU B O 1
ATOM 4163 N N . GLN B 1 185 ? -42.789 -6.296 -3.726 1.00 96.93 185 GLN B N 1
ATOM 4164 C CA . GLN B 1 185 ? -43.754 -6.758 -2.728 1.00 111.11 185 GLN B CA 1
ATOM 4165 C C . GLN B 1 185 ? -44.203 -8.191 -3.006 1.00 111.80 185 GLN B C 1
ATOM 4166 O O . GLN B 1 185 ? -45.394 -8.492 -3.118 1.00 111.00 185 GLN B O 1
ATOM 4172 N N . THR B 1 186 ? -43.223 -9.082 -3.109 1.00 109.56 186 THR B N 1
ATOM 4173 C CA . THR B 1 186 ? -43.459 -10.514 -3.207 1.00 114.50 186 THR B CA 1
ATOM 4174 C C . THR B 1 186 ? -42.916 -11.187 -1.955 1.00 106.33 186 THR B C 1
ATOM 4175 O O . THR B 1 186 ? -41.996 -10.679 -1.307 1.00 111.24 186 THR B O 1
ATOM 4179 N N . THR B 1 187 ? -43.516 -12.321 -1.608 1.00 103.51 187 THR B N 1
ATOM 4180 C CA . THR B 1 187 ? -43.085 -13.084 -0.444 1.00 92.76 187 THR B CA 1
ATOM 4181 C C . THR B 1 187 ? -41.610 -13.466 -0.542 1.00 84.22 187 THR B C 1
ATOM 4182 O O . THR B 1 187 ? -41.136 -13.905 -1.593 1.00 84.63 187 THR B O 1
ATOM 4186 N N . PHE B 1 188 ? -40.884 -13.277 0.559 1.00 85.89 188 PHE B N 1
ATOM 4187 C CA . PHE B 1 188 ? -39.497 -13.704 0.687 1.00 90.06 188 PHE B CA 1
ATOM 4188 C C . PHE B 1 188 ? -39.371 -14.691 1.838 1.00 98.52 188 PHE B C 1
ATOM 4189 O O . PHE B 1 188 ? -39.958 -14.489 2.905 1.00 106.96 188 PHE B O 1
ATOM 4197 N N . ILE B 1 189 ? -38.602 -15.754 1.625 1.00 89.69 189 ILE B N 1
ATOM 4198 C CA . ILE B 1 189 ? -38.197 -16.654 2.699 1.00 90.87 189 ILE B CA 1
ATOM 4199 C C . ILE B 1 189 ? -36.681 -16.775 2.645 1.00 85.49 189 ILE B C 1
ATOM 4200 O O . ILE B 1 189 ? -36.132 -17.301 1.670 1.00 68.60 189 ILE B O 1
ATOM 4205 N N . TYR B 1 190 ? -36.010 -16.295 3.690 1.00 87.47 190 TYR B N 1
ATOM 4206 C CA . TYR B 1 190 ? -34.564 -16.123 3.705 1.00 83.74 190 TYR B CA 1
ATOM 4207 C C . TYR B 1 190 ? -33.961 -16.986 4.804 1.00 83.92 190 TYR B C 1
ATOM 4208 O O . TYR B 1 190 ? -34.406 -16.935 5.954 1.00 78.71 190 TYR B O 1
ATOM 4217 N N . VAL B 1 191 ? -32.955 -17.778 4.444 1.00 82.40 191 VAL B N 1
ATOM 4218 C CA . VAL B 1 191 ? -32.240 -18.645 5.373 1.00 83.36 191 VAL B CA 1
ATOM 4219 C C . VAL B 1 191 ? -30.808 -18.145 5.491 1.00 91.14 191 VAL B C 1
ATOM 4220 O O . VAL B 1 191 ? -30.116 -17.992 4.478 1.00 85.69 191 VAL B O 1
ATOM 4224 N N . THR B 1 192 ? -30.365 -17.887 6.719 1.00 91.78 192 THR B N 1
ATOM 4225 C CA . THR B 1 192 ? -28.968 -17.543 6.934 1.00 95.54 192 THR B CA 1
ATOM 4226 C C . THR B 1 192 ? -28.503 -18.060 8.286 1.00 104.90 192 THR B C 1
ATOM 4227 O O . THR B 1 192 ? -29.283 -18.158 9.236 1.00 97.66 192 THR B O 1
ATOM 4231 N N . HIS B 1 193 ? -27.213 -18.394 8.360 1.00 140.88 193 HIS B N 1
ATOM 4232 C CA . HIS B 1 193 ? -26.639 -18.817 9.632 1.00 161.47 193 HIS B CA 1
ATOM 4233 C C . HIS B 1 193 ? -26.473 -17.620 10.556 1.00 173.74 193 HIS B C 1
ATOM 4234 O O . HIS B 1 193 ? -26.719 -17.709 11.764 1.00 178.05 193 HIS B O 1
ATOM 4241 N N . ASP B 1 194 ? -26.031 -16.501 9.991 1.00 170.77 194 ASP B N 1
ATOM 4242 C CA . ASP B 1 194 ? -25.841 -15.273 10.736 1.00 173.24 194 ASP B CA 1
ATOM 4243 C C . ASP B 1 194 ? -27.165 -14.796 11.315 1.00 164.96 194 ASP B C 1
ATOM 4244 O O . ASP B 1 194 ? -28.190 -14.759 10.626 1.00 162.58 194 ASP B O 1
ATOM 4249 N N . GLN B 1 195 ? -27.145 -14.445 12.599 1.00 160.24 195 GLN B N 1
ATOM 4250 C CA . GLN B 1 195 ? -28.329 -13.908 13.242 1.00 155.49 195 GLN B CA 1
ATOM 4251 C C . GLN B 1 195 ? -28.448 -12.415 13.019 1.00 158.32 195 GLN B C 1
ATOM 4252 O O . GLN B 1 195 ? -29.565 -11.884 12.930 1.00 169.25 195 GLN B O 1
ATOM 4258 N N . THR B 1 196 ? -27.323 -11.717 12.952 1.00 147.13 196 THR B N 1
ATOM 4259 C CA . THR B 1 196 ? -27.256 -10.262 12.799 1.00 133.90 196 THR B CA 1
ATOM 4260 C C . THR B 1 196 ? -27.965 -9.725 11.578 1.00 123.13 196 THR B C 1
ATOM 4261 O O . THR B 1 196 ? -28.197 -8.515 11.510 1.00 124.98 196 THR B O 1
ATOM 4265 N N . GLU B 1 197 ? -28.250 -10.575 10.583 1.00 122.19 197 GLU B N 1
ATOM 4266 C CA . GLU B 1 197 ? -28.944 -10.151 9.377 1.00 118.91 197 GLU B CA 1
ATOM 4267 C C . GLU B 1 197 ? -30.424 -10.483 9.417 1.00 118.01 197 GLU B C 1
ATOM 4268 O O . GLU B 1 197 ? -31.178 -9.955 8.595 1.00 113.55 197 GLU B O 1
ATOM 4270 N N . ALA B 1 198 ? -30.865 -11.288 10.390 1.00 113.92 198 ALA B N 1
ATOM 4271 C CA . ALA B 1 198 ? -32.294 -11.450 10.657 1.00 117.85 198 ALA B CA 1
ATOM 4272 C C . ALA B 1 198 ? -32.937 -10.176 11.200 1.00 125.00 198 ALA B C 1
ATOM 4273 O O . ALA B 1 198 ? -34.001 -9.758 10.726 1.00 133.99 198 ALA B O 1
ATOM 4275 N N . LEU B 1 199 ? -32.297 -9.532 12.184 1.00 118.02 199 LEU B N 1
ATOM 4276 C CA . LEU B 1 199 ? -32.953 -8.475 12.952 1.00 115.78 199 LEU B CA 1
ATOM 4277 C C . LEU B 1 199 ? -33.273 -7.220 12.156 1.00 122.35 199 LEU B C 1
ATOM 4278 O O . LEU B 1 199 ? -34.069 -6.406 12.635 1.00 129.34 199 LEU B O 1
ATOM 4283 N N . THR B 1 200 ? -32.709 -7.038 10.968 1.00 117.14 200 THR B N 1
ATOM 4284 C CA . THR B 1 200 ? -32.980 -5.844 10.185 1.00 123.51 200 THR B CA 1
ATOM 4285 C C . THR B 1 200 ? -33.816 -6.146 8.957 1.00 126.04 200 THR B C 1
ATOM 4286 O O . THR B 1 200 ? -34.577 -5.285 8.510 1.00 137.69 200 THR B O 1
ATOM 4290 N N . MET B 1 201 ? -33.723 -7.360 8.424 1.00 120.35 201 MET B N 1
ATOM 4291 C CA . MET B 1 201 ? -34.272 -7.673 7.114 1.00 109.72 201 MET B CA 1
ATOM 4292 C C . MET B 1 201 ? -35.711 -8.162 7.216 1.00 104.75 201 MET B C 1
ATOM 4293 O O . MET B 1 201 ? -36.573 -7.709 6.457 1.00 124.64 201 MET B O 1
ATOM 4298 N N . GLY B 1 202 ? -35.992 -9.079 8.137 1.00 90.38 202 GLY B N 1
ATOM 4299 C CA . GLY B 1 202 ? -37.251 -9.801 8.121 1.00 98.36 202 GLY B CA 1
ATOM 4300 C C . GLY B 1 202 ? -38.359 -9.125 8.914 1.00 90.02 202 GLY B C 1
ATOM 4301 O O . GLY B 1 202 ? -38.126 -8.531 9.967 1.00 89.26 202 GLY B O 1
ATOM 4302 N N . THR B 1 203 ? -39.580 -9.247 8.388 1.00 81.90 203 THR B N 1
ATOM 4303 C CA . THR B 1 203 ? -40.775 -8.846 9.122 1.00 88.00 203 THR B CA 1
ATOM 4304 C C . THR B 1 203 ? -40.974 -9.730 10.345 1.00 86.85 203 THR B C 1
ATOM 4305 O O . THR B 1 203 ? -41.222 -9.241 11.453 1.00 98.81 203 THR B O 1
ATOM 4309 N N . ARG B 1 204 ? -40.886 -11.041 10.151 1.00 86.21 204 ARG B N 1
ATOM 4310 C CA . ARG B 1 204 ? -40.965 -12.014 11.225 1.00 95.73 204 ARG B CA 1
ATOM 4311 C C . ARG B 1 204 ? -39.786 -12.968 11.100 1.00 85.58 204 ARG B C 1
ATOM 4312 O O . ARG B 1 204 ? -39.281 -13.217 10.001 1.00 81.16 204 ARG B O 1
ATOM 4320 N N . ILE B 1 205 ? -39.341 -13.483 12.242 1.00 72.35 205 ILE B N 1
ATOM 4321 C CA . ILE B 1 205 ? -38.201 -14.386 12.312 1.00 79.84 205 ILE B CA 1
ATOM 4322 C C . ILE B 1 205 ? -38.655 -15.665 12.996 1.00 84.67 205 ILE B C 1
ATOM 4323 O O . ILE B 1 205 ? -39.406 -15.621 13.978 1.00 91.77 205 ILE B O 1
ATOM 4328 N N . VAL B 1 206 ? -38.196 -16.802 12.484 1.00 82.34 206 VAL B N 1
ATOM 4329 C CA . VAL B 1 206 ? -38.535 -18.100 13.048 1.00 90.32 206 VAL B CA 1
ATOM 4330 C C . VAL B 1 206 ? -37.249 -18.748 13.551 1.00 68.48 206 VAL B C 1
ATOM 4331 O O . VAL B 1 206 ? -36.307 -18.976 12.780 1.00 69.43 206 VAL B O 1
ATOM 4335 N N . VAL B 1 207 ? -37.178 -18.960 14.859 1.00 67.01 207 VAL B N 1
ATOM 4336 C CA . VAL B 1 207 ? -36.040 -19.626 15.477 1.00 66.68 207 VAL B CA 1
ATOM 4337 C C . VAL B 1 207 ? -36.360 -21.109 15.569 1.00 93.34 207 VAL B C 1
ATOM 4338 O O . VAL B 1 207 ? -37.383 -21.499 16.140 1.00 91.30 207 VAL B O 1
ATOM 4342 N N . MET B 1 208 ? -35.495 -21.931 14.992 1.00 86.06 208 MET B N 1
ATOM 4343 C CA . MET B 1 208 ? -35.666 -23.370 15.006 1.00 81.30 208 MET B CA 1
ATOM 4344 C C . MET B 1 208 ? -34.484 -24.018 15.708 1.00 91.23 208 MET B C 1
ATOM 4345 O O . MET B 1 208 ? -33.352 -23.527 15.640 1.00 96.22 208 MET B O 1
ATOM 4350 N N . LYS B 1 209 ? -34.762 -25.123 16.392 1.00 112.93 209 LYS B N 1
ATOM 4351 C CA . LYS B 1 209 ? -33.739 -25.853 17.124 1.00 113.90 209 LYS B CA 1
ATOM 4352 C C . LYS B 1 209 ? -34.086 -27.330 17.083 1.00 110.93 209 LYS B C 1
ATOM 4353 O O . LYS B 1 209 ? -35.192 -27.718 17.475 1.00 109.68 209 LYS B O 1
ATOM 4359 N N . ASP B 1 210 ? -33.134 -28.143 16.624 1.00 100.87 210 ASP B N 1
ATOM 4360 C CA . ASP B 1 210 ? -33.290 -29.597 16.573 1.00 113.79 210 ASP B CA 1
ATOM 4361 C C . ASP B 1 210 ? -34.601 -30.002 15.903 1.00 101.34 210 ASP B C 1
ATOM 4362 O O . ASP B 1 210 ? -35.212 -31.012 16.252 1.00 108.78 210 ASP B O 1
ATOM 4367 N N . GLY B 1 211 ? -35.053 -29.201 14.936 1.00 100.19 211 GLY B N 1
ATOM 4368 C CA . GLY B 1 211 ? -36.214 -29.516 14.139 1.00 98.38 211 GLY B CA 1
ATOM 4369 C C . GLY B 1 211 ? -37.489 -28.818 14.562 1.00 93.95 211 GLY B C 1
ATOM 4370 O O . GLY B 1 211 ? -38.442 -28.770 13.770 1.00 90.53 211 GLY B O 1
ATOM 4371 N N . TYR B 1 212 ? -37.527 -28.262 15.772 1.00 85.94 212 TYR B N 1
ATOM 4372 C CA . TYR B 1 212 ? -38.727 -27.644 16.320 1.00 108.11 212 TYR B CA 1
ATOM 4373 C C . TYR B 1 212 ? -38.584 -26.143 16.223 1.00 103.28 212 TYR B C 1
ATOM 4374 O O . TYR B 1 212 ? -37.481 -25.603 16.400 1.00 102.24 212 TYR B O 1
ATOM 4383 N N . ILE B 1 213 ? -39.687 -25.460 15.940 1.00 110.10 213 ILE B N 1
ATOM 4384 C CA . ILE B 1 213 ? -39.668 -24.000 15.944 1.00 81.54 213 ILE B CA 1
ATOM 4385 C C . ILE B 1 213 ? -39.874 -23.554 17.383 1.00 83.16 213 ILE B C 1
ATOM 4386 O O . ILE B 1 213 ? -40.706 -24.139 18.099 1.00 97.05 213 ILE B O 1
ATOM 4391 N N . GLN B 1 214 ? -38.954 -22.705 17.861 1.00 96.84 214 GLN B N 1
ATOM 4392 C CA . GLN B 1 214 ? -39.020 -22.235 19.246 1.00 79.08 214 GLN B CA 1
ATOM 4393 C C . GLN B 1 214 ? -39.956 -21.047 19.351 1.00 76.03 214 GLN B C 1
ATOM 4394 O O . GLN B 1 214 ? -40.802 -20.997 20.243 1.00 88.12 214 GLN B O 1
ATOM 4400 N N . GLN B 1 215 ? -39.841 -20.108 18.415 1.00 91.13 215 GLN B N 1
ATOM 4401 C CA . GLN B 1 215 ? -40.636 -18.896 18.466 1.00 86.23 215 GLN B CA 1
ATOM 4402 C C . GLN B 1 215 ? -40.654 -18.238 17.095 1.00 88.71 215 GLN B C 1
ATOM 4403 O O . GLN B 1 215 ? -39.666 -18.295 16.357 1.00 73.75 215 GLN B O 1
ATOM 4409 N N . VAL B 1 216 ? -41.787 -17.621 16.768 1.00 97.28 216 VAL B N 1
ATOM 4410 C CA . VAL B 1 216 ? -41.966 -16.847 15.548 1.00 101.60 216 VAL B CA 1
ATOM 4411 C C . VAL B 1 216 ? -42.475 -15.474 15.960 1.00 113.84 216 VAL B C 1
ATOM 4412 O O . VAL B 1 216 ? -43.603 -15.351 16.453 1.00 128.19 216 VAL B O 1
ATOM 4416 N N . ASP B 1 217 ? -41.652 -14.445 15.772 1.00 108.04 217 ASP B N 1
ATOM 4417 C CA . ASP B 1 217 ? -42.058 -13.088 16.120 1.00 103.93 217 ASP B CA 1
ATOM 4418 C C . ASP B 1 217 ? -41.174 -12.093 15.378 1.00 105.30 217 ASP B C 1
ATOM 4419 O O . ASP B 1 217 ? -40.225 -12.466 14.682 1.00 103.08 217 ASP B O 1
ATOM 4424 N N . THR B 1 218 ? -41.508 -10.815 15.533 1.00 107.47 218 THR B N 1
ATOM 4425 C CA . THR B 1 218 ? -40.734 -9.755 14.917 1.00 94.01 218 THR B CA 1
ATOM 4426 C C . THR B 1 218 ? -39.362 -9.657 15.580 1.00 81.47 218 THR B C 1
ATOM 4427 O O . THR B 1 218 ? -39.203 -10.025 16.747 1.00 87.02 218 THR B O 1
ATOM 4431 N N . PRO B 1 219 ? -38.343 -9.198 14.835 1.00 67.00 219 PRO B N 1
ATOM 4432 C CA . PRO B 1 219 ? -36.994 -9.039 15.407 1.00 69.39 219 PRO B CA 1
ATOM 4433 C C . PRO B 1 219 ? -36.977 -8.396 16.784 1.00 80.80 219 PRO B C 1
ATOM 4434 O O . PRO B 1 219 ? -36.356 -8.924 17.713 1.00 71.41 219 PRO B O 1
ATOM 4438 N N . THR B 1 220 ? -37.637 -7.244 16.917 1.00 89.58 220 THR B N 1
ATOM 4439 C CA . THR B 1 220 ? -37.707 -6.579 18.213 1.00 82.71 220 THR B CA 1
ATOM 4440 C C . THR B 1 220 ? -38.331 -7.484 19.268 1.00 82.93 220 THR B C 1
ATOM 4441 O O . THR B 1 220 ? -37.838 -7.561 20.400 1.00 79.76 220 THR B O 1
ATOM 4445 N N . ASN B 1 221 ? -39.422 -8.170 18.920 1.00 84.33 221 ASN B N 1
ATOM 4446 C CA . ASN B 1 221 ? -40.116 -9.002 19.897 1.00 75.23 221 ASN B CA 1
ATOM 4447 C C . ASN B 1 221 ? -39.283 -10.215 20.297 1.00 78.08 221 ASN B C 1
ATOM 4448 O O . ASN B 1 221 ? -39.248 -10.589 21.476 1.00 71.48 221 ASN B O 1
ATOM 4453 N N . LEU B 1 222 ? -38.621 -10.852 19.329 1.00 78.01 222 LEU B N 1
ATOM 4454 C CA . LEU B 1 222 ? -37.678 -11.921 19.650 1.00 75.62 222 LEU B CA 1
ATOM 4455 C C . LEU B 1 222 ? -36.586 -11.423 20.586 1.00 81.85 222 LEU B C 1
ATOM 4456 O O . LEU B 1 222 ? -36.190 -12.124 21.527 1.00 78.45 222 LEU B O 1
ATOM 4461 N N . TYR B 1 223 ? -36.087 -10.209 20.345 1.00 78.65 223 TYR B N 1
ATOM 4462 C CA . TYR B 1 223 ? -35.005 -9.681 21.167 1.00 82.44 223 TYR B CA 1
ATOM 4463 C C . TYR B 1 223 ? -35.477 -9.357 22.579 1.00 72.81 223 TYR B C 1
ATOM 4464 O O . TYR B 1 223 ? -34.750 -9.599 23.549 1.00 72.50 223 TYR B O 1
ATOM 4473 N N . GLU B 1 224 ? -36.690 -8.815 22.717 1.00 65.36 224 GLU B N 1
ATOM 4474 C CA . GLU B 1 224 ? -37.148 -8.260 23.988 1.00 81.21 224 GLU B CA 1
ATOM 4475 C C . GLU B 1 224 ? -38.141 -9.150 24.728 1.00 91.26 224 GLU B C 1
ATOM 4476 O O . GLU B 1 224 ? -38.317 -8.976 25.938 1.00 96.63 224 GLU B O 1
ATOM 4482 N N . ARG B 1 225 ? -38.772 -10.108 24.042 1.00 96.83 225 ARG B N 1
ATOM 4483 C CA . ARG B 1 225 ? -39.696 -11.078 24.648 1.00 95.32 225 ARG B CA 1
ATOM 4484 C C . ARG B 1 225 ? -39.407 -12.475 24.130 1.00 92.34 225 ARG B C 1
ATOM 4485 O O . ARG B 1 225 ? -40.193 -13.050 23.375 1.00 92.92 225 ARG B O 1
ATOM 4493 N N . PRO B 1 226 ? -38.294 -13.066 24.542 1.00 80.56 226 PRO B N 1
ATOM 4494 C CA . PRO B 1 226 ? -38.023 -14.459 24.175 1.00 89.42 226 PRO B CA 1
ATOM 4495 C C . PRO B 1 226 ? -38.902 -15.417 24.960 1.00 94.73 226 PRO B C 1
ATOM 4496 O O . PRO B 1 226 ? -39.357 -15.116 26.067 1.00 108.59 226 PRO B O 1
ATOM 4500 N N . CYS B 1 227 ? -39.195 -16.567 24.346 1.00 84.41 227 CYS B N 1
ATOM 4501 C CA . CYS B 1 227 ? -40.070 -17.539 24.987 1.00 76.46 227 CYS B CA 1
ATOM 4502 C C . CYS B 1 227 ? -39.321 -18.539 25.864 1.00 81.45 227 CYS B C 1
ATOM 4503 O O . CYS B 1 227 ? -39.905 -19.048 26.827 1.00 87.28 227 CYS B O 1
ATOM 4506 N N . ASN B 1 228 ? -38.049 -18.827 25.580 1.00 90.24 228 ASN B N 1
ATOM 4507 C CA . ASN B 1 228 ? -37.285 -19.743 26.420 1.00 89.17 228 ASN B CA 1
ATOM 4508 C C . ASN B 1 228 ? -35.823 -19.314 26.463 1.00 86.47 228 ASN B C 1
ATOM 4509 O O . ASN B 1 228 ? -35.400 -18.393 25.759 1.00 84.15 228 ASN B O 1
ATOM 4514 N N . MET B 1 229 ? -35.053 -20.003 27.315 1.00 79.57 229 MET B N 1
ATOM 4515 C CA . MET B 1 229 ? -33.640 -19.674 27.482 1.00 62.55 229 MET B CA 1
ATOM 4516 C C . MET B 1 229 ? -32.858 -19.828 26.186 1.00 67.01 229 MET B C 1
ATOM 4517 O O . MET B 1 229 ? -31.842 -19.150 25.995 1.00 78.60 229 MET B O 1
ATOM 4522 N N . PHE B 1 230 ? -33.305 -20.699 25.282 1.00 82.95 230 PHE B N 1
ATOM 4523 C CA . PHE B 1 230 ? -32.562 -20.898 24.043 1.00 86.48 230 PHE B CA 1
ATOM 4524 C C . PHE B 1 230 ? -32.682 -19.681 23.138 1.00 87.43 230 PHE B C 1
ATOM 4525 O O . PHE B 1 230 ? -31.673 -19.103 22.717 1.00 81.07 230 PHE B O 1
ATOM 4533 N N . VAL B 1 231 ? -33.915 -19.296 22.802 1.00 97.04 231 VAL B N 1
ATOM 4534 C CA . VAL B 1 231 ? -34.128 -18.092 22.002 1.00 95.54 231 VAL B CA 1
ATOM 4535 C C . VAL B 1 231 ? -33.465 -16.892 22.657 1.00 93.31 231 VAL B C 1
ATOM 4536 O O . VAL B 1 231 ? -32.864 -16.048 21.981 1.00 105.58 231 VAL B O 1
ATOM 4540 N N . ALA B 1 232 ? -33.573 -16.795 23.984 1.00 81.66 232 ALA B N 1
ATOM 4541 C CA . ALA B 1 232 ? -32.964 -15.684 24.703 1.00 76.31 232 ALA B CA 1
ATOM 4542 C C . ALA B 1 232 ? -31.454 -15.664 24.509 1.00 80.60 232 ALA B C 1
ATOM 4543 O O . ALA B 1 232 ? -30.866 -14.605 24.261 1.00 87.35 232 ALA B O 1
ATOM 4545 N N . GLY B 1 233 ? -30.814 -16.824 24.611 1.00 83.06 233 GLY B N 1
ATOM 4546 C CA . GLY B 1 233 ? -29.382 -16.945 24.459 1.00 76.54 233 GLY B CA 1
ATOM 4547 C C . GLY B 1 233 ? -28.908 -17.175 23.045 1.00 71.93 233 GLY B C 1
ATOM 4548 O O . GLY B 1 233 ? -27.703 -17.321 22.817 1.00 65.73 233 GLY B O 1
ATOM 4549 N N . PHE B 1 234 ? -29.822 -17.230 22.078 1.00 78.60 234 PHE B N 1
ATOM 4550 C CA . PHE B 1 234 ? -29.456 -17.396 20.677 1.00 73.04 234 PHE B CA 1
ATOM 4551 C C . PHE B 1 234 ? -29.488 -16.094 19.896 1.00 76.35 234 PHE B C 1
ATOM 4552 O O . PHE B 1 234 ? -28.683 -15.915 18.976 1.00 87.50 234 PHE B O 1
ATOM 4560 N N . ILE B 1 235 ? -30.385 -15.179 20.248 1.00 83.80 235 ILE B N 1
ATOM 4561 C CA . ILE B 1 235 ? -30.537 -13.911 19.545 1.00 85.00 235 ILE B CA 1
ATOM 4562 C C . ILE B 1 235 ? -29.882 -12.811 20.364 1.00 87.07 235 ILE B C 1
ATOM 4563 O O . ILE B 1 235 ? -30.189 -12.637 21.551 1.00 69.17 235 ILE B O 1
ATOM 4568 N N . GLY B 1 236 ? -28.987 -12.061 19.726 1.00 92.80 236 GLY B N 1
ATOM 4569 C CA . GLY B 1 236 ? -28.226 -11.030 20.400 1.00 90.20 236 GLY B CA 1
ATOM 4570 C C . GLY B 1 236 ? -26.836 -11.528 20.733 1.00 94.77 236 GLY B C 1
ATOM 4571 O O . GLY B 1 236 ? -26.677 -12.637 21.252 1.00 95.50 236 GLY B O 1
ATOM 4572 N N . SER B 1 237 ? -25.822 -10.717 20.440 1.00 102.33 237 SER B N 1
ATOM 4573 C CA . SER B 1 237 ? -24.443 -11.059 20.754 1.00 107.43 237 SER B CA 1
ATOM 4574 C C . SER B 1 237 ? -23.739 -9.854 21.361 1.00 96.58 237 SER B C 1
ATOM 4575 O O . SER B 1 237 ? -23.982 -8.715 20.949 1.00 102.38 237 SER B O 1
ATOM 4578 N N . PRO B 1 238 ? -22.855 -10.077 22.354 1.00 92.95 238 PRO B N 1
ATOM 4579 C CA . PRO B 1 238 ? -22.542 -11.377 22.962 1.00 99.05 238 PRO B CA 1
ATOM 4580 C C . PRO B 1 238 ? -23.729 -11.999 23.697 1.00 98.84 238 PRO B C 1
ATOM 4581 O O . PRO B 1 238 ? -24.706 -11.302 23.980 1.00 96.09 238 PRO B O 1
ATOM 4585 N N . GLN B 1 239 ? -23.633 -13.298 23.980 1.00 96.46 239 GLN B N 1
ATOM 4586 C CA . GLN B 1 239 ? -24.747 -14.042 24.547 1.00 92.13 239 GLN B CA 1
ATOM 4587 C C . GLN B 1 239 ? -25.259 -13.367 25.813 1.00 85.18 239 GLN B C 1
ATOM 4588 O O . GLN B 1 239 ? -24.495 -12.769 26.576 1.00 86.06 239 GLN B O 1
ATOM 4594 N N . MET B 1 240 ? -26.572 -13.450 26.021 1.00 83.72 240 MET B N 1
ATOM 4595 C CA . MET B 1 240 ? -27.177 -12.901 27.227 1.00 85.53 240 MET B CA 1
ATOM 4596 C C . MET B 1 240 ? -26.607 -13.589 28.461 1.00 89.82 240 MET B C 1
ATOM 4597 O O . MET B 1 240 ? -26.340 -14.794 28.453 1.00 100.64 240 MET B O 1
ATOM 4602 N N . ASN B 1 241 ? -26.408 -12.815 29.524 1.00 76.61 241 ASN B N 1
ATOM 4603 C CA . ASN B 1 241 ? -25.860 -13.362 30.755 1.00 77.34 241 ASN B CA 1
ATOM 4604 C C . ASN B 1 241 ? -26.923 -14.165 31.492 1.00 88.55 241 ASN B C 1
ATOM 4605 O O . ASN B 1 241 ? -28.087 -13.762 31.566 1.00 99.42 241 ASN B O 1
ATOM 4610 N N . PHE B 1 242 ? -26.516 -15.304 32.046 1.00 88.73 242 PHE B N 1
ATOM 4611 C CA . PHE B 1 242 ? -27.423 -16.193 32.758 1.00 73.30 242 PHE B CA 1
ATOM 4612 C C . PHE B 1 242 ? -26.835 -16.530 34.118 1.00 83.87 242 PHE B C 1
ATOM 4613 O O . PHE B 1 242 ? -25.664 -16.911 34.212 1.00 101.97 242 PHE B O 1
ATOM 4621 N N . VAL B 1 243 ? -27.645 -16.391 35.167 1.00 86.92 243 VAL B N 1
ATOM 4622 C CA . VAL B 1 243 ? -27.276 -16.830 36.505 1.00 91.24 243 VAL B CA 1
ATOM 4623 C C . VAL B 1 243 ? -28.470 -17.505 37.159 1.00 90.55 243 VAL B C 1
ATOM 4624 O O . VAL B 1 243 ? -29.625 -17.164 36.891 1.00 94.02 243 VAL B O 1
ATOM 4628 N N . ASN B 1 244 ? -28.180 -18.463 38.034 1.00 92.07 244 ASN B N 1
ATOM 4629 C CA . ASN B 1 244 ? -29.200 -18.973 38.936 1.00 99.34 244 ASN B CA 1
ATOM 4630 C C . ASN B 1 244 ? -29.466 -17.950 40.031 1.00 91.52 244 ASN B C 1
ATOM 4631 O O . ASN B 1 244 ? -28.534 -17.447 40.666 1.00 93.78 244 ASN B O 1
ATOM 4636 N N . ALA B 1 245 ? -30.738 -17.636 40.252 1.00 80.54 245 ALA B N 1
ATOM 4637 C CA . ALA B 1 245 ? -31.113 -16.698 41.294 1.00 72.39 245 ALA B CA 1
ATOM 4638 C C . ALA B 1 245 ? -32.349 -17.221 42.005 1.00 72.91 245 ALA B C 1
ATOM 4639 O O . ALA B 1 245 ? -33.152 -17.961 41.431 1.00 84.11 245 ALA B O 1
ATOM 4641 N N . ARG B 1 246 ? -32.511 -16.800 43.250 1.00 71.18 246 ARG B N 1
ATOM 4642 C CA . ARG B 1 246 ? -33.675 -17.150 44.049 1.00 80.55 246 ARG B CA 1
ATOM 4643 C C . ARG B 1 246 ? -34.557 -15.917 44.172 1.00 78.38 246 ARG B C 1
ATOM 4644 O O . ARG B 1 246 ? -34.065 -14.823 44.471 1.00 68.81 246 ARG B O 1
ATOM 4652 N N . ILE B 1 247 ? -35.848 -16.092 43.932 1.00 89.45 247 ILE B N 1
ATOM 4653 C CA . ILE B 1 247 ? -36.784 -14.990 44.099 1.00 59.57 247 ILE B CA 1
ATOM 4654 C C . ILE B 1 247 ? -37.143 -14.886 45.571 1.00 78.78 247 ILE B C 1
ATOM 4655 O O . ILE B 1 247 ? -37.399 -15.894 46.241 1.00 88.67 247 ILE B O 1
ATOM 4660 N N . GLU B 1 248 ? -37.160 -13.660 46.084 1.00 78.89 248 GLU B N 1
ATOM 4661 C CA . GLU B 1 248 ? -37.411 -13.429 47.496 1.00 88.33 248 GLU B CA 1
ATOM 4662 C C . GLU B 1 248 ? -38.250 -12.173 47.643 1.00 84.84 248 GLU B C 1
ATOM 4663 O O . GLU B 1 248 ? -37.925 -11.134 47.060 1.00 96.15 248 GLU B O 1
ATOM 4669 N N . LYS B 1 249 ? -39.319 -12.270 48.423 1.00 82.20 249 LYS B N 1
ATOM 4670 C CA . LYS B 1 249 ? -40.191 -11.138 48.696 1.00 77.72 249 LYS B CA 1
ATOM 4671 C C . LYS B 1 249 ? -39.807 -10.588 50.061 1.00 75.90 249 LYS B C 1
ATOM 4672 O O . LYS B 1 249 ? -39.909 -11.294 51.070 1.00 70.21 249 LYS B O 1
ATOM 4678 N N . ARG B 1 250 ? -39.333 -9.348 50.084 1.00 91.12 250 ARG B N 1
ATOM 4679 C CA . ARG B 1 250 ? -38.949 -8.663 51.312 1.00 98.69 250 ARG B CA 1
ATOM 4680 C C . ARG B 1 250 ? -39.800 -7.408 51.410 1.00 104.58 250 ARG B C 1
ATOM 4681 O O . ARG B 1 250 ? -39.671 -6.501 50.580 1.00 107.49 250 ARG B O 1
ATOM 4689 N N . GLY B 1 251 ? -40.666 -7.354 52.419 1.00 99.17 251 GLY B N 1
ATOM 4690 C CA . GLY B 1 251 ? -41.675 -6.312 52.424 1.00 105.87 251 GLY B CA 1
ATOM 4691 C C . GLY B 1 251 ? -42.608 -6.496 51.247 1.00 100.51 251 GLY B C 1
ATOM 4692 O O . GLY B 1 251 ? -43.008 -7.616 50.907 1.00 103.44 251 GLY B O 1
ATOM 4693 N N . ASP B 1 252 ? -42.975 -5.384 50.618 1.00 88.36 252 ASP B N 1
ATOM 4694 C CA . ASP B 1 252 ? -43.730 -5.438 49.375 1.00 81.21 252 ASP B CA 1
ATOM 4695 C C . ASP B 1 252 ? -42.834 -5.483 48.144 1.00 84.95 252 ASP B C 1
ATOM 4696 O O . ASP B 1 252 ? -43.342 -5.670 47.034 1.00 94.84 252 ASP B O 1
ATOM 4701 N N . GLU B 1 253 ? -41.525 -5.314 48.317 1.00 83.93 253 GLU B N 1
ATOM 4702 C CA . GLU B 1 253 ? -40.562 -5.483 47.238 1.00 95.21 253 GLU B CA 1
ATOM 4703 C C . GLU B 1 253 ? -40.426 -6.950 46.831 1.00 98.01 253 GLU B C 1
ATOM 4704 O O . GLU B 1 253 ? -40.769 -7.870 47.579 1.00 110.13 253 GLU B O 1
ATOM 4710 N N . MET B 1 254 ? -39.911 -7.157 45.619 1.00 85.86 254 MET B N 1
ATOM 4711 C CA . MET B 1 254 ? -39.564 -8.479 45.112 1.00 84.38 254 MET B CA 1
ATOM 4712 C C . MET B 1 254 ? -38.115 -8.443 44.647 1.00 90.75 254 MET B C 1
ATOM 4713 O O . MET B 1 254 ? -37.745 -7.587 43.837 1.00 97.55 254 MET B O 1
ATOM 4718 N N . HIS B 1 255 ? -37.297 -9.365 45.155 1.00 82.91 255 HIS B N 1
ATOM 4719 C CA . HIS B 1 255 ? -35.860 -9.336 44.929 1.00 76.68 255 HIS B CA 1
ATOM 4720 C C . HIS B 1 255 ? -35.364 -10.602 44.242 1.00 80.23 255 HIS B C 1
ATOM 4721 O O . HIS B 1 255 ? -35.993 -11.662 44.298 1.00 80.56 255 HIS B O 1
ATOM 4728 N N . LEU B 1 256 ? -34.209 -10.466 43.592 1.00 86.97 256 LEU B N 1
ATOM 4729 C CA . LEU B 1 256 ? -33.476 -11.576 43.000 1.00 77.64 256 LEU B CA 1
ATOM 4730 C C . LEU B 1 256 ? -32.112 -11.644 43.663 1.00 89.57 256 LEU B C 1
ATOM 4731 O O . LEU B 1 256 ? -31.391 -10.641 43.708 1.00 87.99 256 LEU B O 1
ATOM 4736 N N . LEU B 1 257 ? -31.752 -12.822 44.162 1.00 87.81 257 LEU B N 1
ATOM 4737 C CA . LEU B 1 257 ? -30.511 -12.990 44.902 1.00 78.48 257 LEU B CA 1
ATOM 4738 C C . LEU B 1 257 ? -29.676 -14.075 44.243 1.00 81.84 257 LEU B C 1
ATOM 4739 O O . LEU B 1 257 ? -30.151 -15.199 44.039 1.00 102.81 257 LEU B O 1
ATOM 4744 N N . PHE B 1 258 ? -28.425 -13.738 43.940 1.00 84.38 258 PHE B N 1
ATOM 4745 C CA . PHE B 1 258 ? -27.476 -14.662 43.334 1.00 93.78 258 PHE B CA 1
ATOM 4746 C C . PHE B 1 258 ? -26.104 -14.390 43.926 1.00 93.57 258 PHE B C 1
ATOM 4747 O O . PHE B 1 258 ? -25.625 -13.252 43.896 1.00 112.44 258 PHE B O 1
ATOM 4755 N N . GLY B 1 259 ? -25.473 -15.437 44.448 1.00 85.63 259 GLY B N 1
ATOM 4756 C CA . GLY B 1 259 ? -24.283 -15.226 45.250 1.00 78.34 259 GLY B CA 1
ATOM 4757 C C . GLY B 1 259 ? -24.645 -14.378 46.450 1.00 90.82 259 GLY B C 1
ATOM 4758 O O . GLY B 1 259 ? -25.695 -14.562 47.075 1.00 104.54 259 GLY B O 1
ATOM 4759 N N . LYS B 1 260 ? -23.769 -13.436 46.787 1.00 92.71 260 LYS B N 1
ATOM 4760 C CA . LYS B 1 260 ? -24.036 -12.492 47.862 1.00 93.51 260 LYS B CA 1
ATOM 4761 C C . LYS B 1 260 ? -24.656 -11.191 47.353 1.00 97.83 260 LYS B C 1
ATOM 4762 O O . LYS B 1 260 ? -24.678 -10.198 48.089 1.00 99.31 260 LYS B O 1
ATOM 4768 N N . GLN B 1 261 ? -25.151 -11.173 46.118 1.00 98.89 261 GLN B N 1
ATOM 4769 C CA . GLN B 1 261 ? -25.621 -9.958 45.467 1.00 103.66 261 GLN B CA 1
ATOM 4770 C C . GLN B 1 261 ? -27.145 -9.892 45.476 1.00 97.97 261 GLN B C 1
ATOM 4771 O O . GLN B 1 261 ? -27.834 -10.908 45.595 1.00 87.55 261 GLN B O 1
ATOM 4777 N N . ASP B 1 262 ? -27.668 -8.671 45.337 1.00 95.76 262 ASP B N 1
ATOM 4778 C CA . ASP B 1 262 ? -29.077 -8.397 45.610 1.00 92.92 262 ASP B CA 1
ATOM 4779 C C . ASP B 1 262 ? -29.647 -7.458 44.559 1.00 105.51 262 ASP B C 1
ATOM 4780 O O . ASP B 1 262 ? -29.237 -6.297 44.469 1.00 127.80 262 ASP B O 1
ATOM 4785 N N . ILE B 1 263 ? -30.602 -7.961 43.782 1.00 90.42 263 ILE B N 1
ATOM 4786 C CA . ILE B 1 263 ? -31.287 -7.196 42.749 1.00 75.01 263 ILE B CA 1
ATOM 4787 C C . ILE B 1 263 ? -32.744 -7.048 43.162 1.00 85.90 263 ILE B C 1
ATOM 4788 O O . ILE B 1 263 ? -33.411 -8.043 43.469 1.00 82.90 263 ILE B O 1
ATOM 4793 N N . LYS B 1 264 ? -33.231 -5.810 43.184 1.00 89.93 264 LYS B N 1
ATOM 4794 C CA . LYS B 1 264 ? -34.609 -5.512 43.548 1.00 89.04 264 LYS B CA 1
ATOM 4795 C C . LYS B 1 264 ? -35.398 -5.320 42.259 1.00 88.43 264 LYS B C 1
ATOM 4796 O O . LYS B 1 264 ? -35.055 -4.459 41.442 1.00 91.30 264 LYS B O 1
ATOM 4802 N N . LEU B 1 265 ? -36.443 -6.121 42.072 1.00 79.03 265 LEU B N 1
ATOM 4803 C CA . LEU B 1 265 ? -37.254 -5.965 40.879 1.00 73.40 265 LEU B CA 1
ATOM 4804 C C . LEU B 1 265 ? -38.170 -4.753 41.043 1.00 80.24 265 LEU B C 1
ATOM 4805 O O . LEU B 1 265 ? -38.513 -4.372 42.166 1.00 89.08 265 LEU B O 1
ATOM 4810 N N . PRO B 1 266 ? -38.571 -4.120 39.946 1.00 72.57 266 PRO B N 1
ATOM 4811 C CA . PRO B 1 266 ? -39.417 -2.933 40.073 1.00 79.01 266 PRO B CA 1
ATOM 4812 C C . PRO B 1 266 ? -40.861 -3.313 40.356 1.00 91.84 266 PRO B C 1
ATOM 4813 O O . PRO B 1 266 ? -41.336 -4.387 39.976 1.00 93.53 266 PRO B O 1
ATOM 4817 N N . GLU B 1 267 ? -41.556 -2.408 41.043 1.00 93.74 267 GLU B N 1
ATOM 4818 C CA . GLU B 1 267 ? -42.974 -2.598 41.321 1.00 87.62 267 GLU B CA 1
ATOM 4819 C C . GLU B 1 267 ? -43.730 -2.753 40.009 1.00 94.21 267 GLU B C 1
ATOM 4820 O O . GLU B 1 267 ? -43.808 -1.809 39.217 1.00 108.83 267 GLU B O 1
ATOM 4826 N N . GLY B 1 268 ? -44.275 -3.939 39.763 1.00 91.01 268 GLY B N 1
ATOM 4827 C CA . GLY B 1 268 ? -44.887 -4.215 38.480 1.00 87.74 268 GLY B CA 1
ATOM 4828 C C . GLY B 1 268 ? -44.610 -5.633 38.035 1.00 100.56 268 GLY B C 1
ATOM 4829 O O . GLY B 1 268 ? -45.097 -6.076 36.991 1.00 102.23 268 GLY B O 1
ATOM 4830 N N . LYS B 1 269 ? -43.817 -6.351 38.823 1.00 106.71 269 LYS B N 1
ATOM 4831 C CA . LYS B 1 269 ? -43.515 -7.754 38.576 1.00 99.09 269 LYS B CA 1
ATOM 4832 C C . LYS B 1 269 ? -44.231 -8.600 39.622 1.00 104.22 269 LYS B C 1
ATOM 4833 O O . LYS B 1 269 ? -43.936 -8.494 40.819 1.00 90.28 269 LYS B O 1
ATOM 4839 N N . ALA B 1 270 ? -45.182 -9.415 39.167 1.00 96.19 270 ALA B N 1
ATOM 4840 C CA . ALA B 1 270 ? -46.002 -10.270 40.032 1.00 91.35 270 ALA B CA 1
ATOM 4841 C C . ALA B 1 270 ? -46.618 -9.519 41.215 1.00 96.00 270 ALA B C 1
ATOM 4842 O O . ALA B 1 270 ? -46.770 -8.296 41.189 1.00 88.20 270 ALA B O 1
ATOM 4844 N N . SER B 1 276 ? -45.793 -15.378 41.141 1.00 99.59 276 SER B N 1
ATOM 4845 C CA . SER B 1 276 ? -46.771 -15.735 42.166 1.00 123.49 276 SER B CA 1
ATOM 4846 C C . SER B 1 276 ? -46.505 -17.146 42.686 1.00 133.27 276 SER B C 1
ATOM 4847 O O . SER B 1 276 ? -46.388 -17.368 43.892 1.00 141.39 276 SER B O 1
ATOM 4850 N N . GLU B 1 277 ? -46.409 -18.100 41.761 1.00 123.74 277 GLU B N 1
ATOM 4851 C CA . GLU B 1 277 ? -46.081 -19.484 42.079 1.00 115.09 277 GLU B CA 1
ATOM 4852 C C . GLU B 1 277 ? -44.594 -19.780 41.909 1.00 100.92 277 GLU B C 1
ATOM 4853 O O . GLU B 1 277 ? -44.211 -20.948 41.791 1.00 96.13 277 GLU B O 1
ATOM 4859 N N . TYR B 1 278 ? -43.752 -18.745 41.886 1.00 99.98 278 TYR B N 1
ATOM 4860 C CA . TYR B 1 278 ? -42.304 -18.911 41.874 1.00 88.40 278 TYR B CA 1
ATOM 4861 C C . TYR B 1 278 ? -41.607 -18.205 43.030 1.00 84.71 278 TYR B C 1
ATOM 4862 O O . TYR B 1 278 ? -40.370 -18.194 43.072 1.00 74.79 278 TYR B O 1
ATOM 4871 N N . VAL B 1 279 ? -42.352 -17.600 43.959 1.00 72.39 279 VAL B N 1
ATOM 4872 C CA . VAL B 1 279 ? -41.727 -16.826 45.026 1.00 68.13 279 VAL B CA 1
ATOM 4873 C C . VAL B 1 279 ? -41.108 -17.795 46.024 1.00 83.31 279 VAL B C 1
ATOM 4874 O O . VAL B 1 279 ? -41.722 -18.801 46.401 1.00 95.90 279 VAL B O 1
ATOM 4878 N N . GLY B 1 280 ? -39.880 -17.507 46.446 1.00 83.60 280 GLY B N 1
ATOM 4879 C CA . GLY B 1 280 ? -39.172 -18.406 47.325 1.00 80.51 280 GLY B CA 1
ATOM 4880 C C . GLY B 1 280 ? -38.490 -19.530 46.587 1.00 98.77 280 GLY B C 1
ATOM 4881 O O . GLY B 1 280 ? -37.742 -20.303 47.208 1.00 111.72 280 GLY B O 1
ATOM 4882 N N . ARG B 1 281 ? -38.670 -19.588 45.271 1.00 93.61 281 ARG B N 1
ATOM 4883 C CA . ARG B 1 281 ? -38.128 -20.635 44.428 1.00 96.96 281 ARG B CA 1
ATOM 4884 C C . ARG B 1 281 ? -36.904 -20.070 43.724 1.00 102.84 281 ARG B C 1
ATOM 4885 O O . ARG B 1 281 ? -36.703 -18.851 43.667 1.00 101.22 281 ARG B O 1
ATOM 4893 N N . GLU B 1 282 ? -36.067 -20.982 43.227 1.00 105.49 282 GLU B N 1
ATOM 4894 C CA . GLU B 1 282 ? -34.825 -20.620 42.569 1.00 90.56 282 GLU B CA 1
ATOM 4895 C C . GLU B 1 282 ? -35.006 -20.695 41.057 1.00 80.63 282 GLU B C 1
ATOM 4896 O O . GLU B 1 282 ? -35.380 -21.743 40.518 1.00 93.01 282 GLU B O 1
ATOM 4902 N N . VAL B 1 283 ? -34.689 -19.595 40.384 1.00 80.44 283 VAL B N 1
ATOM 4903 C CA . VAL B 1 283 ? -34.920 -19.425 38.954 1.00 68.92 283 VAL B CA 1
ATOM 4904 C C . VAL B 1 283 ? -33.592 -19.070 38.302 1.00 72.18 283 VAL B C 1
ATOM 4905 O O . VAL B 1 283 ? -32.581 -18.932 38.995 1.00 89.86 283 VAL B O 1
ATOM 4909 N N . VAL B 1 284 ? -33.556 -18.939 36.974 1.00 74.80 284 VAL B N 1
ATOM 4910 C CA . VAL B 1 284 ? -32.371 -18.443 36.276 1.00 88.38 284 VAL B CA 1
ATOM 4911 C C . VAL B 1 284 ? -32.639 -17.018 35.805 1.00 78.18 284 VAL B C 1
ATOM 4912 O O . VAL B 1 284 ? -33.670 -16.745 35.177 1.00 68.32 284 VAL B O 1
ATOM 4916 N N . MET B 1 285 ? -31.726 -16.107 36.136 1.00 85.54 285 MET B N 1
ATOM 4917 C CA . MET B 1 285 ? -31.857 -14.699 35.783 1.00 69.41 285 MET B CA 1
ATOM 4918 C C . MET B 1 285 ? -31.138 -14.437 34.469 1.00 72.97 285 MET B C 1
ATOM 4919 O O . MET B 1 285 ? -30.056 -14.975 34.224 1.00 79.68 285 MET B O 1
ATOM 4924 N N . GLY B 1 286 ? -31.751 -13.618 33.622 1.00 75.67 286 GLY B N 1
ATOM 4925 C CA . GLY B 1 286 ? -31.153 -13.288 32.345 1.00 78.81 286 GLY B CA 1
ATOM 4926 C C . GLY B 1 286 ? -31.122 -11.800 32.083 1.00 88.48 286 GLY B C 1
ATOM 4927 O O . GLY B 1 286 ? -32.172 -11.150 32.051 1.00 89.67 286 GLY B O 1
ATOM 4928 N N . ILE B 1 287 ? -29.929 -11.248 31.890 1.00 86.66 287 ILE B N 1
ATOM 4929 C CA . ILE B 1 287 ? -29.761 -9.839 31.566 1.00 79.43 287 ILE B CA 1
ATOM 4930 C C . ILE B 1 287 ? -28.803 -9.728 30.389 1.00 80.59 287 ILE B C 1
ATOM 4931 O O . ILE B 1 287 ? -27.789 -10.432 30.330 1.00 73.01 287 ILE B O 1
ATOM 4936 N N . ARG B 1 288 ? -29.143 -8.863 29.443 1.00 82.15 288 ARG B N 1
ATOM 4937 C CA . ARG B 1 288 ? -28.295 -8.665 28.282 1.00 89.30 288 ARG B CA 1
ATOM 4938 C C . ARG B 1 288 ? -27.149 -7.715 28.626 1.00 90.91 288 ARG B C 1
ATOM 4939 O O . ARG B 1 288 ? -27.267 -6.906 29.550 1.00 85.65 288 ARG B O 1
ATOM 4947 N N . PRO B 1 289 ? -26.020 -7.816 27.914 1.00 85.32 289 PRO B N 1
ATOM 4948 C CA . PRO B 1 289 ? -24.867 -6.957 28.246 1.00 84.76 289 PRO B CA 1
ATOM 4949 C C . PRO B 1 289 ? -25.179 -5.470 28.308 1.00 91.76 289 PRO B C 1
ATOM 4950 O O . PRO B 1 289 ? -24.743 -4.793 29.249 1.00 94.32 289 PRO B O 1
ATOM 4954 N N . GLU B 1 290 ? -25.923 -4.937 27.336 1.00 92.66 290 GLU B N 1
ATOM 4955 C CA . GLU B 1 290 ? -26.220 -3.507 27.314 1.00 85.88 290 GLU B CA 1
ATOM 4956 C C . GLU B 1 290 ? -27.113 -3.060 28.464 1.00 86.90 290 GLU B C 1
ATOM 4957 O O . GLU B 1 290 ? -27.398 -1.862 28.570 1.00 96.25 290 GLU B O 1
ATOM 4963 N N . ASN B 1 291 ? -27.547 -3.972 29.329 1.00 86.14 291 ASN B N 1
ATOM 4964 C CA . ASN B 1 291 ? -28.333 -3.620 30.502 1.00 83.96 291 ASN B CA 1
ATOM 4965 C C . ASN B 1 291 ? -27.526 -3.678 31.793 1.00 82.99 291 ASN B C 1
ATOM 4966 O O . ASN B 1 291 ? -28.089 -3.461 32.871 1.00 84.66 291 ASN B O 1
ATOM 4971 N N . ILE B 1 292 ? -26.234 -3.980 31.708 1.00 76.31 292 ILE B N 1
ATOM 4972 C CA . ILE B 1 292 ? -25.290 -3.797 32.806 1.00 82.31 292 ILE B CA 1
ATOM 4973 C C . ILE B 1 292 ? -24.469 -2.562 32.452 1.00 102.40 292 ILE B C 1
ATOM 4974 O O . ILE B 1 292 ? -23.511 -2.638 31.679 1.00 117.75 292 ILE B O 1
ATOM 4979 N N . ARG B 1 293 ? -24.847 -1.417 33.011 1.00 90.73 293 ARG B N 1
ATOM 4980 C CA . ARG B 1 293 ? -24.322 -0.127 32.586 1.00 98.07 293 ARG B CA 1
ATOM 4981 C C . ARG B 1 293 ? -23.540 0.534 33.716 1.00 92.11 293 ARG B C 1
ATOM 4982 O O . ARG B 1 293 ? -23.869 0.373 34.897 1.00 74.42 293 ARG B O 1
ATOM 4990 N N . ASP B 1 294 ? -22.467 1.235 33.341 1.00 100.75 294 ASP B N 1
ATOM 4991 C CA . ASP B 1 294 ? -21.554 1.849 34.293 1.00 96.25 294 ASP B CA 1
ATOM 4992 C C . ASP B 1 294 ? -21.590 3.375 34.304 1.00 99.30 294 ASP B C 1
ATOM 4993 O O . ASP B 1 294 ? -20.847 3.985 35.080 1.00 98.50 294 ASP B O 1
ATOM 4998 N N . GLU B 1 295 ? -22.384 4.017 33.453 1.00 116.92 295 GLU B N 1
ATOM 4999 C CA . GLU B 1 295 ? -22.481 5.466 33.514 1.00 130.04 295 GLU B CA 1
ATOM 5000 C C . GLU B 1 295 ? -23.163 5.880 34.802 1.00 135.26 295 GLU B C 1
ATOM 5001 O O . GLU B 1 295 ? -24.202 5.331 35.176 1.00 139.68 295 GLU B O 1
ATOM 5007 N N . GLU B 1 296 ? -22.635 6.925 35.442 1.00 134.89 296 GLU B N 1
ATOM 5008 C CA . GLU B 1 296 ? -22.983 7.176 36.837 1.00 131.67 296 GLU B CA 1
ATOM 5009 C C . GLU B 1 296 ? -24.410 7.650 37.034 1.00 130.89 296 GLU B C 1
ATOM 5010 O O . GLU B 1 296 ? -24.889 7.673 38.167 1.00 129.94 296 GLU B O 1
ATOM 5016 N N . ILE B 1 297 ? -25.098 8.053 35.964 1.00 130.84 297 ILE B N 1
ATOM 5017 C CA . ILE B 1 297 ? -26.537 8.332 36.079 1.00 121.02 297 ILE B CA 1
ATOM 5018 C C . ILE B 1 297 ? -27.255 7.112 36.653 1.00 113.49 297 ILE B C 1
ATOM 5019 O O . ILE B 1 297 ? -28.076 7.224 37.566 1.00 106.42 297 ILE B O 1
ATOM 5024 N N . TYR B 1 298 ? -26.950 5.925 36.113 1.00 102.59 298 TYR B N 1
ATOM 5025 C CA . TYR B 1 298 ? -27.593 4.713 36.590 1.00 110.77 298 TYR B CA 1
ATOM 5026 C C . TYR B 1 298 ? -27.101 4.337 37.989 1.00 108.69 298 TYR B C 1
ATOM 5027 O O . TYR B 1 298 ? -27.880 3.800 38.788 1.00 107.29 298 TYR B O 1
ATOM 5036 N N . LEU B 1 299 ? -25.817 4.588 38.305 1.00 98.64 299 LEU B N 1
ATOM 5037 C CA . LEU B 1 299 ? -25.282 4.188 39.610 1.00 88.21 299 LEU B CA 1
ATOM 5038 C C . LEU B 1 299 ? -25.898 4.981 40.752 1.00 87.91 299 LEU B C 1
ATOM 5039 O O . LEU B 1 299 ? -25.826 4.537 41.905 1.00 94.98 299 LEU B O 1
ATOM 5044 N N . GLU B 1 300 ? -26.499 6.134 40.465 1.00 92.00 300 GLU B N 1
ATOM 5045 C CA . GLU B 1 300 ? -27.190 6.929 41.474 1.00 92.75 300 GLU B CA 1
ATOM 5046 C C . GLU B 1 300 ? -28.678 6.627 41.527 1.00 97.32 300 GLU B C 1
ATOM 5047 O O . GLU B 1 300 ? -29.251 6.539 42.616 1.00 109.08 300 GLU B O 1
ATOM 5053 N N . SER B 1 301 ? -29.310 6.459 40.366 1.00 99.62 301 SER B N 1
ATOM 5054 C CA . SER B 1 301 ? -30.733 6.149 40.331 1.00 108.47 301 SER B CA 1
ATOM 5055 C C . SER B 1 301 ? -30.995 4.714 40.767 1.00 111.09 301 SER B C 1
ATOM 5056 O O . SER B 1 301 ? -31.870 4.458 41.603 1.00 120.87 301 SER B O 1
ATOM 5059 N N . MET B 1 302 ? -30.238 3.765 40.220 1.00 104.37 302 MET B N 1
ATOM 5060 C CA . MET B 1 302 ? -30.395 2.345 40.526 1.00 107.82 302 MET B CA 1
ATOM 5061 C C . MET B 1 302 ? -29.381 1.892 41.563 1.00 104.07 302 MET B C 1
ATOM 5062 O O . MET B 1 302 ? -28.847 0.781 41.490 1.00 102.03 302 MET B O 1
ATOM 5067 N N . SER B 1 303 ? -29.114 2.767 42.540 1.00 104.32 303 SER B N 1
ATOM 5068 C CA . SER B 1 303 ? -28.158 2.467 43.602 1.00 92.89 303 SER B CA 1
ATOM 5069 C C . SER B 1 303 ? -28.460 1.136 44.279 1.00 97.44 303 SER B C 1
ATOM 5070 O O . SER B 1 303 ? -27.540 0.402 44.657 1.00 98.42 303 SER B O 1
ATOM 5073 N N . GLU B 1 304 ? -29.745 0.817 44.455 1.00 103.07 304 GLU B N 1
ATOM 5074 C CA . GLU B 1 304 ? -30.115 -0.424 45.126 1.00 99.21 304 GLU B CA 1
ATOM 5075 C C . GLU B 1 304 ? -29.577 -1.645 44.386 1.00 97.35 304 GLU B C 1
ATOM 5076 O O . GLU B 1 304 ? -29.327 -2.685 45.007 1.00 97.23 304 GLU B O 1
ATOM 5082 N N . ASN B 1 305 ? -29.399 -1.544 43.068 1.00 94.81 305 ASN B N 1
ATOM 5083 C CA . ASN B 1 305 ? -29.030 -2.671 42.220 1.00 89.77 305 ASN B CA 1
ATOM 5084 C C . ASN B 1 305 ? -27.645 -2.493 41.601 1.00 91.52 305 ASN B C 1
ATOM 5085 O O . ASN B 1 305 ? -27.402 -2.891 40.460 1.00 95.48 305 ASN B O 1
ATOM 5090 N N . VAL B 1 306 ? -26.718 -1.876 42.334 1.00 92.87 306 VAL B N 1
ATOM 5091 C CA . VAL B 1 306 ? -25.322 -1.774 41.915 1.00 92.48 306 VAL B CA 1
ATOM 5092 C C . VAL B 1 306 ? -24.529 -2.895 42.572 1.00 89.43 306 VAL B C 1
ATOM 5093 O O . VAL B 1 306 ? -24.710 -3.181 43.761 1.00 104.93 306 VAL B O 1
ATOM 5097 N N . VAL B 1 307 ? -23.652 -3.537 41.799 1.00 73.76 307 VAL B N 1
ATOM 5098 C CA . VAL B 1 307 ? -22.839 -4.654 42.274 1.00 84.67 307 VAL B CA 1
ATOM 5099 C C . VAL B 1 307 ? -21.393 -4.412 41.858 1.00 93.48 307 VAL B C 1
ATOM 5100 O O . VAL B 1 307 ? -21.130 -3.880 40.774 1.00 89.23 307 VAL B O 1
ATOM 5104 N N . GLU B 1 308 ? -20.455 -4.779 42.731 1.00 99.69 308 GLU B N 1
ATOM 5105 C CA . GLU B 1 308 ? -19.030 -4.630 42.451 1.00 104.51 308 GLU B CA 1
ATOM 5106 C C . GLU B 1 308 ? -18.479 -5.889 41.784 1.00 101.00 308 GLU B C 1
ATOM 5107 O O . GLU B 1 308 ? -18.657 -7.001 42.288 1.00 106.78 308 GLU B O 1
ATOM 5113 N N . GLY B 1 309 ? -17.787 -5.708 40.668 1.00 97.96 309 GLY B N 1
ATOM 5114 C CA . GLY B 1 309 ? -17.248 -6.834 39.928 1.00 96.79 309 GLY B CA 1
ATOM 5115 C C . GLY B 1 309 ? -15.813 -6.594 39.513 1.00 104.97 309 GLY B C 1
ATOM 5116 O O . GLY B 1 309 ? -15.401 -5.464 39.246 1.00 108.51 309 GLY B O 1
ATOM 5117 N N . ARG B 1 310 ? -15.053 -7.686 39.454 1.00 101.78 310 ARG B N 1
ATOM 5118 C CA . ARG B 1 310 ? -13.630 -7.636 39.132 1.00 104.61 310 ARG B CA 1
ATOM 5119 C C . ARG B 1 310 ? -13.463 -7.793 37.626 1.00 113.94 310 ARG B C 1
ATOM 5120 O O . ARG B 1 310 ? -13.741 -8.861 37.071 1.00 119.63 310 ARG B O 1
ATOM 5128 N N . VAL B 1 311 ? -13.013 -6.726 36.967 1.00 120.03 311 VAL B N 1
ATOM 5129 C CA . VAL B 1 311 ? -12.815 -6.764 35.526 1.00 118.07 311 VAL B CA 1
ATOM 5130 C C . VAL B 1 311 ? -11.656 -7.689 35.185 1.00 114.70 311 VAL B C 1
ATOM 5131 O O . VAL B 1 311 ? -10.620 -7.704 35.868 1.00 112.68 311 VAL B O 1
ATOM 5135 N N . GLU B 1 312 ? -11.817 -8.452 34.104 1.00 112.93 312 GLU B N 1
ATOM 5136 C CA . GLU B 1 312 ? -10.800 -9.388 33.646 1.00 109.86 312 GLU B CA 1
ATOM 5137 C C . GLU B 1 312 ? -10.332 -9.122 32.224 1.00 101.76 312 GLU B C 1
ATOM 5138 O O . GLU B 1 312 ? -9.134 -9.231 31.958 1.00 117.96 312 GLU B O 1
ATOM 5144 N N . VAL B 1 313 ? -11.221 -8.749 31.296 1.00 98.91 313 VAL B N 1
ATOM 5145 C CA . VAL B 1 313 ? -10.813 -8.277 29.974 1.00 107.55 313 VAL B CA 1
ATOM 5146 C C . VAL B 1 313 ? -11.766 -7.157 29.555 1.00 117.19 313 VAL B C 1
ATOM 5147 O O . VAL B 1 313 ? -12.959 -7.163 29.895 1.00 100.88 313 VAL B O 1
ATOM 5151 N N . VAL B 1 314 ? -11.215 -6.163 28.848 1.00 127.94 314 VAL B N 1
ATOM 5152 C CA . VAL B 1 314 ? -11.971 -5.044 28.301 1.00 122.73 314 VAL B CA 1
ATOM 5153 C C . VAL B 1 314 ? -11.682 -4.982 26.812 1.00 122.60 314 VAL B C 1
ATOM 5154 O O . VAL B 1 314 ? -10.573 -5.305 26.375 1.00 124.47 314 VAL B O 1
ATOM 5158 N N . GLU B 1 315 ? -12.691 -4.615 26.023 1.00 119.36 315 GLU B N 1
ATOM 5159 C CA . GLU B 1 315 ? -12.541 -4.583 24.567 1.00 116.18 315 GLU B CA 1
ATOM 5160 C C . GLU B 1 315 ? -13.210 -3.340 24.020 1.00 105.08 315 GLU B C 1
ATOM 5161 O O . GLU B 1 315 ? -14.425 -3.148 24.164 1.00 86.22 315 GLU B O 1
ATOM 5167 N N . MET B 1 316 ? -12.391 -2.490 23.450 1.00 114.95 316 MET B N 1
ATOM 5168 C CA . MET B 1 316 ? -12.839 -1.218 22.935 1.00 113.73 316 MET B CA 1
ATOM 5169 C C . MET B 1 316 ? -13.027 -1.288 21.418 1.00 116.84 316 MET B C 1
ATOM 5170 O O . MET B 1 316 ? -12.134 -1.739 20.691 1.00 116.58 316 MET B O 1
ATOM 5175 N N . LEU B 1 317 ? -14.200 -0.862 20.944 1.00 123.73 317 LEU B N 1
ATOM 5176 C CA . LEU B 1 317 ? -14.566 -1.048 19.543 1.00 126.19 317 LEU B CA 1
ATOM 5177 C C . LEU B 1 317 ? -14.902 0.229 18.787 1.00 139.21 317 LEU B C 1
ATOM 5178 O O . LEU B 1 317 ? -14.977 0.190 17.553 1.00 147.02 317 LEU B O 1
ATOM 5183 N N . GLY B 1 318 ? -15.079 1.352 19.468 1.00 135.92 318 GLY B N 1
ATOM 5184 C CA . GLY B 1 318 ? -15.515 2.570 18.810 1.00 130.64 318 GLY B CA 1
ATOM 5185 C C . GLY B 1 318 ? -17.028 2.678 18.771 1.00 121.19 318 GLY B C 1
ATOM 5186 O O . GLY B 1 318 ? -17.581 3.767 18.947 1.00 123.69 318 GLY B O 1
ATOM 5187 N N . SER B 1 319 ? -17.705 1.560 18.515 1.00 113.94 319 SER B N 1
ATOM 5188 C CA . SER B 1 319 ? -19.155 1.521 18.662 1.00 111.72 319 SER B CA 1
ATOM 5189 C C . SER B 1 319 ? -19.555 1.368 20.121 1.00 105.88 319 SER B C 1
ATOM 5190 O O . SER B 1 319 ? -20.602 1.877 20.531 1.00 105.94 319 SER B O 1
ATOM 5193 N N . GLU B 1 320 ? -18.732 0.679 20.903 1.00 99.33 320 GLU B N 1
ATOM 5194 C CA . GLU B 1 320 ? -19.060 0.323 22.273 1.00 87.63 320 GLU B CA 1
ATOM 5195 C C . GLU B 1 320 ? -17.764 0.004 23.002 1.00 91.14 320 GLU B C 1
ATOM 5196 O O . GLU B 1 320 ? -16.679 0.004 22.416 1.00 97.68 320 GLU B O 1
ATOM 5202 N N . THR B 1 321 ? -17.892 -0.263 24.297 1.00 92.94 321 THR B N 1
ATOM 5203 C CA . THR B 1 321 ? -16.836 -0.882 25.086 1.00 92.58 321 THR B CA 1
ATOM 5204 C C . THR B 1 321 ? -17.458 -2.073 25.788 1.00 87.18 321 THR B C 1
ATOM 5205 O O . THR B 1 321 ? -18.438 -1.917 26.526 1.00 87.37 321 THR B O 1
ATOM 5209 N N . LEU B 1 322 ? -16.911 -3.256 25.551 1.00 89.03 322 LEU B N 1
ATOM 5210 C CA . LEU B 1 322 ? -17.407 -4.465 26.189 1.00 91.39 322 LEU B CA 1
ATOM 5211 C C . LEU B 1 322 ? -16.472 -4.841 27.322 1.00 91.62 322 LEU B C 1
ATOM 5212 O O . LEU B 1 322 ? -15.262 -4.995 27.111 1.00 81.34 322 LEU B O 1
ATOM 5217 N N . ILE B 1 323 ? -17.038 -4.997 28.517 1.00 99.08 323 ILE B N 1
ATOM 5218 C CA . ILE B 1 323 ? -16.285 -5.250 29.740 1.00 102.93 323 ILE B CA 1
ATOM 5219 C C . ILE B 1 323 ? -16.648 -6.645 30.219 1.00 95.70 323 ILE B C 1
ATOM 5220 O O . ILE B 1 323 ? -17.829 -6.951 30.405 1.00 93.23 323 ILE B O 1
ATOM 5225 N N . TYR B 1 324 ? -15.649 -7.491 30.408 1.00 95.76 324 TYR B N 1
ATOM 5226 C CA . TYR B 1 324 ? -15.874 -8.855 30.845 1.00 93.87 324 TYR B CA 1
ATOM 5227 C C . TYR B 1 324 ? -15.412 -8.941 32.289 1.00 96.16 324 TYR B C 1
ATOM 5228 O O . TYR B 1 324 ? -14.252 -8.661 32.594 1.00 106.06 324 TYR B O 1
ATOM 5237 N N . MET B 1 325 ? -16.322 -9.309 33.175 1.00 88.63 325 MET B N 1
ATOM 5238 C CA . MET B 1 325 ? -16.009 -9.285 34.586 1.00 95.27 325 MET B CA 1
ATOM 5239 C C . MET B 1 325 ? -16.473 -10.472 35.349 1.00 96.98 325 MET B C 1
ATOM 5240 O O . MET B 1 325 ? -17.210 -11.287 34.839 1.00 105.19 325 MET B O 1
ATOM 5245 N N . VAL B 1 326 ? -16.049 -10.564 36.595 1.00 90.59 326 VAL B N 1
ATOM 5246 C CA . VAL B 1 326 ? -16.516 -11.630 37.433 1.00 88.02 326 VAL B CA 1
ATOM 5247 C C . VAL B 1 326 ? -17.058 -11.024 38.698 1.00 90.83 326 VAL B C 1
ATOM 5248 O O . VAL B 1 326 ? -16.410 -10.207 39.323 1.00 89.61 326 VAL B O 1
ATOM 5252 N N . ILE B 1 327 ? -18.292 -11.350 39.067 1.00 96.16 327 ILE B N 1
ATOM 5253 C CA . ILE B 1 327 ? -18.891 -10.702 40.241 1.00 90.50 327 ILE B CA 1
ATOM 5254 C C . ILE B 1 327 ? -18.519 -11.437 41.516 1.00 106.21 327 ILE B C 1
ATOM 5255 O O . ILE B 1 327 ? -17.579 -11.046 42.207 1.00 101.74 327 ILE B O 1
ATOM 5260 N N . ASP B 1 328 ? -19.245 -12.498 41.839 1.00 131.90 328 ASP B N 1
ATOM 5261 C CA . ASP B 1 328 ? -18.885 -13.291 43.002 1.00 137.22 328 ASP B CA 1
ATOM 5262 C C . ASP B 1 328 ? -18.135 -14.492 42.485 1.00 141.82 328 ASP B C 1
ATOM 5263 O O . ASP B 1 328 ? -16.975 -14.700 42.837 1.00 158.51 328 ASP B O 1
ATOM 5268 N N . ASP B 1 329 ? -18.788 -15.278 41.636 1.00 118.00 329 ASP B N 1
ATOM 5269 C CA . ASP B 1 329 ? -18.172 -16.458 41.084 1.00 111.10 329 ASP B CA 1
ATOM 5270 C C . ASP B 1 329 ? -18.627 -16.565 39.680 1.00 117.44 329 ASP B C 1
ATOM 5271 O O . ASP B 1 329 ? -18.283 -17.506 38.980 1.00 119.95 329 ASP B O 1
ATOM 5276 N N . PHE B 1 330 ? -19.409 -15.604 39.241 1.00 113.26 330 PHE B N 1
ATOM 5277 C CA . PHE B 1 330 ? -19.949 -15.712 37.908 1.00 122.12 330 PHE B CA 1
ATOM 5278 C C . PHE B 1 330 ? -19.433 -14.710 36.914 1.00 124.44 330 PHE B C 1
ATOM 5279 O O . PHE B 1 330 ? -19.249 -13.547 37.234 1.00 121.93 330 PHE B O 1
ATOM 5287 N N . GLU B 1 331 ? -19.229 -15.162 35.688 1.00 125.52 331 GLU B N 1
ATOM 5288 C CA . GLU B 1 331 ? -18.704 -14.288 34.665 1.00 124.65 331 GLU B CA 1
ATOM 5289 C C . GLU B 1 331 ? -19.805 -13.535 33.979 1.00 121.83 331 GLU B C 1
ATOM 5290 O O . GLU B 1 331 ? -20.842 -14.100 33.653 1.00 115.04 331 GLU B O 1
ATOM 5296 N N . PHE B 1 332 ? -19.580 -12.255 33.744 1.00 115.63 332 PHE B N 1
ATOM 5297 C CA . PHE B 1 332 ? -20.601 -11.437 33.154 1.00 108.66 332 PHE B CA 1
ATOM 5298 C C . PHE B 1 332 ? -19.974 -10.581 32.102 1.00 107.00 332 PHE B C 1
ATOM 5299 O O . PHE B 1 332 ? -18.833 -10.197 32.244 1.00 123.50 332 PHE B O 1
ATOM 5307 N N . THR B 1 333 ? -20.694 -10.299 31.033 1.00 94.14 333 THR B N 1
ATOM 5308 C CA . THR B 1 333 ? -20.209 -9.394 30.008 1.00 96.82 333 THR B CA 1
ATOM 5309 C C . THR B 1 333 ? -21.117 -8.177 30.007 1.00 103.48 333 THR B C 1
ATOM 5310 O O . THR B 1 333 ? -22.337 -8.301 30.161 1.00 105.33 333 THR B O 1
ATOM 5314 N N . ALA B 1 334 ? -20.513 -7.009 29.841 1.00 92.33 334 ALA B N 1
ATOM 5315 C CA . ALA B 1 334 ? -21.225 -5.747 29.914 1.00 86.45 334 ALA B CA 1
ATOM 5316 C C . ALA B 1 334 ? -20.898 -4.909 28.694 1.00 94.11 334 ALA B C 1
ATOM 5317 O O . ALA B 1 334 ? -19.784 -4.956 28.164 1.00 104.78 334 ALA B O 1
ATOM 5319 N N . ARG B 1 335 ? -21.888 -4.136 28.262 1.00 83.19 335 ARG B N 1
ATOM 5320 C CA . ARG B 1 335 ? -21.754 -3.223 27.137 1.00 89.89 335 ARG B CA 1
ATOM 5321 C C . ARG B 1 335 ? -22.012 -1.809 27.627 1.00 96.95 335 ARG B C 1
ATOM 5322 O O . ARG B 1 335 ? -23.111 -1.502 28.105 1.00 92.54 335 ARG B O 1
ATOM 5330 N N . VAL B 1 336 ? -21.007 -0.950 27.503 1.00 98.57 336 VAL B N 1
ATOM 5331 C CA . VAL B 1 336 ? -21.099 0.419 27.961 1.00 92.71 336 VAL B CA 1
ATOM 5332 C C . VAL B 1 336 ? -20.700 1.336 26.808 1.00 87.82 336 VAL B C 1
ATOM 5333 O O . VAL B 1 336 ? -20.325 0.881 25.731 1.00 89.60 336 VAL B O 1
ATOM 5337 N N . ASN B 1 337 ? -20.792 2.641 27.050 1.00 99.81 337 ASN B N 1
ATOM 5338 C CA . ASN B 1 337 ? -20.551 3.623 26.007 1.00 108.58 337 ASN B CA 1
ATOM 5339 C C . ASN B 1 337 ? -19.078 3.609 25.597 1.00 112.37 337 ASN B C 1
ATOM 5340 O O . ASN B 1 337 ? -18.215 3.135 26.350 1.00 124.58 337 ASN B O 1
ATOM 5345 N N . PRO B 1 338 ? -18.768 4.082 24.385 1.00 109.27 338 PRO B N 1
ATOM 5346 C CA . PRO B 1 338 ? -17.401 3.926 23.850 1.00 108.33 338 PRO B CA 1
ATOM 5347 C C . PRO B 1 338 ? -16.333 4.569 24.731 1.00 115.52 338 PRO B C 1
ATOM 5348 O O . PRO B 1 338 ? -16.576 5.519 25.483 1.00 116.53 338 PRO B O 1
ATOM 5352 N N . ARG B 1 339 ? -15.119 4.044 24.650 1.00 129.82 339 ARG B N 1
ATOM 5353 C CA . ARG B 1 339 ? -13.990 4.584 25.412 1.00 131.45 339 ARG B CA 1
ATOM 5354 C C . ARG B 1 339 ? -14.195 4.663 26.900 1.00 125.22 339 ARG B C 1
ATOM 5355 O O . ARG B 1 339 ? -14.286 5.742 27.463 1.00 126.52 339 ARG B O 1
ATOM 5363 N N . SER B 1 340 ? -14.229 3.520 27.547 1.00 109.70 340 SER B N 1
ATOM 5364 C CA . SER B 1 340 ? -14.397 3.451 28.971 1.00 111.07 340 SER B CA 1
ATOM 5365 C C . SER B 1 340 ? -13.040 3.547 29.647 1.00 107.23 340 SER B C 1
ATOM 5366 O O . SER B 1 340 ? -11.981 3.480 29.015 1.00 118.21 340 SER B O 1
ATOM 5369 N N . LYS B 1 341 ? -13.098 3.779 30.954 1.00 103.67 341 LYS B N 1
ATOM 5370 C CA . LYS B 1 341 ? -11.936 3.941 31.827 1.00 112.74 341 LYS B CA 1
ATOM 5371 C C . LYS B 1 341 ? -11.502 2.634 32.475 1.00 119.38 341 LYS B C 1
ATOM 5372 O O . LYS B 1 341 ? -10.374 2.546 32.972 1.00 131.60 341 LYS B O 1
ATOM 5378 N N . ALA B 1 342 ? -12.370 1.621 32.468 1.00 114.58 342 ALA B N 1
ATOM 5379 C CA . ALA B 1 342 ? -12.094 0.357 33.145 1.00 104.73 342 ALA B CA 1
ATOM 5380 C C . ALA B 1 342 ? -10.863 -0.336 32.577 1.00 109.11 342 ALA B C 1
ATOM 5381 O O . ALA B 1 342 ? -10.586 -0.266 31.376 1.00 128.51 342 ALA B O 1
ATOM 5383 N N . ARG B 1 343 ? -10.119 -0.993 33.455 1.00 100.28 343 ARG B N 1
ATOM 5384 C CA . ARG B 1 343 ? -8.932 -1.747 33.091 1.00 106.16 343 ARG B CA 1
ATOM 5385 C C . ARG B 1 343 ? -8.937 -3.067 33.844 1.00 118.49 343 ARG B C 1
ATOM 5386 O O . ARG B 1 343 ? -9.575 -3.187 34.895 1.00 118.52 343 ARG B O 1
ATOM 5388 N N . PRO B 1 344 ? -8.271 -4.089 33.308 1.00 121.59 344 PRO B N 1
ATOM 5389 C CA . PRO B 1 344 ? -8.213 -5.382 34.001 1.00 109.90 344 PRO B CA 1
ATOM 5390 C C . PRO B 1 344 ? -7.590 -5.247 35.383 1.00 107.94 344 PRO B C 1
ATOM 5391 O O . PRO B 1 344 ? -6.543 -4.618 35.552 1.00 116.84 344 PRO B O 1
ATOM 5395 N N . GLY B 1 345 ? -8.252 -5.834 36.379 1.00 100.00 345 GLY B N 1
ATOM 5396 C CA . GLY B 1 345 ? -7.773 -5.860 37.743 1.00 114.07 345 GLY B CA 1
ATOM 5397 C C . GLY B 1 345 ? -8.554 -4.971 38.688 1.00 120.73 345 GLY B C 1
ATOM 5398 O O . GLY B 1 345 ? -8.667 -5.297 39.877 1.00 115.01 345 GLY B O 1
ATOM 5399 N N . ASP B 1 346 ? -9.103 -3.867 38.191 1.00 125.80 346 ASP B N 1
ATOM 5400 C CA . ASP B 1 346 ? -9.898 -3.018 39.058 1.00 115.22 346 ASP B CA 1
ATOM 5401 C C . ASP B 1 346 ? -11.256 -3.661 39.288 1.00 101.87 346 ASP B C 1
ATOM 5402 O O . ASP B 1 346 ? -11.704 -4.518 38.519 1.00 91.83 346 ASP B O 1
ATOM 5407 N N . VAL B 1 347 ? -11.925 -3.231 40.350 1.00 106.50 347 VAL B N 1
ATOM 5408 C CA . VAL B 1 347 ? -13.309 -3.613 40.587 1.00 112.39 347 VAL B CA 1
ATOM 5409 C C . VAL B 1 347 ? -14.176 -2.380 40.361 1.00 108.79 347 VAL B C 1
ATOM 5410 O O . VAL B 1 347 ? -13.892 -1.298 40.890 1.00 112.03 347 VAL B O 1
ATOM 5414 N N . ILE B 1 348 ? -15.189 -2.531 39.517 1.00 104.01 348 ILE B N 1
ATOM 5415 C CA . ILE B 1 348 ? -16.007 -1.420 39.055 1.00 101.90 348 ILE B CA 1
ATOM 5416 C C . ILE B 1 348 ? -17.416 -1.603 39.593 1.00 95.92 348 ILE B C 1
ATOM 5417 O O . ILE B 1 348 ? -17.855 -2.723 39.869 1.00 89.73 348 ILE B O 1
ATOM 5422 N N . LYS B 1 349 ? -18.127 -0.492 39.743 1.00 87.39 349 LYS B N 1
ATOM 5423 C CA . LYS B 1 349 ? -19.494 -0.503 40.248 1.00 79.12 349 LYS B CA 1
ATOM 5424 C C . LYS B 1 349 ? -20.432 -0.512 39.046 1.00 84.44 349 LYS B C 1
ATOM 5425 O O . LYS B 1 349 ? -20.598 0.506 38.369 1.00 93.18 349 LYS B O 1
ATOM 5431 N N . VAL B 1 350 ? -21.002 -1.682 38.753 1.00 84.57 350 VAL B N 1
ATOM 5432 C CA . VAL B 1 350 ? -21.947 -1.849 37.654 1.00 80.53 350 VAL B CA 1
ATOM 5433 C C . VAL B 1 350 ? -23.357 -1.845 38.228 1.00 80.19 350 VAL B C 1
ATOM 5434 O O . VAL B 1 350 ? -23.597 -2.357 39.330 1.00 75.26 350 VAL B O 1
ATOM 5438 N N . ALA B 1 351 ? -24.295 -1.276 37.479 1.00 85.07 351 ALA B N 1
ATOM 5439 C CA . ALA B 1 351 ? -25.704 -1.298 37.837 1.00 77.66 351 ALA B CA 1
ATOM 5440 C C . ALA B 1 351 ? -26.476 -2.260 36.940 1.00 74.39 351 ALA B C 1
ATOM 5441 O O . ALA B 1 351 ? -26.354 -2.208 35.711 1.00 77.91 351 ALA B O 1
ATOM 5443 N N . PHE B 1 352 ? -27.279 -3.122 37.562 1.00 69.28 352 PHE B N 1
ATOM 5444 C CA . PHE B 1 352 ? -28.160 -4.042 36.852 1.00 70.32 352 PHE B CA 1
ATOM 5445 C C . PHE B 1 352 ? -29.518 -3.378 36.642 1.00 83.22 352 PHE B C 1
ATOM 5446 O O . PHE B 1 352 ? -30.198 -3.024 37.613 1.00 90.77 352 PHE B O 1
ATOM 5454 N N . ASP B 1 353 ? -29.908 -3.208 35.381 1.00 77.20 353 ASP B N 1
ATOM 5455 C CA . ASP B 1 353 ? -31.194 -2.603 35.034 1.00 73.42 353 ASP B CA 1
ATOM 5456 C C . ASP B 1 353 ? -32.290 -3.647 35.218 1.00 70.52 353 ASP B C 1
ATOM 5457 O O . ASP B 1 353 ? -32.538 -4.468 34.332 1.00 71.97 353 ASP B O 1
ATOM 5462 N N . ALA B 1 354 ? -32.959 -3.605 36.376 1.00 66.64 354 ALA B N 1
ATOM 5463 C CA . ALA B 1 354 ? -33.962 -4.615 36.705 1.00 68.25 354 ALA B CA 1
ATOM 5464 C C . ALA B 1 354 ? -35.119 -4.619 35.713 1.00 74.83 354 ALA B C 1
ATOM 5465 O O . ALA B 1 354 ? -35.748 -5.662 35.501 1.00 84.40 354 ALA B O 1
ATOM 5467 N N . ASN B 1 355 ? -35.414 -3.473 35.093 1.00 68.66 355 ASN B N 1
ATOM 5468 C CA . ASN B 1 355 ? -36.525 -3.399 34.151 1.00 78.30 355 ASN B CA 1
ATOM 5469 C C . ASN B 1 355 ? -36.290 -4.237 32.904 1.00 74.33 355 ASN B C 1
ATOM 5470 O O . ASN B 1 355 ? -37.206 -4.369 32.085 1.00 81.30 355 ASN B O 1
ATOM 5475 N N . LYS B 1 356 ? -35.097 -4.806 32.747 1.00 74.38 356 LYS B N 1
ATOM 5476 C CA . LYS B 1 356 ? -34.731 -5.597 31.580 1.00 73.50 356 LYS B CA 1
ATOM 5477 C C . LYS B 1 356 ? -34.244 -6.982 31.994 1.00 69.32 356 LYS B C 1
ATOM 5478 O O . LYS B 1 356 ? -33.448 -7.607 31.291 1.00 63.27 356 LYS B O 1
ATOM 5484 N N . ILE B 1 357 ? -34.714 -7.466 33.142 1.00 68.02 357 ILE B N 1
ATOM 5485 C CA . ILE B 1 357 ? -34.343 -8.783 33.645 1.00 78.61 357 ILE B CA 1
ATOM 5486 C C . ILE B 1 357 ? -35.315 -9.815 33.094 1.00 89.78 357 ILE B C 1
ATOM 5487 O O . ILE B 1 357 ? -36.536 -9.620 33.130 1.00 74.63 357 ILE B O 1
ATOM 5492 N N . HIS B 1 358 ? -34.775 -10.918 32.589 1.00 90.78 358 HIS B N 1
ATOM 5493 C CA . HIS B 1 358 ? -35.572 -12.041 32.124 1.00 84.72 358 HIS B CA 1
ATOM 5494 C C . HIS B 1 358 ? -35.450 -13.178 33.128 1.00 93.17 358 HIS B C 1
ATOM 5495 O O . HIS B 1 358 ? -34.356 -13.461 33.627 1.00 102.43 358 HIS B O 1
ATOM 5502 N N . LEU B 1 359 ? -36.572 -13.833 33.420 1.00 86.95 359 LEU B N 1
ATOM 5503 C CA . LEU B 1 359 ? -36.606 -14.893 34.420 1.00 82.30 359 LEU B CA 1
ATOM 5504 C C . LEU B 1 359 ? -37.202 -16.151 33.809 1.00 86.98 359 LEU B C 1
ATOM 5505 O O . LEU B 1 359 ? -38.315 -16.121 33.274 1.00 93.14 359 LEU B O 1
ATOM 5510 N N . PHE B 1 360 ? -36.461 -17.253 33.895 1.00 82.18 360 PHE B N 1
ATOM 5511 C CA . PHE B 1 360 ? -36.865 -18.525 33.321 1.00 77.53 360 PHE B CA 1
ATOM 5512 C C . PHE B 1 360 ? -36.925 -19.593 34.407 1.00 82.11 360 PHE B C 1
ATOM 5513 O O . PHE B 1 360 ? -36.251 -19.505 35.437 1.00 92.53 360 PHE B O 1
ATOM 5521 N N . ASP B 1 361 ? -37.741 -20.611 34.157 1.00 78.91 361 ASP B N 1
ATOM 5522 C CA . ASP B 1 361 ? -37.751 -21.798 34.995 1.00 79.16 361 ASP B CA 1
ATOM 5523 C C . ASP B 1 361 ? -36.440 -22.562 34.845 1.00 79.98 361 ASP B C 1
ATOM 5524 O O . ASP B 1 361 ? -35.934 -22.742 33.737 1.00 86.83 361 ASP B O 1
ATOM 5529 N N . LYS B 1 362 ? -35.877 -23.004 35.974 1.00 64.56 362 LYS B N 1
ATOM 5530 C CA . LYS B 1 362 ? -34.625 -23.759 35.944 1.00 88.00 362 LYS B CA 1
ATOM 5531 C C . LYS B 1 362 ? -34.801 -25.100 35.247 1.00 101.32 362 LYS B C 1
ATOM 5532 O O . LYS B 1 362 ? -33.834 -25.633 34.693 1.00 105.30 362 LYS B O 1
ATOM 5538 N N . GLU B 1 363 ? -36.006 -25.668 35.278 1.00 115.66 363 GLU B N 1
ATOM 5539 C CA . GLU B 1 363 ? -36.236 -26.988 34.697 1.00 120.34 363 GLU B CA 1
ATOM 5540 C C . GLU B 1 363 ? -36.687 -26.902 33.241 1.00 107.82 363 GLU B C 1
ATOM 5541 O O . GLU B 1 363 ? -36.015 -27.430 32.348 1.00 104.13 363 GLU B O 1
ATOM 5547 N N . THR B 1 364 ? -37.828 -26.252 32.996 1.00 102.78 364 THR B N 1
ATOM 5548 C CA . THR B 1 364 ? -38.379 -26.132 31.646 1.00 89.28 364 THR B CA 1
ATOM 5549 C C . THR B 1 364 ? -37.603 -25.153 30.775 1.00 91.64 364 THR B C 1
ATOM 5550 O O . THR B 1 364 ? -37.689 -25.242 29.545 1.00 85.44 364 THR B O 1
ATOM 5554 N N . GLU B 1 365 ? -36.881 -24.208 31.381 1.00 94.45 365 GLU B N 1
ATOM 5555 C CA . GLU B 1 365 ? -36.098 -23.199 30.670 1.00 80.20 365 GLU B CA 1
ATOM 5556 C C . GLU B 1 365 ? -36.975 -22.228 29.887 1.00 76.43 365 GLU B C 1
ATOM 5557 O O . GLU B 1 365 ? -36.502 -21.581 28.949 1.00 74.64 365 GLU B O 1
ATOM 5563 N N . LYS B 1 366 ? -38.240 -22.084 30.272 1.00 66.67 366 LYS B N 1
ATOM 5564 C CA . LYS B 1 366 ? -39.124 -21.107 29.659 1.00 90.26 366 LYS B CA 1
ATOM 5565 C C . LYS B 1 366 ? -39.371 -19.946 30.614 1.00 94.59 366 LYS B C 1
ATOM 5566 O O . LYS B 1 366 ? -39.204 -20.061 31.831 1.00 88.31 366 LYS B O 1
ATOM 5572 N N . THR B 1 367 ? -39.769 -18.817 30.037 1.00 96.75 367 THR B N 1
ATOM 5573 C CA . THR B 1 367 ? -39.859 -17.576 30.789 1.00 91.07 367 THR B CA 1
ATOM 5574 C C . THR B 1 367 ? -41.063 -17.608 31.720 1.00 98.78 367 THR B C 1
ATOM 5575 O O . THR B 1 367 ? -42.082 -18.246 31.438 1.00 95.30 367 THR B O 1
ATOM 5579 N N . ILE B 1 368 ? -40.928 -16.928 32.857 1.00 98.21 368 ILE B N 1
ATOM 5580 C CA . ILE B 1 368 ? -42.045 -16.873 33.789 1.00 94.09 368 ILE B CA 1
ATOM 5581 C C . ILE B 1 368 ? -43.067 -15.830 33.343 1.00 121.10 368 ILE B C 1
ATOM 5582 O O . ILE B 1 368 ? -44.273 -16.017 33.543 1.00 135.81 368 ILE B O 1
ATOM 5587 N N . MET B 1 369 ? -42.623 -14.749 32.708 1.00 127.06 369 MET B N 1
ATOM 5588 C CA . MET B 1 369 ? -43.551 -13.800 32.099 1.00 136.17 369 MET B CA 1
ATOM 5589 C C . MET B 1 369 ? -43.522 -13.923 30.581 1.00 135.76 369 MET B C 1
ATOM 5590 O O . MET B 1 369 ? -44.559 -14.138 29.954 1.00 128.78 369 MET B O 1
#

Secondary structure (DSSP, 8-state):
-EEEEEEEEE-TTS-EEEEEEEEEEPTT-EEEEE-STTSSHHHHHHHHHTSS--SEEEEEETTEE-TTS-GGGG-EEEESTT-PPPTTS-HHHHHSTTTTTSS--HHHHHHHHHHHHHHHT-GGGTT--GGGS-HHHHHHHHHHHHHTT--SEEEEESTTSSS-HHHHHHHHHHHHHHHHHH--EEEEE-S-STTTTTT-SEEEEEETTEEEEEE-HHHHHH--SBHHHHHHSSSSPPEEEEEEEEEETTEEEEEETTEEEEEPTT---SSTTSEEEEEE-GGGEE--HHHHHHTGGGEEEEEEEEEEE-SS-EEEEEESSS-EEEEEE-SS----TT-EEEEEE-GGG-EEEETTT-BB--/-EEEEEEEEE-TTS-EEEEEEEEEE-SS-EEEEE-STTSSHHHHHHHHHTSS--SEEEEEETTEE-TTS-GGGG-EEEE-S-----TTS-HHHHH------TTTHHHHHHHGGGGS-GGGTT--TTTS-THHHHHHHHHHHHT---SEEEEESTTSSS-HHHHHHHHHHHHHHHHHH--EEEEE-S-STTHHHH-SEEEEEETTEEEEEE-HHHHHHS-SBHHHHHHSSSSPPEEEEEEEEEETTEEEEEETTEEEEEPTT----STTSEEEEEE-GGGEE-SHHHHHHTGGGEEEEEEEEEEE-SS-EEEEEESSS-EEEEEESSS----TT-EEEEEE-GGG-EEE-TTT-BB--

B-factor: mean 101.49, std 24.66, range [30.0, 202.54]

Sequence (719 aa):
SVKLKGVYKRYPGGVTAVNDFNLDIEDKEFIILVGPSGCGKTTTLRMVAGLEEITEGELYIGDKLVNDVAPKDRDIAMVFQNYALYPHMSVFDNMAFGLKLRKVPKDEIKRRVLEAAKILDIEHLLERKPKALSGGQRQRVALGRAIVRNPKVFLMDEPLSNLDAKLRVQMRTEISKLHQRLQTTFIYVTHDQ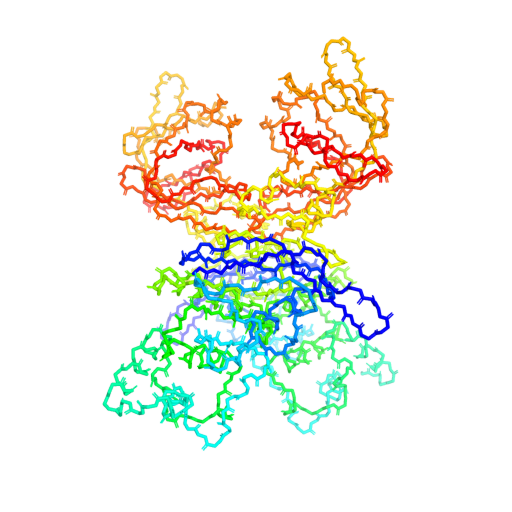TEALTMGTRIVVMKDGYIQQVDTPTNLYERPCNMFVAGFIGSPQMNFVNARIEKRGDEMHLLFGKQDIKLPEGKSSEYVGREVVMGIRPENIRDEEIYLESMSENVVEGRVEVVEMLGSETLIYMVIDDFEFTARVNPRSKARPGDVIKVAFDANKIHLFDKETEKTIMSVKLKGVYKRYPGGVTAVNDFNLDIEDKEFIILVGPSGCGKTTTLRMVAGLEEITEGELYIGDKLVNDVAPKDRDIAMVFQNYALYPHMSVFDNMAFGLPKDEIKRRVLEAAKILDIEHLLERKPKALSGGQRQRVALGRAIVRNPKVFLMDEPLSNLDAKLRVQMRTEISKLHQRLQTTFIYVTHDQTEALTMGTRIVVMKDGYIQQVDTPTNLYERPCNMFVAGFIGSPQMNFVNARIEKRGDEMHLLFGKQDIKLPEGKASEYVGREVVMGIRPENIRDEEIYLESMSENVVEGRVEVVEMLGSETLIYMVIDDFEFTARVNPRSKARPGDVIKVAFDANKIHLFDKETEKTIM

Solvent-accessible surface area: 33648 Å² total; per-residue (Å²): 34,0,98,4,119,20,0,59,29,97,98,135,84,53,100,51,10,0,29,77,3,67,20,83,4,127,80,106,20,3,1,0,3,0,2,46,114,74,2,6,12,54,8,3,0,64,1,2,0,18,62,51,140,26,60,37,32,61,0,60,5,40,130,95,83,0,31,145,36,43,26,144,105,14,50,11,3,58,4,15,116,106,27,76,6,96,82,157,47,21,0,59,69,1,0,8,83,31,11,111,129,54,92,82,40,67,130,94,11,47,65,76,0,85,102,2,0,122,34,4,103,0,48,143,13,14,126,112,86,5,194,60,18,63,31,9,50,66,31,53,0,7,6,0,58,5,33,2,70,101,7,116,0,2,1,1,17,44,3,8,63,66,18,47,12,130,71,70,87,102,13,18,77,38,0,30,141,7,18,142,161,48,78,17,0,0,5,0,0,2,88,37,27,50,0,2,2,62,15,7,62,48,0,0,0,0,72,105,2,111,40,37,22,50,41,50,16,40,52,0,12,82,162,3,45,5,39,45,0,0,16,42,0,7,65,31,113,3,13,58,10,88,0,99,13,66,121,109,54,143,83,24,10,0,50,4,43,179,54,36,0,71,8,43,117,76,81,109,78,166,67,64,24,148,62,0,10,2,0,0,7,1,12,16,0,5,34,32,110,32,23,31,111,74,28,73,71,10,42,2,114,2,32,0,91,74,26,76,24,104,24,34,5,0,16,2,65,2,46,22,73,79,59,120,2,25,0,20,12,34,2,16,13,130,10,101,80,64,68,98,33,128,2,1,0,18,5,93,98,6,30,25,0,12,92,150,81,77,92,42,61,199,32,1,88,5,116,19,0,83,30,40,89,131,85,60,90,62,10,0,37,62,5,64,20,71,4,110,79,34,24,2,0,0,5,2,4,55,116,70,2,5,8,61,8,4,1,15,1,3,0,20,90,58,150,25,69,121,24,64,0,54,22,34,136,123,90,2,34,148,37,52,48,168,85,14,68,14,4,60,9,28,64,112,48,76,22,115,80,157,36,17,2,52,65,2,4,37,109,52,172,116,68,90,164,109,35,35,64,71,3,72,47,4,124,52,4,77,1,70,125,18,27,128,126,101,8,178,62,1,71,34,13,54,63,6,16,2,4,5,0,66,9,22,41,111,105,9,42,1,4,0,4,21,38,5,2,52,45,18,71,31,131,40,37,80,91,5,26,83,58,4,23,29,5,19,133,136,64,103,11,0,2,5,2,0,2,90,40,29,66,0,2,12,75,13,7,54,53,2,0,0,0,84,109,2,117,58,47,25,43,43,51,13,26,55,0,14,68,154,7,35,10,33,43,0,0,10,46,6,12,63,36,118,5,12,60,10,81,0,108,13,52,125,106,66,147,82,32,10,0,32,4,55,176,32,43,0,67,6,39,179,71,46,103,105,157,65,67,31,156,91,1,4,0,0,0,7,3,7,11,0,22,17,20,97,58,14,28,118,54,22,68,85,3,38,3,108,1,124,0,87,76,38,84,30,86,11,35,9,0,12,0,48,0,42,20,38,124,55,110,1,21,0,11,3,39,12,39,8,158,11,45,83,39,71,92,28,138,1,0,0,21,4,94,95,8,34,6,0,18,104,149,78,68,107,39,51,113

InterPro domains:
  IPR003439 ABC transporter-like, ATP-binding domain [PF00005] (21-162)
  IPR003439 ABC transporter-like, ATP-binding domain [PS50893] (4-235)
  IPR003593 AAA+ ATPase domain [SM00382] (29-217)
  IPR005116 Transport-associated OB, type 1 [PF03459] (304-359)
  IPR008995 Molybdate/tungstate binding, C-terminal [SSF50331] (237-368)
  IPR012340 Nucleic acid-binding, OB-fold [G3DSA:2.40.50.140] (308-350)
  IPR015855 ABC transporter, maltose/maltodextrin import, MalK-like [cd03301] (4-217)
  IPR017871 ABC transporter-like, conserved site [PS00211] (135-149)
  IPR027417 P-loop containing nucleoside triphosphate hydrolase [G3DSA:3.40.50.300] (1-239)
  IPR027417 P-loop containing nucleoside triphosphate hydrolase [SSF52540] (4-244)
  IPR040582 MalK-like, OB fold domain [PF17912] (236-292)
  IPR047641 ABC transporter, ATP-binding protein MalK/UgpC-like [PTHR43875] (1-368)

Organism: Acetivibrio thermocellus (strain ATCC 27405 / DSM 1237 / JCM 9322 / NBRC 103400 / NCIMB 10682 / NRRL B-4536 / VPI 7372) (NCBI:txid203119)

CATH classification: 3.40.50.300